Protein AF-A0A812LBX1-F1 (afdb_monomer)

InterPro domains:
  IPR001433 Oxidoreductase FAD/NAD(P)-binding [PF00175] (126-242)
  IPR001709 Flavoprotein pyridine nucleotide cytochrome reductase [PR00371] (9-19)
  IPR001709 Flavoprotein pyridine nucleotide cytochrome reductase [PR00371] (33-40)
  IPR001709 Flavoprotein pyridine nucleotide cytochrome reductase [PR00371] (125-144)
  IPR001709 Flavoprotein pyridine nucleotide cytochrome reductase [PR00371] (167-178)
  IPR001709 Flavoprotein pyridine nucleotide cytochrome reductase [PR00371] (230-238)
  IPR015701 Ferredoxin--NADP reductase [PTHR43314] (2-270)
  IPR017927 FAD-binding domain, ferredoxin reductase-type [PS51384] (1-116)
  IPR017938 Riboflavin synthase-like beta-barrel [SSF63380] (2-115)
  IPR024956 tRNAHis guanylyltransferase catalytic domain [PF04446] (453-588)
  IPR038469 tRNAHis guanylyltransferase Thg1 superfamily [G3DSA:3.30.70.3000] (454-697)
  IPR039261 Ferredoxin-NADP reductase (FNR), nucleotide-binding domain [G3DSA:3.40.50.80] (111-275)
  IPR039261 Ferredoxin-NADP reductase (FNR), nucleotide-binding domain [SSF52343] (114-271)

Structure (mmCIF, N/CA/C/O backbone):
data_AF-A0A812LBX1-F1
#
_entry.id   AF-A0A812LBX1-F1
#
loop_
_atom_site.group_PDB
_atom_site.id
_atom_site.type_symbol
_atom_site.label_atom_id
_atom_site.label_alt_id
_atom_site.label_comp_id
_atom_site.label_asym_id
_atom_site.label_entity_id
_atom_site.label_seq_id
_atom_site.pdbx_PDB_ins_code
_atom_site.Cartn_x
_atom_site.Cartn_y
_atom_site.Cartn_z
_atom_site.occupancy
_atom_site.B_iso_or_equiv
_atom_site.auth_seq_id
_atom_site.auth_comp_id
_atom_site.auth_asym_id
_atom_site.auth_atom_id
_atom_site.pdbx_PDB_model_num
ATOM 1 N N . MET A 1 1 ? 1.753 -10.437 -35.622 1.00 90.44 1 MET A N 1
ATOM 2 C CA . MET A 1 1 ? 2.094 -11.839 -35.286 1.00 90.44 1 MET A CA 1
ATOM 3 C C . MET A 1 1 ? 0.984 -12.732 -35.813 1.00 90.44 1 MET A C 1
ATOM 5 O O . MET A 1 1 ? -0.169 -12.379 -35.602 1.00 90.44 1 MET A O 1
ATOM 9 N N . ASP A 1 2 ? 1.304 -13.832 -36.496 1.00 92.44 2 ASP A N 1
ATOM 10 C CA . ASP A 1 2 ? 0.316 -14.835 -36.929 1.00 92.44 2 ASP A CA 1
ATOM 11 C C . ASP A 1 2 ? 0.073 -15.833 -35.784 1.00 92.44 2 ASP A C 1
ATOM 13 O O . ASP A 1 2 ? 1.003 -16.456 -35.277 1.00 92.44 2 ASP A O 1
ATOM 17 N N . HIS A 1 3 ? -1.174 -15.947 -35.342 1.00 92.81 3 HIS A N 1
ATOM 18 C CA . HIS A 1 3 ? -1.624 -16.877 -34.310 1.00 92.81 3 HIS A CA 1
ATOM 19 C C . HIS A 1 3 ? -2.491 -18.013 -34.880 1.00 92.81 3 HIS A C 1
ATOM 21 O O . HIS A 1 3 ? -3.096 -18.774 -34.118 1.00 92.81 3 HIS A O 1
ATOM 27 N N . GLY A 1 4 ? -2.612 -18.129 -36.205 1.00 91.31 4 GLY A N 1
ATOM 28 C CA . GLY A 1 4 ? -3.310 -19.210 -36.901 1.00 91.31 4 GLY A CA 1
ATOM 29 C C . GLY A 1 4 ? -4.785 -19.359 -36.520 1.00 91.31 4 GLY A C 1
ATOM 30 O O . GLY A 1 4 ? -5.313 -20.468 -36.564 1.00 91.31 4 GLY A O 1
ATOM 31 N N . GLY A 1 5 ? -5.433 -18.280 -36.067 1.00 91.88 5 GLY A N 1
ATOM 32 C CA . GLY A 1 5 ? -6.816 -18.295 -35.570 1.00 91.88 5 GLY A CA 1
ATOM 33 C C . GLY A 1 5 ? -7.000 -18.877 -34.160 1.00 91.88 5 GLY A C 1
ATOM 34 O O . GLY A 1 5 ? -8.126 -19.083 -33.725 1.00 91.88 5 GLY A O 1
ATOM 35 N N . LYS A 1 6 ? -5.913 -19.151 -33.422 1.00 93.06 6 LYS A N 1
ATOM 36 C CA . LYS A 1 6 ? -5.966 -19.784 -32.088 1.00 93.06 6 LYS A CA 1
ATOM 37 C C . LYS A 1 6 ? -6.197 -18.820 -30.921 1.00 93.06 6 LYS A C 1
ATOM 39 O O . LYS A 1 6 ? -6.431 -19.280 -29.808 1.00 93.06 6 LYS A O 1
ATOM 44 N N . VAL A 1 7 ? -6.100 -17.513 -31.151 1.00 93.19 7 VAL A N 1
ATOM 45 C CA . VAL A 1 7 ? -6.225 -16.477 -30.118 1.00 93.19 7 VAL A CA 1
ATOM 46 C C . VAL A 1 7 ? -7.418 -15.593 -30.480 1.00 93.19 7 VAL A C 1
ATOM 48 O O . VAL A 1 7 ? -7.248 -14.641 -31.234 1.00 93.19 7 VAL A O 1
ATOM 51 N N . PRO A 1 8 ? -8.634 -15.928 -30.016 1.00 93.50 8 PRO A N 1
ATOM 52 C CA . PRO A 1 8 ? -9.822 -15.131 -30.295 1.00 93.50 8 PRO A CA 1
ATOM 53 C C . PRO A 1 8 ? -9.867 -13.937 -29.340 1.00 93.50 8 PRO A C 1
ATOM 55 O O . PRO A 1 8 ? -10.274 -14.095 -28.191 1.00 93.50 8 PRO A O 1
ATOM 58 N N . TYR A 1 9 ? -9.420 -12.768 -29.793 1.00 95.31 9 TYR A N 1
ATOM 59 C CA . TYR A 1 9 ? -9.446 -11.527 -29.017 1.00 95.31 9 TYR A CA 1
ATOM 60 C C . TYR A 1 9 ? -10.449 -10.525 -29.591 1.00 95.31 9 TYR A C 1
ATOM 62 O O . TYR A 1 9 ? -10.838 -10.620 -30.752 1.00 95.31 9 TYR A O 1
ATOM 70 N N . ILE A 1 10 ? -10.838 -9.562 -28.761 1.00 95.44 10 ILE A N 1
ATOM 71 C CA . ILE A 1 10 ? -11.632 -8.392 -29.154 1.00 95.44 10 ILE A CA 1
ATOM 72 C C . ILE A 1 10 ? -10.915 -7.098 -28.760 1.00 95.44 10 ILE A C 1
ATOM 74 O O . ILE A 1 10 ? -9.908 -7.121 -28.040 1.00 95.44 10 ILE A O 1
ATOM 78 N N . GLU A 1 11 ? -11.422 -5.967 -29.244 1.00 95.94 11 GLU A N 1
ATOM 79 C CA . GLU A 1 11 ? -10.838 -4.649 -29.015 1.00 95.94 11 GLU A CA 1
ATOM 80 C C . GLU A 1 11 ? -10.720 -4.338 -27.518 1.00 95.94 11 GLU A C 1
ATOM 82 O O . GLU A 1 11 ? -11.622 -4.606 -26.726 1.00 95.94 11 GLU A O 1
ATOM 87 N N . GLY A 1 12 ? -9.580 -3.764 -27.119 1.00 90.75 12 GLY A N 1
ATOM 88 C CA . GLY A 1 12 ? -9.315 -3.392 -25.724 1.00 90.75 12 GLY A CA 1
ATOM 89 C C . GLY A 1 12 ? -8.742 -4.493 -24.837 1.00 90.75 12 GLY A C 1
ATOM 90 O O . GLY A 1 12 ? -8.420 -4.237 -23.675 1.00 90.75 12 GLY A O 1
ATOM 91 N N . GLN A 1 13 ? -8.560 -5.703 -25.363 1.00 95.25 13 GLN A N 1
ATOM 92 C CA . GLN A 1 13 ? -7.866 -6.771 -24.648 1.00 95.25 13 GLN A CA 1
ATOM 93 C C . GLN A 1 13 ? -6.340 -6.673 -24.778 1.00 95.25 13 GLN A C 1
ATOM 95 O O . GLN A 1 13 ? -5.782 -5.934 -25.592 1.00 95.25 13 GLN A O 1
ATOM 100 N N . SER A 1 14 ? -5.656 -7.462 -23.956 1.00 95.94 14 SER A N 1
ATOM 101 C CA . SER A 1 14 ? -4.205 -7.621 -23.951 1.00 95.94 14 SER A CA 1
ATOM 102 C C . SER A 1 14 ? -3.826 -9.078 -24.197 1.00 95.94 14 SER A C 1
ATOM 104 O O . SER A 1 14 ? -4.563 -9.997 -23.835 1.00 95.94 14 SER A O 1
ATOM 106 N N . ILE A 1 15 ? -2.628 -9.299 -24.732 1.00 96.25 15 ILE A N 1
ATOM 107 C CA . ILE A 1 15 ? -1.977 -10.614 -24.746 1.00 96.25 15 ILE A CA 1
ATOM 108 C C . ILE A 1 15 ? -0.716 -10.579 -23.891 1.00 96.25 15 ILE A C 1
ATOM 110 O O . ILE A 1 15 ? -0.061 -9.546 -23.742 1.00 96.25 15 ILE A O 1
ATOM 114 N N . GLY A 1 16 ? -0.369 -11.716 -23.305 1.00 95.44 16 GLY A N 1
ATOM 115 C CA . GLY A 1 16 ? 0.902 -11.881 -22.623 1.00 95.44 16 GLY A CA 1
ATOM 116 C C . GLY A 1 16 ? 1.951 -12.470 -23.547 1.00 95.44 16 GLY A C 1
ATOM 117 O O . GLY A 1 16 ? 1.683 -13.469 -24.203 1.00 95.44 16 GLY A O 1
ATOM 118 N N . VAL A 1 17 ? 3.151 -11.901 -23.547 1.00 94.56 17 VAL A N 1
ATOM 119 C CA . VAL A 1 17 ? 4.315 -12.424 -24.267 1.00 94.56 17 VAL A CA 1
ATOM 120 C C . VAL A 1 17 ? 5.322 -12.985 -23.266 1.00 94.56 17 VAL A C 1
ATOM 122 O O . VAL A 1 17 ? 5.563 -12.396 -22.206 1.00 94.56 17 VAL A O 1
ATOM 125 N N . ILE A 1 18 ? 5.894 -14.140 -23.596 1.00 92.12 18 ILE A N 1
ATOM 126 C CA . ILE A 1 18 ? 6.914 -14.837 -22.810 1.00 92.12 18 ILE A CA 1
ATOM 127 C C . ILE A 1 18 ? 8.213 -14.823 -23.618 1.00 92.12 18 ILE A C 1
ATOM 129 O O . ILE A 1 18 ? 8.299 -15.442 -24.675 1.00 92.12 18 ILE A O 1
ATOM 133 N N . ALA A 1 19 ? 9.229 -14.117 -23.120 1.00 91.00 19 ALA A N 1
ATOM 134 C CA . ALA A 1 19 ? 10.535 -14.083 -23.771 1.00 91.00 19 ALA A CA 1
ATOM 135 C C . ALA A 1 19 ? 11.350 -15.355 -23.448 1.00 91.00 19 ALA A C 1
ATOM 137 O O . ALA A 1 19 ? 11.313 -15.823 -22.307 1.00 91.00 19 ALA A O 1
ATOM 138 N N . PRO A 1 20 ? 12.119 -15.896 -24.411 1.00 83.06 20 PRO A N 1
ATOM 139 C CA . PRO A 1 20 ? 12.856 -17.149 -24.243 1.00 83.06 20 PRO A CA 1
ATOM 140 C C . PRO A 1 20 ? 14.079 -17.022 -23.327 1.00 83.06 20 PRO A C 1
ATOM 142 O O . PRO A 1 20 ? 14.542 -18.028 -22.807 1.00 83.06 20 PRO A O 1
ATOM 145 N N . GLY A 1 21 ? 14.617 -15.813 -23.135 1.00 73.69 21 GLY A N 1
ATOM 146 C CA . GLY A 1 21 ? 15.785 -15.575 -22.283 1.00 73.69 21 GLY A CA 1
ATOM 147 C C . GLY A 1 21 ? 15.466 -15.602 -20.783 1.00 73.69 21 GLY A C 1
ATOM 148 O O . GLY A 1 21 ? 14.297 -15.478 -20.404 1.00 73.69 21 GLY A O 1
ATOM 149 N N . PRO A 1 22 ? 16.492 -15.720 -19.920 1.00 74.69 22 PRO A N 1
ATOM 150 C CA . PRO A 1 22 ? 16.309 -15.632 -18.480 1.00 74.69 22 PRO A CA 1
ATOM 151 C C . PRO A 1 22 ? 15.780 -14.251 -18.077 1.00 74.69 22 PRO A C 1
ATOM 153 O O . PRO A 1 22 ? 16.166 -13.225 -18.644 1.00 74.69 22 PRO A O 1
ATOM 156 N N . ASP A 1 23 ? 14.903 -14.199 -17.075 1.00 71.00 23 ASP A N 1
ATOM 157 C CA . ASP A 1 23 ? 14.531 -12.925 -16.464 1.00 71.00 23 ASP A CA 1
ATOM 158 C C . ASP A 1 23 ? 15.653 -12.369 -15.559 1.00 71.00 23 ASP A C 1
ATOM 160 O O . ASP A 1 23 ? 16.732 -12.949 -15.431 1.00 71.00 23 ASP A O 1
ATOM 164 N N . LYS A 1 24 ? 15.407 -11.229 -14.894 1.00 62.62 24 LYS A N 1
ATOM 165 C CA . LYS A 1 24 ? 16.379 -10.606 -13.971 1.00 62.62 24 LYS A CA 1
ATOM 166 C C . LYS A 1 24 ? 16.821 -11.535 -12.814 1.00 62.62 24 LYS A C 1
ATOM 168 O O . LYS A 1 24 ? 17.767 -11.192 -12.117 1.00 62.62 24 LYS A O 1
ATOM 173 N N . LYS A 1 25 ? 16.146 -12.672 -12.587 1.00 65.62 25 LYS A N 1
ATOM 174 C CA . LYS A 1 25 ? 16.446 -13.683 -11.558 1.00 65.62 25 LYS A CA 1
ATOM 175 C C . LYS A 1 25 ? 17.091 -14.955 -12.127 1.00 65.62 25 LYS A C 1
ATOM 177 O O . LYS A 1 25 ? 17.314 -15.897 -11.373 1.00 65.62 25 LYS A O 1
ATOM 182 N N . GLY A 1 26 ? 17.380 -15.003 -13.429 1.00 73.94 26 GLY A N 1
ATOM 183 C CA . GLY A 1 26 ? 17.926 -16.191 -14.090 1.00 73.94 26 GLY A CA 1
ATOM 184 C C . GLY A 1 26 ? 16.878 -17.252 -14.456 1.00 73.94 26 GLY A C 1
ATOM 185 O O . GLY A 1 26 ? 17.240 -18.294 -14.997 1.00 73.94 26 GLY A O 1
ATOM 186 N N . GLU A 1 27 ? 15.586 -17.016 -14.184 1.00 75.00 27 GLU A N 1
ATOM 187 C CA . GLU A 1 27 ? 14.505 -17.970 -14.474 1.00 75.00 27 GLU A CA 1
ATOM 188 C C . GLU A 1 27 ? 14.199 -17.987 -15.981 1.00 75.00 27 GLU A C 1
ATOM 190 O O . GLU A 1 27 ? 13.989 -16.929 -16.575 1.00 75.00 27 GLU A O 1
ATOM 195 N N . THR A 1 28 ? 14.154 -19.179 -16.593 1.00 78.75 28 THR A N 1
ATOM 196 C CA . THR A 1 28 ? 13.900 -19.377 -18.033 1.00 78.75 28 THR A CA 1
ATOM 197 C C . THR A 1 28 ? 12.713 -20.333 -18.250 1.00 78.75 28 THR A C 1
ATOM 199 O O . THR A 1 28 ? 12.722 -21.420 -17.667 1.00 78.75 28 THR A O 1
ATOM 202 N N . PRO A 1 29 ? 11.714 -19.985 -19.086 1.00 80.69 29 PRO A N 1
ATOM 203 C CA . PRO A 1 29 ? 11.591 -18.725 -19.825 1.00 80.69 29 PRO A CA 1
ATOM 204 C C . PRO A 1 29 ? 11.220 -17.548 -18.907 1.00 80.69 29 PRO A C 1
ATOM 206 O O . PRO A 1 29 ? 10.725 -17.742 -17.794 1.00 80.69 29 PRO A O 1
ATOM 209 N N . ALA A 1 30 ? 11.449 -16.316 -19.365 1.00 86.75 30 ALA A N 1
ATOM 210 C CA . ALA A 1 30 ? 11.122 -15.126 -18.588 1.00 86.75 30 ALA A CA 1
ATOM 211 C C . ALA A 1 30 ? 9.620 -15.050 -18.270 1.00 86.75 30 ALA A C 1
ATOM 213 O O . ALA A 1 30 ? 8.771 -15.472 -19.050 1.00 86.75 30 ALA A O 1
ATOM 214 N N . LYS A 1 31 ? 9.261 -14.421 -17.144 1.00 86.75 31 LYS A N 1
ATOM 215 C CA . LYS A 1 31 ? 7.843 -14.220 -16.781 1.00 86.75 31 LYS A CA 1
ATOM 216 C C . LYS A 1 31 ? 7.057 -13.497 -17.879 1.00 86.75 31 LYS A C 1
ATOM 218 O O . LYS A 1 31 ? 7.579 -12.598 -18.539 1.00 86.75 31 LYS A O 1
ATOM 223 N N . ILE A 1 32 ? 5.780 -13.839 -17.989 1.00 90.50 32 ILE A N 1
ATOM 224 C CA . ILE A 1 32 ? 4.801 -13.184 -18.861 1.00 90.50 32 ILE A CA 1
ATOM 225 C C . ILE A 1 32 ? 4.786 -11.657 -18.672 1.00 90.50 32 ILE A C 1
ATOM 227 O O . ILE A 1 32 ? 4.751 -11.162 -17.541 1.00 90.50 32 ILE A O 1
ATOM 231 N N . ARG A 1 33 ? 4.810 -10.902 -19.776 1.00 92.25 33 ARG A N 1
ATOM 232 C CA . ARG A 1 33 ? 4.555 -9.450 -19.811 1.00 92.25 33 ARG A CA 1
ATOM 233 C C . ARG A 1 33 ? 3.334 -9.179 -20.678 1.00 92.25 33 ARG A C 1
ATOM 235 O O . ARG A 1 33 ? 3.248 -9.705 -21.780 1.00 92.25 33 ARG A O 1
ATOM 242 N N . LEU A 1 34 ? 2.403 -8.377 -20.170 1.00 93.75 34 LEU A N 1
ATOM 243 C CA . LEU A 1 34 ? 1.181 -8.021 -20.889 1.00 93.75 34 LEU A CA 1
ATOM 244 C C . LEU A 1 34 ? 1.428 -6.835 -21.821 1.00 93.75 34 LEU A C 1
ATOM 246 O O . LEU A 1 34 ? 2.060 -5.858 -21.422 1.00 93.75 34 LEU A O 1
ATOM 250 N N . TYR A 1 35 ? 0.876 -6.924 -23.025 1.00 94.69 35 TYR A N 1
ATOM 251 C CA . TYR A 1 35 ? 0.847 -5.862 -24.019 1.00 94.69 35 TYR A CA 1
ATOM 252 C C . TYR A 1 35 ? -0.583 -5.712 -24.529 1.00 94.69 35 TYR A C 1
ATOM 254 O O . TYR A 1 35 ? -1.214 -6.706 -24.901 1.00 94.69 35 TYR A O 1
ATOM 262 N N . SER A 1 36 ? -1.088 -4.480 -24.532 1.00 95.50 36 SER A N 1
ATOM 263 C CA . SER A 1 36 ? -2.386 -4.168 -25.123 1.00 95.50 36 SER A CA 1
ATOM 264 C C . SER A 1 36 ? -2.355 -4.455 -26.619 1.00 95.50 36 SER A C 1
ATOM 266 O O . SER A 1 36 ? -1.373 -4.142 -27.300 1.00 95.50 36 SER A O 1
ATOM 268 N N . ILE A 1 37 ? -3.428 -5.056 -27.120 1.00 97.06 37 ILE A N 1
ATOM 269 C CA . ILE A 1 37 ? -3.559 -5.387 -28.533 1.00 97.06 37 ILE A CA 1
ATOM 270 C C . ILE A 1 37 ? -3.830 -4.105 -29.326 1.00 97.06 37 ILE A C 1
ATOM 272 O O . ILE A 1 37 ? -4.624 -3.263 -28.912 1.00 97.06 37 ILE A O 1
ATOM 276 N N . ALA A 1 38 ? -3.129 -3.955 -30.450 1.00 97.38 38 ALA A N 1
ATOM 277 C CA . ALA A 1 38 ? -3.138 -2.764 -31.298 1.00 97.38 38 ALA A CA 1
ATOM 278 C C . ALA A 1 38 ? -3.934 -2.924 -32.600 1.00 97.38 38 ALA A C 1
ATOM 280 O O . ALA A 1 38 ? -4.105 -1.956 -33.338 1.00 97.38 38 ALA A O 1
ATOM 281 N N . SER A 1 39 ? -4.376 -4.140 -32.907 1.00 97.25 39 SER A N 1
ATOM 282 C CA . SER A 1 39 ? -5.243 -4.465 -34.041 1.00 97.25 39 SER A CA 1
ATOM 283 C C . SER A 1 39 ? -6.683 -4.667 -33.572 1.00 97.25 39 SER A C 1
ATOM 285 O O . SER A 1 39 ? -6.916 -5.030 -32.419 1.00 97.25 39 SER A O 1
ATOM 287 N N . SER A 1 40 ? -7.651 -4.438 -34.451 1.00 95.88 40 SER A N 1
ATOM 288 C CA . SER A 1 40 ? -9.029 -4.907 -34.266 1.00 95.88 40 SER A CA 1
ATOM 289 C C . SER A 1 40 ? -9.098 -6.439 -34.326 1.00 95.88 40 SER A C 1
ATOM 291 O O . SER A 1 40 ? -8.124 -7.083 -34.722 1.00 95.88 40 SER A O 1
ATOM 293 N N . ALA A 1 41 ? -10.218 -7.040 -33.920 1.00 94.88 41 ALA A N 1
ATOM 294 C CA . ALA A 1 41 ? -10.400 -8.492 -33.836 1.00 94.88 41 ALA A CA 1
ATOM 295 C C . ALA A 1 41 ? -10.045 -9.259 -35.133 1.00 94.88 41 ALA A C 1
ATOM 297 O O . ALA A 1 41 ? -9.433 -10.329 -35.040 1.00 94.88 41 ALA A O 1
ATOM 298 N N . PRO A 1 42 ? -10.328 -8.737 -36.347 1.00 94.38 42 PRO A N 1
ATOM 299 C CA . PRO A 1 42 ? -9.891 -9.368 -37.592 1.00 94.38 42 PRO A CA 1
ATOM 300 C C . PRO A 1 42 ? -8.373 -9.366 -37.824 1.00 94.38 42 PRO A C 1
ATOM 302 O O . PRO A 1 42 ? -7.896 -10.096 -38.694 1.00 94.38 42 PRO A O 1
ATOM 305 N N . GLY A 1 43 ? -7.604 -8.585 -37.067 1.00 94.31 43 GLY A N 1
ATOM 306 C CA . GLY A 1 43 ? -6.182 -8.359 -37.305 1.00 94.31 43 GLY A CA 1
ATOM 307 C C . GLY A 1 43 ? -5.925 -7.293 -38.372 1.00 94.31 43 GLY A C 1
ATOM 308 O O . GLY A 1 43 ? -6.822 -6.885 -39.107 1.00 94.31 43 GLY A O 1
ATOM 309 N N . ASP A 1 44 ? -4.674 -6.835 -38.482 1.00 93.94 44 ASP A N 1
ATOM 310 C CA . ASP A 1 44 ? -4.326 -5.767 -39.432 1.00 93.94 44 ASP A CA 1
ATOM 311 C C . ASP A 1 44 ? -4.536 -6.180 -40.902 1.00 93.94 44 ASP A C 1
ATOM 313 O O . ASP A 1 44 ? -4.756 -5.309 -41.745 1.00 93.94 44 ASP A O 1
ATOM 317 N N . ASP A 1 45 ? -4.489 -7.488 -41.182 1.00 91.88 45 ASP A N 1
ATOM 318 C CA . ASP A 1 45 ? -4.716 -8.113 -42.490 1.00 91.88 45 ASP A CA 1
ATOM 319 C C . ASP A 1 45 ? -6.154 -8.630 -42.697 1.00 91.88 45 ASP A C 1
ATOM 321 O O . ASP A 1 45 ? -6.458 -9.207 -43.742 1.00 91.88 45 ASP A O 1
ATOM 325 N N . GLU A 1 46 ? -7.032 -8.438 -41.707 1.00 90.56 46 GLU A N 1
ATOM 326 C CA . GLU A 1 46 ? -8.432 -8.877 -41.686 1.00 90.56 46 GLU A CA 1
ATOM 327 C C . GLU A 1 46 ? -8.659 -10.393 -41.874 1.00 90.56 46 GLU A C 1
ATOM 329 O O . GLU A 1 46 ? -9.744 -10.833 -42.268 1.00 90.56 46 GLU A O 1
ATOM 334 N N . THR A 1 47 ? -7.659 -11.233 -41.591 1.00 92.19 47 THR A N 1
ATOM 335 C CA . THR A 1 47 ? -7.777 -12.694 -41.759 1.00 92.19 47 THR A CA 1
ATOM 336 C C . THR A 1 47 ? -8.327 -13.424 -40.532 1.00 92.19 47 THR A C 1
ATOM 338 O O . THR A 1 47 ? -8.599 -14.625 -40.609 1.00 92.19 47 THR A O 1
ATOM 341 N N . ASN A 1 48 ? -8.495 -12.730 -39.402 1.00 92.69 48 ASN A N 1
ATOM 342 C CA . ASN A 1 48 ? -8.734 -13.278 -38.057 1.00 92.69 48 ASN A CA 1
ATOM 343 C C . ASN A 1 48 ? -7.612 -14.210 -37.567 1.00 92.69 48 ASN A C 1
ATOM 345 O O . ASN A 1 48 ? -7.816 -15.054 -36.688 1.00 92.69 48 ASN A O 1
ATOM 349 N N . LYS A 1 49 ? -6.426 -14.114 -38.173 1.00 96.00 49 LYS A N 1
ATOM 350 C CA . LYS A 1 49 ? -5.263 -14.931 -37.813 1.00 96.00 49 LYS A CA 1
ATOM 351 C C . LYS A 1 49 ? -4.110 -14.104 -37.284 1.00 96.00 49 LYS A C 1
ATOM 353 O O . LYS A 1 49 ? -3.130 -14.698 -36.850 1.00 96.00 49 LYS A O 1
ATOM 358 N N . THR A 1 50 ? -4.207 -12.777 -37.300 1.00 96.75 50 THR A N 1
ATOM 359 C CA . THR A 1 50 ? -3.114 -11.908 -36.879 1.00 96.75 50 THR A CA 1
ATOM 360 C C . THR A 1 50 ? -3.473 -11.042 -35.679 1.00 96.75 50 THR A C 1
ATOM 362 O O . THR A 1 50 ? -4.618 -10.653 -35.461 1.00 96.75 50 THR A O 1
ATOM 365 N N . VAL A 1 51 ? -2.449 -10.739 -34.883 1.00 96.62 51 VAL A N 1
ATOM 366 C CA . VAL A 1 51 ? -2.502 -9.794 -33.765 1.00 96.62 51 VAL A CA 1
ATOM 367 C C . VAL A 1 51 ? -1.317 -8.835 -33.838 1.00 96.62 51 VAL A C 1
ATOM 369 O O . VAL A 1 51 ? -0.182 -9.262 -34.086 1.00 96.62 51 VAL A O 1
ATOM 372 N N . SER A 1 52 ? -1.567 -7.550 -33.612 1.00 97.38 52 SER A N 1
ATOM 373 C CA . SER A 1 52 ? -0.552 -6.491 -33.630 1.00 97.38 52 SER A CA 1
ATOM 374 C C . SER A 1 52 ? -0.350 -5.890 -32.243 1.00 97.38 52 SER A C 1
ATOM 376 O O . SER A 1 52 ? -1.277 -5.834 -31.438 1.00 97.38 52 SER A O 1
ATOM 378 N N . LEU A 1 53 ? 0.872 -5.435 -31.957 1.00 96.62 53 LEU A N 1
ATOM 379 C CA . LEU A 1 53 ? 1.265 -4.822 -30.686 1.00 96.62 53 LEU A CA 1
ATOM 380 C C . LEU A 1 53 ? 1.999 -3.505 -30.944 1.00 96.62 53 LEU A C 1
ATOM 382 O O . LEU A 1 53 ? 2.756 -3.404 -31.908 1.00 96.62 53 LEU A O 1
ATOM 386 N N . VAL A 1 54 ? 1.862 -2.545 -30.027 1.00 95.19 54 VAL A N 1
ATOM 387 C CA . VAL A 1 54 ? 2.739 -1.365 -29.958 1.00 95.19 54 VAL A CA 1
ATOM 388 C C . VAL A 1 54 ? 3.731 -1.574 -28.822 1.00 95.19 54 VAL A C 1
ATOM 390 O O . VAL A 1 54 ? 3.349 -1.595 -27.651 1.00 95.19 54 VAL A O 1
ATOM 393 N N . VAL A 1 55 ? 5.013 -1.744 -29.146 1.00 93.00 55 VAL A N 1
ATOM 394 C CA . VAL A 1 55 ? 6.044 -2.051 -28.145 1.00 93.00 55 VAL A CA 1
ATOM 395 C C . VAL A 1 55 ? 7.132 -0.991 -28.151 1.00 93.00 55 VAL A C 1
ATOM 397 O O . VAL A 1 55 ? 7.850 -0.820 -29.130 1.00 93.00 55 VAL A O 1
ATOM 400 N N . LYS A 1 56 ? 7.292 -0.317 -27.009 1.00 89.38 56 LYS A N 1
ATOM 401 C CA . LYS A 1 56 ? 8.432 0.560 -26.743 1.00 89.38 56 LYS A CA 1
ATOM 402 C C . LYS A 1 56 ? 9.565 -0.250 -26.129 1.00 89.38 56 LYS A C 1
ATOM 404 O O . LYS A 1 56 ? 9.386 -0.916 -25.102 1.00 89.38 56 LYS A O 1
ATOM 409 N N . ARG A 1 57 ? 10.752 -0.159 -26.730 1.00 88.25 57 ARG A N 1
ATOM 410 C CA . ARG A 1 57 ? 11.964 -0.741 -26.154 1.00 88.25 57 ARG A CA 1
ATOM 411 C C . ARG A 1 57 ? 12.289 -0.040 -24.839 1.00 88.25 57 ARG A C 1
ATOM 413 O O . ARG A 1 57 ? 12.367 1.183 -24.768 1.00 88.25 57 ARG A O 1
ATOM 420 N N . VAL A 1 58 ? 12.489 -0.841 -23.801 1.00 84.19 58 VAL A N 1
ATOM 421 C CA . VAL A 1 58 ? 12.855 -0.354 -22.470 1.00 84.19 58 VAL A CA 1
ATOM 422 C C . VAL A 1 58 ? 14.369 -0.391 -22.328 1.00 84.19 58 VAL A C 1
ATOM 424 O O . VAL A 1 58 ? 14.964 -1.461 -22.478 1.00 84.19 58 VAL A O 1
ATOM 427 N N . VAL A 1 59 ? 14.965 0.758 -22.011 1.00 78.25 59 VAL A N 1
ATOM 428 C CA . VAL A 1 59 ? 16.394 0.911 -21.728 1.00 78.25 59 VAL A CA 1
ATOM 429 C C . VAL A 1 59 ? 16.559 1.754 -20.464 1.00 78.25 59 VAL A C 1
ATOM 431 O O . VAL A 1 59 ? 15.935 2.802 -20.324 1.00 78.25 59 VAL A O 1
ATOM 434 N N . GLU A 1 60 ? 17.388 1.279 -19.545 1.00 70.12 60 GLU A N 1
ATOM 435 C CA . GLU A 1 60 ? 17.72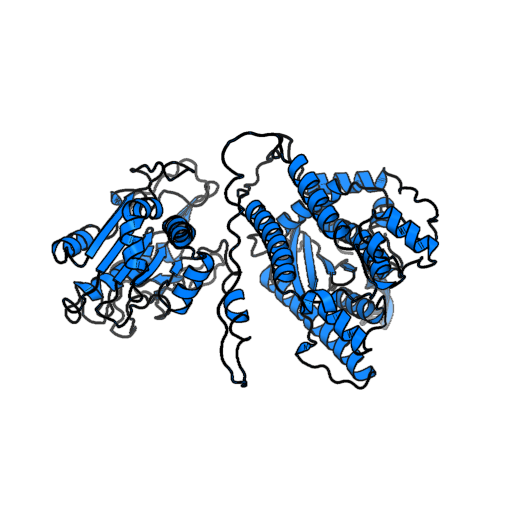8 1.930 -18.280 1.00 70.12 60 GLU A CA 1
ATOM 436 C C . GLU A 1 60 ? 19.253 2.030 -18.189 1.00 70.12 60 GLU A C 1
ATOM 438 O O . GLU A 1 60 ? 19.958 1.082 -18.534 1.00 70.12 60 GLU A O 1
ATOM 443 N N . VAL A 1 61 ? 19.774 3.171 -17.744 1.00 66.69 61 VAL A N 1
ATOM 444 C CA . VAL A 1 61 ? 21.218 3.402 -17.625 1.00 66.69 61 VAL A CA 1
ATOM 445 C C . VAL A 1 61 ? 21.568 3.564 -16.152 1.00 66.69 61 VAL A C 1
ATOM 447 O O . VAL A 1 61 ? 20.933 4.337 -15.434 1.00 66.69 61 VAL A O 1
ATOM 450 N N . ALA A 1 62 ? 22.571 2.817 -15.688 1.00 60.53 62 ALA A N 1
ATOM 451 C CA . ALA A 1 62 ? 23.005 2.855 -14.297 1.00 60.53 62 ALA A CA 1
ATOM 452 C C . ALA A 1 62 ? 23.372 4.289 -13.873 1.00 60.53 62 ALA A C 1
ATOM 454 O O . ALA A 1 62 ? 24.108 4.979 -14.574 1.00 60.53 62 ALA A O 1
ATOM 455 N N . GLY A 1 63 ? 22.836 4.738 -12.734 1.00 54.56 63 GLY A N 1
ATOM 456 C CA . GLY A 1 63 ? 23.120 6.060 -12.164 1.00 54.56 63 GLY A CA 1
ATOM 457 C C . GLY A 1 63 ? 22.360 7.244 -12.781 1.00 54.56 63 GLY A C 1
ATOM 458 O O . GLY A 1 63 ? 22.431 8.330 -12.223 1.00 54.56 63 GLY A O 1
ATOM 459 N N . ARG A 1 64 ? 21.610 7.069 -13.881 1.00 50.75 64 ARG A N 1
ATOM 460 C CA . ARG A 1 64 ? 20.800 8.146 -14.501 1.00 50.75 64 ARG A CA 1
ATOM 461 C C . ARG A 1 64 ? 19.292 7.877 -14.493 1.00 50.75 64 ARG A C 1
ATOM 463 O O . ARG A 1 64 ? 18.530 8.595 -15.132 1.00 50.75 64 ARG A O 1
ATOM 470 N N . GLY A 1 65 ? 18.860 6.842 -13.772 1.00 51.97 65 GLY A N 1
ATOM 471 C CA . GLY A 1 65 ? 17.465 6.412 -13.772 1.00 51.97 65 GLY A CA 1
ATOM 472 C C . GLY A 1 65 ? 16.985 5.991 -15.168 1.00 51.97 65 GLY A C 1
ATOM 473 O O . GLY A 1 65 ? 17.765 5.613 -16.045 1.00 51.97 65 GLY A O 1
ATOM 474 N N . TRP A 1 66 ? 15.668 6.008 -15.369 1.00 47.41 66 TRP A N 1
ATOM 475 C CA . TRP A 1 66 ? 15.052 5.616 -16.637 1.00 47.41 66 TRP A CA 1
ATOM 476 C C . TRP A 1 66 ? 15.346 6.649 -17.728 1.00 47.41 66 TRP A C 1
ATOM 478 O O . TRP A 1 66 ? 14.986 7.813 -17.601 1.00 47.41 66 TRP A O 1
ATOM 488 N N . CYS A 1 67 ? 15.996 6.218 -18.809 1.00 49.12 67 CYS A N 1
ATOM 489 C CA . CYS A 1 67 ? 16.511 7.125 -19.828 1.00 49.12 67 CYS A CA 1
ATOM 490 C C . CYS A 1 67 ? 15.455 7.623 -20.831 1.00 49.12 67 CYS A C 1
ATOM 492 O O . CYS A 1 67 ? 14.726 6.841 -21.443 1.00 49.12 67 CYS A O 1
ATOM 494 N N . GLU A 1 68 ? 15.527 8.928 -21.108 1.00 42.47 68 GLU A N 1
ATOM 495 C CA . GLU A 1 68 ? 14.909 9.699 -22.204 1.00 42.47 68 GLU A CA 1
ATOM 496 C C . GLU A 1 68 ? 15.278 9.244 -23.639 1.00 42.47 68 GLU A C 1
ATOM 498 O O . GLU A 1 68 ? 14.803 9.820 -24.611 1.00 42.47 68 GLU A O 1
ATOM 503 N N . TYR A 1 69 ? 16.075 8.190 -23.838 1.00 47.75 69 TYR A N 1
ATOM 504 C CA . TYR A 1 69 ? 16.738 7.901 -25.125 1.00 47.75 69 TYR A CA 1
ATOM 505 C C . TYR A 1 69 ? 16.158 6.685 -25.867 1.00 47.75 69 TYR A C 1
ATOM 507 O O . TYR A 1 69 ? 16.868 5.727 -26.168 1.00 47.75 69 TYR A O 1
ATOM 515 N N . SER A 1 70 ? 14.848 6.674 -26.138 1.00 39.59 70 SER A N 1
ATOM 516 C CA . SER A 1 70 ? 14.159 5.472 -26.664 1.00 39.59 70 SER A CA 1
ATOM 517 C C . SER A 1 70 ? 14.002 5.372 -28.189 1.00 39.59 70 SER A C 1
ATOM 519 O O . SER A 1 70 ? 13.491 4.354 -28.653 1.00 39.59 70 SER A O 1
ATOM 521 N N . ASN A 1 71 ? 14.494 6.333 -28.973 1.00 43.28 71 ASN A N 1
ATOM 522 C CA . ASN A 1 71 ? 14.364 6.316 -30.437 1.00 43.28 71 ASN A CA 1
ATOM 523 C C . ASN A 1 71 ? 15.732 6.198 -31.128 1.00 43.28 71 ASN A C 1
ATOM 525 O O . ASN A 1 71 ? 16.240 7.175 -31.670 1.00 43.28 71 ASN A O 1
ATOM 529 N N . VAL A 1 72 ? 16.343 5.006 -31.123 1.00 40.56 72 VAL A N 1
ATOM 530 C CA . VAL A 1 72 ? 17.580 4.759 -31.892 1.00 40.56 72 VAL A CA 1
ATOM 531 C C . VAL A 1 72 ? 17.385 3.609 -32.888 1.00 40.56 72 VAL A C 1
ATOM 533 O O . VAL A 1 72 ? 16.972 2.521 -32.474 1.00 40.56 72 VAL A O 1
ATOM 536 N N . PRO A 1 73 ? 17.681 3.813 -34.189 1.00 38.34 73 PRO A N 1
ATOM 537 C CA . PRO A 1 73 ? 17.621 2.768 -35.210 1.00 38.34 73 PRO A CA 1
ATOM 538 C C . PRO A 1 73 ? 18.579 1.594 -34.948 1.00 38.34 73 PRO A C 1
ATOM 540 O O . PRO A 1 73 ? 19.644 1.751 -34.347 1.00 38.34 73 PRO A O 1
ATOM 543 N N . LYS A 1 74 ? 18.225 0.410 -35.466 1.00 34.62 74 LYS A N 1
ATOM 544 C CA . LYS A 1 74 ? 19.030 -0.824 -35.385 1.00 34.62 74 LYS A CA 1
ATOM 545 C C . LYS A 1 74 ? 20.428 -0.584 -35.990 1.00 34.62 74 LYS A C 1
ATOM 547 O O . LYS A 1 74 ? 20.530 -0.148 -37.132 1.00 34.62 74 LYS A O 1
ATOM 552 N N . GLY A 1 75 ? 21.492 -0.876 -35.234 1.00 38.44 75 GLY A N 1
ATOM 553 C CA . GLY A 1 75 ? 22.885 -0.815 -35.711 1.00 38.44 75 GLY A CA 1
ATOM 554 C C . GLY A 1 75 ? 23.670 0.464 -35.394 1.00 38.44 75 GLY A C 1
ATOM 555 O O . GLY A 1 75 ? 24.831 0.555 -35.782 1.00 38.44 75 GLY A O 1
ATOM 556 N N . LYS A 1 76 ? 23.088 1.433 -34.677 1.00 41.03 76 LYS A N 1
ATOM 557 C CA . LYS A 1 76 ? 23.853 2.508 -34.029 1.00 41.03 76 LYS A CA 1
ATOM 558 C C . LYS A 1 76 ? 23.898 2.237 -32.531 1.00 41.03 76 LYS A C 1
ATOM 560 O O . LYS A 1 76 ? 22.940 2.535 -31.821 1.00 41.03 76 LYS A O 1
ATOM 565 N N . ASP A 1 77 ? 24.983 1.630 -32.063 1.00 41.12 77 ASP A N 1
ATOM 566 C CA . ASP A 1 77 ? 25.267 1.610 -30.633 1.00 41.12 77 ASP A CA 1
ATOM 567 C C . ASP A 1 77 ? 25.438 3.062 -30.184 1.00 41.12 77 ASP A C 1
ATOM 569 O O . ASP A 1 77 ? 26.302 3.784 -30.680 1.00 41.12 77 ASP A O 1
ATOM 573 N N . LEU A 1 78 ? 24.555 3.522 -29.295 1.00 47.25 78 LEU A N 1
ATOM 574 C CA . LEU A 1 78 ? 24.830 4.726 -28.531 1.00 47.25 78 LEU A CA 1
ATOM 575 C C . LEU A 1 78 ? 26.079 4.411 -27.711 1.00 47.25 78 LEU A C 1
ATOM 577 O O . LEU A 1 78 ? 26.016 3.638 -26.753 1.00 47.25 78 LEU A O 1
ATOM 581 N N . GLU A 1 79 ? 27.213 4.991 -28.087 1.00 45.56 79 GLU A N 1
ATOM 582 C CA . GLU A 1 79 ? 28.268 5.243 -27.119 1.00 45.56 79 GLU A CA 1
ATOM 583 C C . GLU A 1 79 ? 27.634 6.150 -26.062 1.00 45.56 79 GLU A C 1
ATOM 585 O O . GLU A 1 79 ? 27.444 7.340 -26.290 1.00 45.56 79 GLU A O 1
ATOM 590 N N . PHE A 1 80 ? 27.175 5.564 -24.954 1.00 55.03 80 PHE A N 1
ATOM 591 C CA . PHE A 1 80 ? 26.756 6.298 -23.766 1.00 55.03 80 PHE A CA 1
ATOM 592 C C . PHE A 1 80 ? 28.050 6.694 -23.051 1.00 55.03 80 PHE A C 1
ATOM 594 O O . PHE A 1 80 ? 28.587 5.862 -22.317 1.00 55.03 80 PHE A O 1
ATOM 601 N N . PRO A 1 81 ? 28.601 7.901 -23.274 1.00 47.72 81 PRO A N 1
ATOM 602 C CA . PRO A 1 81 ? 30.026 8.145 -23.040 1.00 47.72 81 PRO A CA 1
ATOM 603 C C . PRO A 1 81 ? 30.417 8.104 -21.553 1.00 47.72 81 PRO A C 1
ATOM 605 O O . PRO A 1 81 ? 31.595 7.979 -21.242 1.00 47.72 81 PRO A O 1
ATOM 608 N N . ASP A 1 82 ? 29.426 8.115 -20.649 1.00 50.09 82 ASP A N 1
ATOM 609 C CA . ASP A 1 82 ? 29.598 8.133 -19.190 1.00 50.09 82 ASP A CA 1
ATOM 610 C C . ASP A 1 82 ? 28.819 7.018 -18.448 1.00 50.09 82 ASP A C 1
ATOM 612 O O . ASP A 1 82 ? 28.593 7.121 -17.241 1.00 50.09 82 ASP A O 1
ATOM 616 N N . ALA A 1 83 ? 28.317 5.981 -19.133 1.00 53.16 83 ALA A N 1
ATOM 617 C CA . ALA A 1 83 ? 27.489 4.943 -18.503 1.00 53.16 83 ALA A CA 1
ATOM 618 C C . ALA A 1 83 ? 28.295 3.697 -18.104 1.00 53.16 83 ALA A C 1
ATOM 620 O O . ALA A 1 83 ? 28.812 2.990 -18.963 1.00 53.16 83 ALA A O 1
ATOM 621 N N . GLU A 1 84 ? 28.312 3.350 -16.812 1.00 57.69 84 GLU A N 1
ATOM 622 C CA . GLU A 1 84 ? 28.986 2.130 -16.336 1.00 57.69 84 GLU A CA 1
ATOM 623 C C . GLU A 1 84 ? 28.269 0.845 -16.809 1.00 57.69 84 GLU A C 1
ATOM 625 O O . GLU A 1 84 ? 28.918 -0.141 -17.162 1.00 57.69 84 GLU A O 1
ATOM 630 N N . LYS A 1 85 ? 26.922 0.843 -16.841 1.00 65.06 85 LYS A N 1
ATOM 631 C CA . LYS A 1 85 ? 26.082 -0.277 -17.320 1.00 65.06 85 LYS A CA 1
ATOM 632 C C . LYS A 1 85 ? 24.777 0.202 -17.967 1.00 65.06 85 LYS A C 1
ATOM 634 O O . LYS A 1 85 ? 24.133 1.124 -17.469 1.00 65.06 85 LYS A O 1
ATOM 639 N N . VAL A 1 86 ? 24.340 -0.500 -19.019 1.00 69.62 86 VAL A N 1
ATOM 640 C CA . VAL A 1 86 ? 23.051 -0.298 -19.708 1.00 69.62 86 VAL A CA 1
ATOM 641 C C . VAL A 1 86 ? 22.188 -1.553 -19.567 1.00 69.62 86 VAL A C 1
ATOM 643 O O . VAL A 1 86 ? 22.568 -2.637 -20.010 1.00 69.62 86 VAL A O 1
ATOM 646 N N . TYR A 1 87 ? 21.006 -1.413 -18.976 1.00 75.12 87 TYR A N 1
ATOM 647 C CA . TYR A 1 87 ? 20.021 -2.476 -18.813 1.00 75.12 87 TYR A CA 1
ATOM 648 C C . TYR A 1 87 ? 18.955 -2.385 -19.902 1.00 75.12 87 TYR A C 1
ATOM 650 O O . TYR A 1 87 ? 18.342 -1.342 -20.121 1.00 75.12 87 TYR A O 1
ATOM 658 N N . ARG A 1 88 ? 18.683 -3.507 -20.570 1.00 81.19 88 ARG A N 1
ATOM 659 C CA . ARG A 1 88 ? 17.627 -3.617 -21.582 1.00 81.19 88 ARG A CA 1
ATOM 660 C C . ARG A 1 88 ? 16.481 -4.459 -21.036 1.00 81.19 88 ARG A C 1
ATOM 662 O O . ARG A 1 88 ? 16.696 -5.518 -20.447 1.00 81.19 88 ARG A O 1
ATOM 669 N N . GLY A 1 89 ? 15.246 -3.998 -21.215 1.00 84.12 89 GLY A N 1
ATOM 670 C CA . GLY A 1 89 ? 14.065 -4.750 -20.801 1.00 84.12 89 GLY A CA 1
ATOM 671 C C . GLY A 1 89 ? 13.974 -6.064 -21.572 1.00 84.12 89 GLY A C 1
ATOM 672 O O . GLY A 1 89 ? 13.923 -6.038 -22.798 1.00 84.12 89 GLY A O 1
ATOM 673 N N . VAL A 1 90 ? 13.934 -7.198 -20.863 1.00 86.25 90 VAL A N 1
ATOM 674 C CA . VAL A 1 90 ? 14.017 -8.546 -21.462 1.00 86.25 90 VAL A CA 1
ATOM 675 C C . VAL A 1 90 ? 12.929 -8.770 -22.521 1.00 86.25 90 VAL A C 1
ATOM 677 O O . VAL A 1 90 ? 13.239 -9.076 -23.667 1.00 86.25 90 VAL A O 1
ATOM 680 N N . CYS A 1 91 ? 11.654 -8.565 -22.171 1.00 90.25 91 CYS A N 1
ATOM 681 C CA . CYS A 1 91 ? 10.541 -8.864 -23.080 1.00 90.25 91 CYS A CA 1
ATOM 682 C C . CYS A 1 91 ? 10.344 -7.808 -24.177 1.00 90.25 91 CYS A C 1
ATOM 684 O O . CYS A 1 91 ? 10.093 -8.166 -25.322 1.00 90.25 91 CYS A O 1
ATOM 686 N N . SER A 1 92 ? 10.485 -6.517 -23.858 1.00 90.00 92 SER A N 1
ATOM 687 C CA . SER A 1 92 ? 10.352 -5.461 -24.869 1.00 90.00 92 SER A CA 1
ATOM 688 C C . SER A 1 92 ? 11.504 -5.487 -25.866 1.00 90.00 92 SER A C 1
ATOM 690 O O . SER A 1 92 ? 11.267 -5.286 -27.048 1.00 90.00 92 SER A O 1
ATOM 692 N N . SER A 1 93 ? 12.726 -5.799 -25.422 1.00 90.00 93 SER A N 1
ATOM 693 C CA . SER A 1 93 ? 13.848 -5.988 -26.345 1.00 90.00 93 SER A CA 1
ATOM 694 C C . SER A 1 93 ? 13.646 -7.220 -27.207 1.00 90.00 93 SER A C 1
ATOM 696 O O . SER A 1 93 ? 13.755 -7.095 -28.416 1.00 90.00 93 SER A O 1
ATOM 698 N N . HIS A 1 94 ? 13.249 -8.354 -26.613 1.00 91.75 94 HIS A N 1
ATOM 699 C CA . HIS A 1 94 ? 12.925 -9.559 -27.374 1.00 91.75 94 HIS A CA 1
ATOM 700 C C . HIS A 1 94 ? 11.943 -9.260 -28.510 1.00 91.75 94 HIS A C 1
ATOM 702 O O . HIS A 1 94 ? 12.288 -9.521 -29.653 1.00 91.75 94 HIS A O 1
ATOM 708 N N . ILE A 1 95 ? 10.791 -8.636 -28.224 1.00 92.81 95 ILE A N 1
ATOM 709 C CA . ILE A 1 95 ? 9.789 -8.331 -29.259 1.00 92.81 95 ILE A CA 1
ATOM 710 C C . ILE A 1 95 ? 10.333 -7.354 -30.309 1.00 92.81 95 ILE A C 1
ATOM 712 O O . ILE A 1 95 ? 10.131 -7.569 -31.498 1.00 92.81 95 ILE A O 1
ATOM 716 N N . CYS A 1 96 ? 11.029 -6.291 -29.893 1.00 93.00 96 CYS A N 1
ATOM 717 C CA . CYS A 1 96 ? 11.596 -5.313 -30.825 1.00 93.00 96 CYS A CA 1
ATOM 718 C C . CYS A 1 96 ? 12.775 -5.861 -31.656 1.00 93.00 96 CYS A C 1
ATOM 720 O O . CYS A 1 96 ? 13.168 -5.216 -32.627 1.00 93.00 96 CYS A O 1
ATOM 722 N N . ASP A 1 97 ? 13.371 -6.990 -31.260 1.00 91.38 97 ASP A N 1
ATOM 723 C CA . ASP A 1 97 ? 14.484 -7.647 -31.958 1.00 91.38 97 ASP A CA 1
ATOM 724 C C . ASP A 1 97 ? 14.043 -8.821 -32.848 1.00 91.38 97 ASP A C 1
ATOM 726 O O . ASP A 1 97 ? 14.863 -9.304 -33.634 1.00 91.38 97 ASP A O 1
ATOM 730 N N . LEU A 1 98 ? 12.776 -9.249 -32.761 1.00 92.25 98 LEU A N 1
ATOM 731 C CA . LEU A 1 98 ? 12.204 -10.296 -33.611 1.00 92.25 98 LEU A CA 1
ATOM 732 C C . LEU A 1 98 ? 12.315 -9.939 -35.095 1.00 92.25 98 LEU A C 1
ATOM 734 O O . LEU A 1 98 ? 12.092 -8.797 -35.506 1.00 92.25 98 LEU A O 1
ATOM 738 N N . ASN A 1 99 ? 12.587 -10.951 -35.909 1.00 93.50 99 ASN A N 1
ATOM 739 C CA . ASN A 1 99 ? 12.501 -10.885 -37.358 1.00 93.50 99 ASN A CA 1
ATOM 740 C C . ASN A 1 99 ? 11.230 -11.596 -37.840 1.00 93.50 99 ASN A C 1
ATOM 742 O O . ASN A 1 99 ? 10.631 -12.415 -37.140 1.00 93.50 99 ASN A O 1
ATOM 746 N N . ALA A 1 100 ? 10.796 -11.276 -39.059 1.00 93.06 100 ALA A N 1
ATOM 747 C CA . ALA A 1 100 ? 9.666 -11.964 -39.671 1.00 93.06 100 ALA A CA 1
ATOM 748 C C . ALA A 1 100 ? 9.968 -13.468 -39.804 1.00 93.06 100 ALA A C 1
ATOM 750 O O . ALA A 1 100 ? 10.986 -13.845 -40.382 1.00 93.06 100 ALA A O 1
ATOM 751 N N . GLY A 1 101 ? 9.067 -14.303 -39.285 1.00 92.69 101 GLY A N 1
ATOM 752 C CA . GLY A 1 101 ? 9.218 -15.761 -39.251 1.00 92.69 101 GLY A CA 1
ATOM 753 C C . GLY A 1 101 ? 9.706 -16.325 -37.914 1.00 92.69 101 GLY A C 1
ATOM 754 O O . GLY A 1 101 ? 9.641 -17.538 -37.742 1.00 92.69 101 GLY A O 1
ATOM 755 N N . ASP A 1 102 ? 10.138 -15.484 -36.970 1.00 93.62 102 ASP A N 1
ATOM 756 C CA . ASP A 1 102 ? 10.537 -15.941 -35.636 1.00 93.62 102 ASP A CA 1
ATOM 757 C C . ASP A 1 102 ? 9.324 -16.400 -34.803 1.00 93.62 102 ASP A C 1
ATOM 759 O O . ASP A 1 102 ? 8.258 -15.773 -34.814 1.00 93.62 102 ASP A O 1
ATOM 763 N N . ASP A 1 103 ? 9.510 -17.473 -34.029 1.00 92.00 103 ASP A N 1
ATOM 764 C CA . ASP A 1 103 ? 8.502 -17.984 -33.099 1.00 92.00 103 ASP A CA 1
ATOM 765 C C . ASP A 1 103 ? 8.375 -17.093 -31.852 1.00 92.00 103 ASP A C 1
ATOM 767 O O . ASP A 1 103 ? 9.367 -16.680 -31.244 1.00 92.00 103 ASP A O 1
ATOM 771 N N . VAL A 1 104 ? 7.134 -16.852 -31.415 1.00 92.81 104 VAL A N 1
ATOM 772 C CA . VAL A 1 104 ? 6.822 -16.057 -30.216 1.00 92.81 104 VAL A CA 1
ATOM 773 C C . VAL A 1 104 ? 5.826 -16.798 -29.337 1.00 92.81 104 VAL A C 1
ATOM 775 O O . VAL A 1 104 ? 4.746 -17.189 -29.780 1.00 92.81 104 VAL A O 1
ATOM 778 N N . LEU A 1 105 ? 6.156 -16.942 -28.054 1.00 93.12 105 LEU A N 1
ATOM 779 C CA . LEU A 1 105 ? 5.240 -17.508 -27.070 1.00 93.12 105 LEU A CA 1
ATOM 780 C C . LEU A 1 105 ? 4.261 -16.438 -26.581 1.00 93.12 105 LEU A C 1
ATOM 782 O O . LEU A 1 105 ? 4.640 -15.506 -25.866 1.00 93.12 105 LEU A O 1
ATOM 786 N N . ILE A 1 106 ? 2.991 -16.610 -26.948 1.00 93.44 106 ILE A N 1
ATOM 787 C CA . ILE A 1 106 ? 1.885 -15.734 -26.557 1.00 93.44 106 ILE A CA 1
ATOM 788 C C . ILE A 1 106 ? 0.882 -16.459 -25.653 1.00 93.44 106 ILE A C 1
ATOM 790 O O . ILE A 1 106 ? 0.733 -17.678 -25.690 1.00 93.44 106 ILE A O 1
ATOM 794 N N . THR A 1 107 ? 0.183 -15.692 -24.827 1.00 93.44 107 THR A N 1
ATOM 795 C CA . THR A 1 107 ? -0.827 -16.144 -23.861 1.00 93.44 107 THR A CA 1
ATOM 796 C C . THR A 1 107 ? -1.994 -15.157 -23.844 1.00 93.44 107 THR A C 1
ATOM 798 O O . THR A 1 107 ? -1.821 -13.988 -24.190 1.00 93.44 107 THR A O 1
ATOM 801 N N . GLY A 1 108 ? -3.171 -15.601 -23.404 1.00 91.00 108 GLY A N 1
ATOM 802 C CA . GLY A 1 108 ? -4.385 -14.781 -23.373 1.00 91.00 108 GLY A CA 1
ATOM 803 C C . GLY A 1 108 ? -5.406 -15.185 -24.447 1.00 91.00 108 GLY A C 1
ATOM 804 O O . GLY A 1 108 ? -5.356 -16.326 -24.912 1.00 91.00 108 GLY A O 1
ATOM 805 N N . PRO A 1 109 ? -6.330 -14.279 -24.819 1.00 92.62 109 PRO A N 1
ATOM 806 C CA . PRO A 1 109 ? -6.390 -12.872 -24.398 1.00 92.62 109 PRO A CA 1
ATOM 807 C C . PRO A 1 109 ? -6.786 -12.687 -22.925 1.00 92.62 109 PRO A C 1
ATOM 809 O O . PRO A 1 109 ? -7.316 -13.592 -22.282 1.00 92.62 109 PRO A O 1
ATOM 812 N N . VAL A 1 110 ? -6.510 -11.502 -22.380 1.00 90.44 110 VAL A N 1
ATOM 813 C CA . VAL A 1 110 ? -6.901 -11.085 -21.026 1.00 90.44 110 VAL A CA 1
ATOM 814 C C . VAL A 1 110 ? -7.406 -9.643 -21.022 1.00 90.44 110 VAL A C 1
ATOM 816 O O . VAL A 1 110 ? -6.950 -8.817 -21.808 1.00 90.44 110 VAL A O 1
ATOM 819 N N . GLY A 1 111 ? -8.297 -9.323 -20.084 1.00 86.44 111 GLY A N 1
ATOM 820 C CA . GLY A 1 111 ? -8.839 -7.975 -19.896 1.00 86.44 111 GLY A CA 1
ATOM 821 C C . GLY A 1 111 ? -10.284 -7.840 -20.379 1.00 86.44 111 GLY A C 1
ATOM 822 O O . GLY A 1 111 ? -10.664 -8.397 -21.406 1.00 86.44 111 GLY A O 1
ATOM 823 N N . ALA A 1 112 ? -11.084 -7.120 -19.594 1.00 85.69 112 ALA A N 1
ATOM 824 C CA . ALA A 1 112 ? -12.474 -6.773 -19.905 1.00 85.69 112 ALA A CA 1
ATOM 825 C C . ALA A 1 112 ? -12.815 -5.317 -19.524 1.00 85.69 112 ALA A C 1
ATOM 827 O O . ALA A 1 112 ? -13.944 -4.880 -19.702 1.00 85.69 112 ALA A O 1
ATOM 828 N N . GLU A 1 113 ? -11.855 -4.567 -18.971 1.00 85.06 113 GLU A N 1
ATOM 829 C CA . GLU A 1 113 ? -12.088 -3.200 -18.488 1.00 85.06 113 GLU A CA 1
ATOM 830 C C . GLU A 1 113 ? -12.123 -2.178 -19.630 1.00 85.06 113 GLU A C 1
ATOM 832 O O . GLU A 1 113 ? -12.864 -1.212 -19.541 1.00 85.06 113 GLU A O 1
ATOM 837 N N . MET A 1 114 ? -11.362 -2.399 -20.706 1.00 90.00 114 MET A N 1
ATOM 838 C CA . MET A 1 114 ? -11.212 -1.465 -21.832 1.00 90.00 114 MET A CA 1
ATOM 839 C C . MET A 1 114 ? -12.044 -1.867 -23.056 1.00 90.00 114 MET A C 1
ATOM 841 O O . MET A 1 114 ? -11.654 -1.559 -24.173 1.00 90.00 114 MET A O 1
ATOM 845 N N . LEU A 1 115 ? -13.141 -2.604 -22.876 1.00 92.69 115 LEU A N 1
ATOM 846 C CA . LEU A 1 115 ? -13.998 -2.984 -24.000 1.00 92.69 115 LEU A CA 1
ATOM 847 C C . LEU A 1 115 ? -14.791 -1.773 -24.518 1.00 92.69 115 LEU A C 1
ATOM 849 O O . LEU A 1 115 ? -15.123 -0.856 -23.758 1.00 92.69 115 LEU A O 1
ATOM 853 N N . LEU A 1 116 ? -15.111 -1.792 -25.810 1.00 90.88 116 LEU A N 1
ATOM 854 C CA . LEU A 1 116 ? -16.019 -0.833 -26.440 1.00 90.88 116 LEU A CA 1
ATOM 855 C C . LEU A 1 116 ? -17.461 -1.015 -25.929 1.00 90.88 116 LEU A C 1
ATOM 857 O O . LEU A 1 116 ? -17.863 -2.152 -25.665 1.00 90.88 116 LEU A O 1
ATOM 861 N N . PRO A 1 117 ? -18.266 0.061 -25.813 1.00 91.62 117 PRO A N 1
ATOM 862 C CA . PRO A 1 117 ? -19.696 -0.076 -25.589 1.00 91.62 117 PRO A CA 1
ATOM 863 C C . PRO A 1 117 ? -20.371 -0.656 -26.836 1.00 91.62 117 PRO A C 1
ATOM 865 O O . PRO A 1 117 ? -19.923 -0.451 -27.963 1.00 91.62 117 PRO A O 1
ATOM 868 N N . GLU A 1 118 ? -21.494 -1.343 -26.637 1.00 88.19 118 GLU A N 1
ATOM 869 C CA . GLU A 1 118 ? -22.298 -1.874 -27.744 1.00 88.19 118 GLU A CA 1
ATOM 870 C C . GLU A 1 118 ? -23.136 -0.790 -28.449 1.00 88.19 118 GLU A C 1
ATOM 872 O O . GLU A 1 118 ? -23.578 -1.006 -29.577 1.00 88.19 118 GLU A O 1
ATOM 877 N N . ASP A 1 119 ? -23.370 0.366 -27.807 1.00 92.81 119 ASP A N 1
ATOM 878 C CA . ASP A 1 119 ? -24.171 1.456 -28.381 1.00 92.81 119 ASP A CA 1
ATOM 879 C C . ASP A 1 119 ? -23.401 2.157 -29.521 1.00 92.81 119 ASP A C 1
ATOM 881 O O . ASP A 1 119 ? -22.388 2.813 -29.262 1.00 92.81 119 ASP A O 1
ATOM 885 N N . PRO A 1 120 ? -23.877 2.088 -30.782 1.00 91.81 120 PRO A N 1
ATOM 886 C CA . PRO A 1 120 ? -23.224 2.744 -31.913 1.00 91.81 120 PRO A CA 1
ATOM 887 C C . PRO A 1 120 ? -23.273 4.279 -31.853 1.00 91.81 120 PRO A C 1
ATOM 889 O O . PRO A 1 120 ? -22.581 4.925 -32.634 1.00 91.81 120 PRO A O 1
ATOM 892 N N . GLU A 1 121 ? -24.100 4.870 -30.988 1.00 94.62 121 GLU A N 1
ATOM 893 C CA . GLU A 1 121 ? -24.190 6.322 -30.769 1.00 94.62 121 GLU A CA 1
ATOM 894 C C . GLU A 1 121 ? -23.359 6.796 -29.568 1.00 94.62 121 GLU A C 1
ATOM 896 O O . GLU A 1 121 ? -23.386 7.980 -29.241 1.00 94.62 121 GLU A O 1
ATOM 901 N N . ALA A 1 122 ? -22.634 5.894 -28.898 1.00 94.81 122 ALA A N 1
ATOM 902 C CA . ALA A 1 122 ? -21.791 6.258 -27.769 1.00 94.81 122 ALA A CA 1
ATOM 903 C C . ALA A 1 122 ? -20.662 7.204 -28.191 1.00 94.81 122 ALA A C 1
ATOM 905 O O . ALA A 1 122 ? -19.975 6.964 -29.184 1.00 94.81 122 ALA A O 1
ATOM 906 N N . ASN A 1 123 ? -20.422 8.251 -27.404 1.00 96.75 123 ASN A N 1
ATOM 907 C CA . ASN A 1 123 ? -19.252 9.101 -27.604 1.00 96.75 123 ASN A CA 1
ATOM 908 C C . ASN A 1 123 ? -18.057 8.507 -26.858 1.00 96.75 123 ASN A C 1
ATOM 910 O O . ASN A 1 123 ? -18.203 7.974 -25.758 1.00 96.75 123 ASN A O 1
ATOM 914 N N . MET A 1 124 ? -16.865 8.613 -27.430 1.00 95.88 124 MET A N 1
ATOM 915 C CA . MET A 1 124 ? -15.654 8.006 -26.896 1.00 95.88 124 MET A CA 1
ATOM 916 C C . MET A 1 124 ? -14.529 9.029 -26.854 1.00 95.88 124 MET A C 1
ATOM 918 O O . MET A 1 124 ? -14.081 9.519 -27.884 1.00 95.88 124 MET A O 1
ATOM 922 N N . ILE A 1 125 ? -14.052 9.341 -25.654 1.00 95.94 125 ILE A N 1
ATOM 923 C CA . ILE A 1 125 ? -12.896 10.211 -25.441 1.00 95.94 125 ILE A CA 1
ATOM 924 C C . ILE A 1 125 ? -11.709 9.317 -25.093 1.00 95.94 125 ILE A C 1
ATOM 926 O O . ILE A 1 125 ? -11.719 8.648 -24.063 1.00 95.94 125 ILE A O 1
ATOM 930 N N . PHE A 1 126 ? -10.688 9.304 -25.941 1.00 95.94 126 PHE A N 1
ATOM 931 C CA . PHE A 1 126 ? -9.480 8.503 -25.785 1.00 95.94 126 PHE A CA 1
ATOM 932 C C . PHE A 1 126 ? -8.317 9.392 -25.351 1.00 95.94 126 PHE A C 1
ATOM 934 O O . PHE A 1 126 ? -7.886 10.265 -26.094 1.00 95.94 126 PHE A O 1
ATOM 941 N N . MET A 1 127 ? -7.773 9.156 -24.162 1.00 94.38 127 MET A N 1
ATOM 942 C CA . MET A 1 127 ? -6.595 9.853 -23.647 1.00 94.38 127 MET A CA 1
ATOM 943 C C . MET A 1 127 ? -5.416 8.882 -23.608 1.00 94.38 127 MET A C 1
ATOM 945 O O . MET A 1 127 ? -5.427 7.912 -22.844 1.00 94.38 127 MET A O 1
ATOM 949 N N . ALA A 1 128 ? -4.399 9.144 -24.427 1.00 93.81 128 ALA A N 1
ATOM 950 C CA . ALA A 1 128 ? -3.267 8.258 -24.669 1.00 93.81 128 ALA A CA 1
ATOM 951 C C . ALA A 1 128 ? -1.926 8.929 -24.359 1.00 93.81 128 ALA A C 1
ATOM 953 O O . ALA A 1 128 ? -1.713 10.096 -24.684 1.00 93.81 128 ALA A O 1
ATOM 954 N N . THR A 1 129 ? -0.976 8.172 -23.804 1.00 91.44 129 THR A N 1
ATOM 955 C CA . THR A 1 129 ? 0.440 8.581 -23.762 1.00 91.44 129 THR A CA 1
ATOM 956 C C . THR A 1 129 ? 1.345 7.468 -24.285 1.00 91.44 129 THR A C 1
ATOM 958 O O . THR A 1 129 ? 1.266 6.321 -23.832 1.00 91.44 129 THR A O 1
ATOM 961 N N . GLY A 1 130 ? 2.211 7.790 -25.252 1.00 90.00 130 GLY A N 1
ATOM 962 C CA . GLY A 1 130 ? 3.134 6.829 -25.867 1.00 90.00 130 GLY A CA 1
ATOM 963 C C . GLY A 1 130 ? 2.447 5.534 -26.329 1.00 90.00 130 GLY A C 1
ATOM 964 O O . GLY A 1 130 ? 1.469 5.564 -27.070 1.00 90.00 130 GLY A O 1
ATOM 965 N N . THR A 1 131 ? 2.919 4.373 -25.855 1.00 91.69 131 THR A N 1
ATOM 966 C CA . THR A 1 131 ? 2.354 3.053 -26.216 1.00 91.69 131 THR A CA 1
ATOM 967 C C . THR A 1 131 ? 0.922 2.826 -25.729 1.00 91.69 131 THR A C 1
ATOM 969 O O . THR A 1 131 ? 0.295 1.855 -26.143 1.00 91.69 131 THR A O 1
ATOM 972 N N . GLY A 1 132 ? 0.387 3.709 -24.880 1.00 91.62 132 GLY A N 1
ATOM 973 C CA . GLY A 1 132 ? -1.023 3.710 -24.489 1.00 91.62 132 GLY A CA 1
ATOM 974 C C . GLY A 1 132 ? -1.995 3.926 -25.654 1.00 91.62 132 GLY A C 1
ATOM 975 O O . GLY A 1 132 ? -3.184 3.684 -25.497 1.00 91.62 132 GLY A O 1
ATOM 976 N N . ILE A 1 133 ? -1.502 4.309 -26.837 1.00 95.88 133 ILE A N 1
ATOM 977 C CA . ILE A 1 133 ? -2.295 4.374 -28.072 1.00 95.88 133 ILE A CA 1
ATOM 978 C C . ILE A 1 133 ? -2.791 2.998 -28.553 1.00 95.88 133 ILE A C 1
ATOM 980 O O . ILE A 1 133 ? -3.773 2.927 -29.283 1.00 95.88 133 ILE A O 1
ATOM 984 N N . ALA A 1 134 ? -2.142 1.899 -28.144 1.00 96.50 134 ALA A N 1
ATOM 985 C CA . ALA A 1 134 ? -2.425 0.547 -28.634 1.00 96.50 134 ALA A CA 1
ATOM 986 C C . ALA A 1 134 ? -3.914 0.144 -28.577 1.00 96.50 134 ALA A C 1
ATOM 988 O O . ALA A 1 134 ? -4.478 -0.128 -29.639 1.00 96.50 134 ALA A O 1
ATOM 989 N N . PRO A 1 135 ? -4.594 0.144 -27.410 1.00 95.88 135 PRO A N 1
ATOM 990 C CA . PRO A 1 135 ? -6.007 -0.216 -27.372 1.00 95.88 135 PRO A CA 1
ATOM 991 C C . PRO A 1 135 ? -6.853 0.730 -28.226 1.00 95.88 135 PRO A C 1
ATOM 993 O O . PRO A 1 135 ? -7.781 0.272 -28.878 1.00 95.88 135 PRO A O 1
ATOM 996 N N . PHE A 1 136 ? -6.524 2.020 -28.301 1.00 97.19 136 PHE A N 1
ATOM 997 C CA . PHE A 1 136 ? -7.318 2.979 -29.072 1.00 97.19 136 PHE A CA 1
ATOM 998 C C . PHE A 1 136 ? -7.150 2.803 -30.569 1.00 97.19 136 PHE A C 1
ATOM 1000 O O . PHE A 1 136 ? -8.124 2.950 -31.291 1.00 97.19 136 PHE A O 1
ATOM 1007 N N . ARG A 1 137 ? -5.974 2.376 -31.037 1.00 97.69 137 ARG A N 1
ATOM 1008 C CA . ARG A 1 137 ? -5.819 1.933 -32.423 1.00 97.69 137 ARG A CA 1
ATOM 1009 C C . ARG A 1 137 ? -6.738 0.765 -32.744 1.00 97.69 137 ARG A C 1
ATOM 1011 O O . ARG A 1 137 ? -7.420 0.794 -33.761 1.00 97.69 137 ARG A O 1
ATOM 1018 N N . SER A 1 138 ? -6.791 -0.228 -31.858 1.00 97.00 138 SER A N 1
ATOM 1019 C CA . SER A 1 138 ? -7.706 -1.366 -31.985 1.00 97.00 138 SER A CA 1
ATOM 1020 C C . SER A 1 138 ? -9.173 -0.902 -32.045 1.00 97.00 138 SER A C 1
ATOM 1022 O O . SER A 1 138 ? -9.906 -1.305 -32.945 1.00 97.00 138 SER A O 1
ATOM 1024 N N . HIS A 1 139 ? -9.569 0.032 -31.170 1.00 97.12 139 HIS A N 1
ATOM 1025 C CA . HIS A 1 139 ? -10.919 0.607 -31.157 1.00 97.12 139 HIS A CA 1
ATOM 1026 C C . HIS A 1 139 ? -11.232 1.372 -32.445 1.00 97.12 139 HIS A C 1
ATOM 1028 O O . HIS A 1 139 ? -12.226 1.087 -33.102 1.00 97.12 139 HIS A O 1
ATOM 1034 N N . LEU A 1 140 ? -10.386 2.332 -32.816 1.00 97.25 140 LEU A N 1
ATOM 1035 C CA . LEU A 1 140 ? -10.598 3.206 -33.967 1.00 97.25 140 LEU A CA 1
ATOM 1036 C C . LEU A 1 140 ? -10.612 2.416 -35.276 1.00 97.25 140 LEU A C 1
ATOM 1038 O O . LEU A 1 140 ? -11.477 2.663 -36.110 1.00 97.25 140 LEU A O 1
ATOM 1042 N N . ARG A 1 141 ? -9.758 1.393 -35.419 1.00 95.88 141 ARG A N 1
ATOM 1043 C CA . ARG A 1 141 ? -9.823 0.483 -36.570 1.00 95.88 141 ARG A CA 1
ATOM 1044 C C . ARG A 1 141 ? -11.154 -0.255 -36.648 1.00 95.88 141 ARG A C 1
ATOM 1046 O O . ARG A 1 141 ? -11.763 -0.268 -37.714 1.00 95.88 141 ARG A O 1
ATOM 1053 N N . ASN A 1 142 ? -11.641 -0.800 -35.533 1.00 95.44 142 ASN A N 1
ATOM 1054 C CA . ASN A 1 142 ? -12.963 -1.419 -35.504 1.00 95.44 142 ASN A CA 1
ATOM 1055 C C . ASN A 1 142 ? -14.069 -0.406 -35.850 1.00 95.44 142 ASN A C 1
ATOM 1057 O O . ASN A 1 142 ? -14.978 -0.733 -36.600 1.00 95.44 142 ASN A O 1
ATOM 1061 N N . LEU A 1 143 ? -14.003 0.833 -35.365 1.00 95.19 143 LEU A N 1
ATOM 1062 C CA . LEU A 1 143 ? -15.043 1.833 -35.635 1.00 95.19 143 LEU A CA 1
ATOM 1063 C C . LEU A 1 143 ? -15.036 2.341 -37.091 1.00 95.19 143 LEU A C 1
ATOM 1065 O O . LEU A 1 143 ? -16.108 2.528 -37.671 1.00 95.19 143 LEU A O 1
ATOM 1069 N N . PHE A 1 144 ? -13.857 2.545 -37.688 1.00 94.62 144 PHE A N 1
ATOM 1070 C CA . PHE A 1 144 ? -13.708 3.323 -38.926 1.00 94.62 144 PHE A CA 1
ATOM 1071 C C . PHE A 1 144 ? -13.078 2.575 -40.112 1.00 94.62 144 PHE A C 1
ATOM 1073 O O . PHE A 1 144 ? -13.280 2.989 -41.255 1.00 94.62 144 PHE A O 1
ATOM 1080 N N . ASN A 1 145 ? -12.350 1.475 -39.899 1.00 92.31 145 ASN A N 1
ATOM 1081 C CA . ASN A 1 145 ? -11.584 0.806 -40.962 1.00 92.31 145 ASN A CA 1
ATOM 1082 C C . ASN A 1 145 ? -12.106 -0.591 -41.297 1.00 92.31 145 ASN A C 1
ATOM 1084 O O . ASN A 1 145 ? -12.162 -0.947 -42.474 1.00 92.31 145 ASN A O 1
ATOM 1088 N N . ASP A 1 146 ? -12.492 -1.365 -40.288 1.00 89.88 146 ASP A N 1
ATOM 1089 C CA . ASP A 1 146 ? -12.878 -2.762 -40.447 1.00 89.88 146 ASP A CA 1
ATOM 1090 C C . ASP A 1 146 ? -14.111 -2.915 -41.347 1.00 89.88 146 ASP A C 1
ATOM 1092 O O . ASP A 1 146 ? -15.161 -2.308 -41.121 1.00 89.88 146 ASP A O 1
ATOM 1096 N N . LYS A 1 147 ? -14.025 -3.796 -42.352 1.00 87.75 147 LYS A N 1
ATOM 1097 C CA . LYS A 1 147 ? -15.082 -3.989 -43.370 1.00 87.75 147 LYS A CA 1
ATOM 1098 C C . LYS A 1 147 ? -16.488 -4.234 -42.817 1.00 87.75 147 LYS A C 1
ATOM 1100 O O . LYS A 1 147 ? -17.471 -3.903 -43.476 1.00 87.75 147 LYS A O 1
ATOM 1105 N N . VAL A 1 148 ? -16.600 -4.884 -41.658 1.00 85.44 148 VAL A N 1
ATOM 1106 C CA . VAL A 1 148 ? -17.893 -5.284 -41.077 1.00 85.44 148 VAL A CA 1
ATOM 1107 C C . VAL A 1 148 ? -18.553 -4.140 -40.311 1.00 85.44 148 VAL A C 1
ATOM 1109 O O . VAL A 1 148 ? -19.782 -4.103 -40.211 1.00 85.44 148 VAL A O 1
ATOM 1112 N N . SER A 1 149 ? -17.771 -3.232 -39.746 1.00 86.88 149 SER A N 1
ATOM 1113 C CA . SER A 1 149 ? -18.208 -2.221 -38.778 1.00 86.88 149 SER A CA 1
ATOM 1114 C C . SER A 1 149 ? -18.105 -0.794 -39.309 1.00 86.88 149 SER A C 1
ATOM 1116 O O . SER A 1 149 ? -18.876 0.059 -38.863 1.00 86.88 149 SER A O 1
ATOM 1118 N N . LYS A 1 150 ? -17.254 -0.547 -40.312 1.00 89.44 150 LYS A N 1
ATOM 1119 C CA . LYS A 1 150 ? -17.132 0.742 -40.996 1.00 89.44 150 LYS A CA 1
ATOM 1120 C C . LYS A 1 150 ? -18.505 1.279 -41.420 1.00 89.44 150 LYS A C 1
ATOM 1122 O O . LYS A 1 150 ? -19.296 0.587 -42.062 1.00 89.44 150 LYS A O 1
ATOM 1127 N N . GLY A 1 151 ? -18.791 2.522 -41.033 1.00 87.69 151 GLY A N 1
ATOM 1128 C CA . GLY A 1 151 ? -20.055 3.213 -41.314 1.00 87.69 151 GLY A CA 1
ATOM 1129 C C . GLY A 1 151 ? -21.219 2.881 -40.368 1.00 87.69 151 GLY A C 1
ATOM 1130 O O . GLY A 1 151 ? -22.306 3.428 -40.546 1.00 87.69 151 GLY A O 1
ATOM 1131 N N . LYS A 1 152 ? -21.032 2.009 -39.364 1.00 91.44 152 LYS A N 1
ATOM 1132 C CA . LYS A 1 152 ? -22.058 1.727 -38.338 1.00 91.44 152 LYS A CA 1
ATOM 1133 C C . LYS A 1 152 ? -21.974 2.647 -37.124 1.00 91.44 152 LYS A C 1
ATOM 1135 O O . LYS A 1 152 ? -22.988 2.857 -36.459 1.00 91.44 152 LYS A O 1
ATOM 1140 N N . PHE A 1 153 ? -20.784 3.161 -36.823 1.00 95.38 153 PHE A N 1
ATOM 1141 C CA . PHE A 1 153 ? -20.576 4.114 -35.741 1.00 95.38 153 PHE A CA 1
ATOM 1142 C C . PHE A 1 153 ? -21.231 5.461 -36.078 1.00 95.38 153 PHE A C 1
ATOM 1144 O O . PHE A 1 153 ? -21.143 5.945 -37.206 1.00 95.38 153 PHE A O 1
ATOM 1151 N N . ARG A 1 154 ? -21.948 6.032 -35.109 1.00 94.88 154 ARG A N 1
ATOM 1152 C CA . ARG A 1 154 ? -22.735 7.269 -35.241 1.00 94.88 154 ARG A CA 1
ATOM 1153 C C . ARG A 1 154 ? -22.446 8.288 -34.136 1.00 94.88 154 ARG A C 1
ATOM 1155 O O . ARG A 1 154 ? -22.974 9.392 -34.210 1.00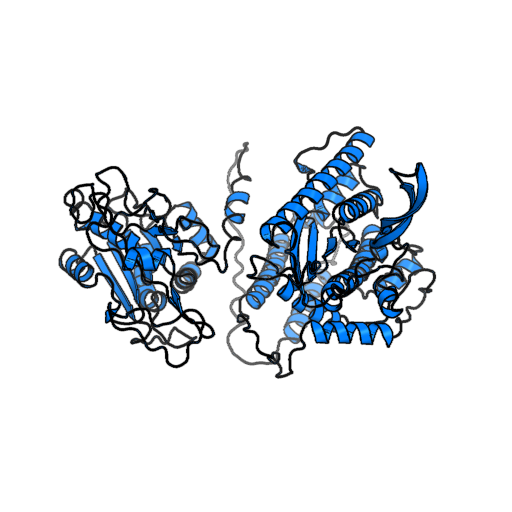 94.88 154 ARG A O 1
ATOM 1162 N N . GLY A 1 155 ? -21.651 7.918 -33.132 1.00 94.12 155 GLY A N 1
ATOM 1163 C CA . GLY A 1 155 ? -21.194 8.823 -32.081 1.00 94.12 155 GLY A CA 1
ATOM 1164 C C . GLY A 1 155 ? -19.979 9.656 -32.499 1.00 94.12 155 GLY A C 1
ATOM 1165 O O . GLY A 1 155 ? -19.576 9.674 -33.663 1.00 94.12 155 GLY A O 1
ATOM 1166 N N . CYS A 1 156 ? -19.381 10.326 -31.516 1.00 95.88 156 CYS A N 1
ATOM 1167 C CA . CYS A 1 156 ? -18.133 11.072 -31.665 1.00 95.88 156 CYS A CA 1
ATOM 1168 C C . CYS A 1 156 ? -16.976 10.341 -30.970 1.00 95.88 156 CYS A C 1
ATOM 1170 O O . CYS A 1 156 ? -17.062 10.033 -29.784 1.00 95.88 156 CYS A O 1
ATOM 1172 N N . ALA A 1 157 ? -15.886 10.089 -31.687 1.00 97.50 157 ALA A N 1
ATOM 1173 C CA . ALA A 1 157 ? -14.629 9.572 -31.167 1.00 97.50 157 ALA A CA 1
ATOM 1174 C C . ALA A 1 157 ? -13.576 10.691 -31.153 1.00 97.50 157 ALA A C 1
ATOM 1176 O O . ALA A 1 157 ? -13.285 11.293 -32.183 1.00 97.50 157 ALA A O 1
ATOM 1177 N N . TRP A 1 158 ? -12.972 10.964 -29.999 1.00 97.81 158 TRP A N 1
ATOM 1178 C CA . TRP A 1 158 ? -11.971 12.018 -29.848 1.00 97.81 158 TRP A CA 1
ATOM 1179 C C . TRP A 1 158 ? -10.696 11.478 -29.218 1.00 97.81 158 TRP A C 1
ATOM 1181 O O . TRP A 1 158 ? -10.682 11.103 -28.047 1.00 97.81 158 TRP A O 1
ATOM 1191 N N . LEU A 1 159 ? -9.619 11.441 -29.998 1.00 97.75 159 LEU A N 1
ATOM 1192 C CA . LEU A 1 159 ? -8.304 10.993 -29.567 1.00 97.75 159 LEU A CA 1
ATOM 1193 C C . LEU A 1 159 ? -7.415 12.164 -29.137 1.00 97.75 159 LEU A C 1
ATOM 1195 O O . LEU A 1 159 ? -7.169 13.077 -29.918 1.00 97.75 159 LEU A O 1
ATOM 1199 N N . PHE A 1 160 ? -6.870 12.067 -27.926 1.00 96.19 160 PHE A N 1
ATOM 1200 C CA . PHE A 1 160 ? -5.795 12.899 -27.396 1.00 96.19 160 PHE A CA 1
ATOM 1201 C C . PHE A 1 160 ? -4.523 12.068 -27.222 1.00 96.19 160 PHE A C 1
ATOM 1203 O O . PHE A 1 160 ? -4.502 11.137 -26.412 1.00 96.19 160 PHE A O 1
ATOM 1210 N N . LEU A 1 161 ? -3.448 12.413 -27.934 1.00 95.75 161 LEU A N 1
ATOM 1211 C CA . LEU A 1 161 ? -2.172 11.691 -27.888 1.00 95.75 161 LEU A CA 1
ATOM 1212 C C . LEU A 1 161 ? -1.027 12.563 -27.348 1.00 95.75 161 LEU A C 1
ATOM 1214 O O . LEU A 1 161 ? -0.627 13.541 -27.967 1.00 95.75 161 LEU A O 1
ATOM 1218 N N . GLY A 1 162 ? -0.461 12.180 -26.202 1.00 93.81 162 GLY A N 1
ATOM 1219 C CA . GLY A 1 162 ? 0.749 12.791 -25.643 1.00 93.81 162 GLY A CA 1
ATOM 1220 C C . GLY A 1 162 ? 2.028 12.050 -26.040 1.00 93.81 162 GLY A C 1
ATOM 1221 O O . GLY A 1 162 ? 2.163 10.852 -25.754 1.00 93.81 162 GLY A O 1
ATOM 1222 N N . VAL A 1 163 ? 2.983 12.764 -26.638 1.00 91.06 163 VAL A N 1
ATOM 1223 C CA . VAL A 1 163 ? 4.303 12.252 -27.049 1.00 91.06 163 VAL A CA 1
ATOM 1224 C C . VAL A 1 163 ? 5.410 13.274 -26.755 1.00 91.06 163 VAL A C 1
ATOM 1226 O O . VAL A 1 163 ? 5.119 14.457 -26.614 1.00 91.06 163 VAL A O 1
ATOM 1229 N N . PRO A 1 164 ? 6.683 12.854 -26.641 1.00 85.00 164 PRO A N 1
ATOM 1230 C CA . PRO A 1 164 ? 7.766 13.794 -26.362 1.00 85.00 164 PRO A CA 1
ATOM 1231 C C . PRO A 1 164 ? 8.153 14.669 -27.560 1.00 85.00 164 PRO A C 1
ATOM 1233 O O . PRO A 1 164 ? 8.392 15.857 -27.379 1.00 85.00 164 PRO A O 1
ATOM 1236 N N . PHE A 1 165 ? 8.177 14.104 -28.770 1.00 88.25 165 PHE A N 1
ATOM 1237 C CA . PHE A 1 165 ? 8.623 14.770 -30.001 1.00 88.25 165 PHE A CA 1
ATOM 1238 C C . PHE A 1 165 ? 7.638 14.518 -31.143 1.00 88.25 165 PHE A C 1
ATOM 1240 O O . PHE A 1 165 ? 6.969 13.480 -31.142 1.00 88.25 165 PHE A O 1
ATOM 1247 N N . SER A 1 166 ? 7.615 15.393 -32.150 1.00 89.69 166 SER A N 1
ATOM 1248 C CA . SER A 1 166 ? 6.791 15.237 -33.360 1.00 89.69 166 SER A CA 1
ATOM 1249 C C . SER A 1 166 ? 7.054 13.905 -34.074 1.00 89.69 166 SER A C 1
ATOM 1251 O O . SER A 1 166 ? 6.130 13.204 -34.473 1.00 89.69 166 SER A O 1
ATOM 1253 N N . GLU A 1 167 ? 8.317 13.478 -34.141 1.00 87.81 167 GLU A N 1
ATOM 1254 C CA . GLU A 1 167 ? 8.712 12.188 -34.734 1.00 87.81 167 GLU A CA 1
ATOM 1255 C C . GLU A 1 167 ? 8.198 10.969 -33.950 1.00 87.81 167 GLU A C 1
ATOM 1257 O O . GLU A 1 167 ? 8.237 9.840 -34.435 1.00 87.81 167 GLU A O 1
ATOM 1262 N N . SER A 1 168 ? 7.741 11.176 -32.713 1.00 88.62 168 SER A N 1
ATOM 1263 C CA . SER A 1 168 ? 7.197 10.121 -31.856 1.00 88.62 168 SER A CA 1
ATOM 1264 C C . SER A 1 168 ? 5.678 9.972 -31.977 1.00 88.62 168 SER A C 1
ATOM 1266 O O . SER A 1 168 ? 5.111 9.167 -31.235 1.00 88.62 168 SER A O 1
ATOM 1268 N N . LEU A 1 169 ? 5.012 10.715 -32.873 1.00 91.94 169 LEU A N 1
ATOM 1269 C CA . LEU A 1 169 ? 3.583 10.560 -33.155 1.00 91.94 169 LEU A CA 1
ATOM 1270 C C . LEU A 1 169 ? 3.316 9.197 -33.809 1.00 91.94 169 LEU A C 1
ATOM 1272 O O . LEU A 1 169 ? 3.576 8.959 -34.988 1.00 91.94 169 LEU A O 1
ATOM 1276 N N . LEU A 1 170 ? 2.814 8.264 -33.003 1.00 94.19 170 LEU A N 1
ATOM 1277 C CA . LEU A 1 170 ? 2.539 6.898 -33.431 1.00 94.19 170 LEU A CA 1
ATOM 1278 C C . LEU A 1 170 ? 1.266 6.860 -34.281 1.00 94.19 170 LEU A C 1
ATOM 1280 O O . LEU A 1 170 ? 0.206 7.251 -33.794 1.00 94.19 170 LEU A O 1
ATOM 1284 N N . TYR A 1 171 ? 1.373 6.312 -35.496 1.00 96.25 171 TYR A N 1
ATOM 1285 C CA . TYR A 1 171 ? 0.266 6.141 -36.454 1.00 96.25 171 TYR A CA 1
ATOM 1286 C C . TYR A 1 171 ? -0.390 7.453 -36.916 1.00 96.25 171 TYR A C 1
ATOM 1288 O O . TYR A 1 171 ? -1.555 7.459 -37.292 1.00 96.25 171 TYR A O 1
ATOM 1296 N N . ASP A 1 172 ? 0.361 8.557 -36.912 1.00 95.62 172 ASP A N 1
ATOM 1297 C CA . ASP A 1 172 ? -0.151 9.899 -37.223 1.00 95.62 172 ASP A CA 1
ATOM 1298 C C . ASP A 1 172 ? -0.915 9.984 -38.556 1.00 95.62 172 ASP A C 1
ATOM 1300 O O . ASP A 1 172 ? -1.986 10.583 -38.629 1.00 95.62 172 ASP A O 1
ATOM 1304 N N . GLU A 1 173 ? -0.401 9.318 -39.593 1.00 95.50 173 GLU A N 1
ATOM 1305 C CA . GLU A 1 173 ? -1.053 9.257 -40.905 1.00 95.50 173 GLU A CA 1
ATOM 1306 C C . GLU A 1 173 ? -2.388 8.497 -40.859 1.00 95.50 173 GLU A C 1
ATOM 1308 O O . GLU A 1 173 ? -3.363 8.968 -41.436 1.00 95.50 173 GLU A O 1
ATOM 1313 N N . GLU A 1 174 ? -2.486 7.391 -40.101 1.00 95.69 174 GLU A N 1
ATOM 1314 C CA . GLU A 1 174 ? -3.757 6.661 -39.941 1.00 95.69 174 GLU A CA 1
ATOM 1315 C C . GLU A 1 174 ? -4.824 7.568 -39.298 1.00 95.69 174 GLU A C 1
ATOM 1317 O O . GLU A 1 174 ? -5.982 7.560 -39.714 1.00 95.69 174 GLU A O 1
ATOM 1322 N N . TRP A 1 175 ? -4.446 8.394 -38.314 1.00 96.62 175 TRP A N 1
ATOM 1323 C CA . TRP A 1 175 ? -5.376 9.315 -37.646 1.00 96.62 175 TRP A CA 1
ATOM 1324 C C . TRP A 1 175 ? -5.825 10.449 -38.556 1.00 96.62 175 TRP A C 1
ATOM 1326 O O . TRP A 1 175 ? -7.012 10.768 -38.599 1.00 96.62 175 TRP A O 1
ATOM 1336 N N . LYS A 1 176 ? -4.895 11.047 -39.303 1.00 95.94 176 LYS A N 1
ATOM 1337 C CA . LYS A 1 176 ? -5.204 12.116 -40.258 1.00 95.94 176 LYS A CA 1
ATOM 1338 C C . LYS A 1 176 ? -6.112 11.624 -41.380 1.00 95.94 176 LYS A C 1
ATOM 1340 O O . LYS A 1 176 ? -7.052 12.326 -41.745 1.00 95.94 176 LYS A O 1
ATOM 1345 N N . GLU A 1 177 ? -5.873 10.417 -41.890 1.00 96.44 177 GLU A N 1
ATOM 1346 C CA . GLU A 1 177 ? -6.744 9.777 -42.878 1.00 96.44 177 GLU A CA 1
ATOM 1347 C C . GLU A 1 177 ? -8.150 9.540 -42.312 1.00 96.44 177 GLU A C 1
ATOM 1349 O O . GLU A 1 177 ? -9.133 9.929 -42.945 1.00 96.44 177 GLU A O 1
ATOM 1354 N N . MET A 1 178 ? -8.266 8.992 -41.094 1.00 95.56 178 MET A N 1
ATOM 1355 C CA . MET A 1 178 ? -9.566 8.811 -40.431 1.00 95.56 178 MET A CA 1
ATOM 1356 C C . MET A 1 178 ? -10.287 10.142 -40.199 1.00 95.56 178 MET A C 1
ATOM 1358 O O . MET A 1 178 ? -11.494 10.229 -40.403 1.00 95.56 178 MET A O 1
ATOM 1362 N N . GLN A 1 179 ? -9.562 11.190 -39.802 1.00 95.88 179 GLN A N 1
ATOM 1363 C CA . GLN A 1 179 ? -10.129 12.518 -39.558 1.00 95.88 179 GLN A CA 1
ATOM 1364 C C . GLN A 1 179 ? -10.600 13.180 -40.858 1.00 95.88 179 GLN A C 1
ATOM 1366 O O . GLN A 1 179 ? -11.609 13.880 -40.861 1.00 95.88 179 GLN A O 1
ATOM 1371 N N . ALA A 1 180 ? -9.896 12.947 -41.968 1.00 96.75 180 ALA A N 1
ATOM 1372 C CA . ALA A 1 180 ? -10.298 13.427 -43.285 1.00 96.75 180 ALA A CA 1
ATOM 1373 C C . ALA A 1 180 ? -11.513 12.666 -43.841 1.00 96.75 180 ALA A C 1
ATOM 1375 O O . ALA A 1 180 ? -12.362 13.275 -44.492 1.00 96.75 180 ALA A O 1
ATOM 1376 N N . GLU A 1 181 ? -11.607 11.355 -43.594 1.00 96.44 181 GLU A N 1
ATOM 1377 C CA . GLU A 1 181 ? -12.734 10.530 -44.044 1.00 96.44 181 GLU A CA 1
ATOM 1378 C C . GLU A 1 181 ? -13.996 10.745 -43.187 1.00 96.44 181 GLU A C 1
ATOM 1380 O O . GLU A 1 181 ? -15.104 10.783 -43.724 1.00 96.44 181 GLU A O 1
ATOM 1385 N N . PHE A 1 182 ? -13.837 10.939 -41.875 1.00 96.25 182 PHE A N 1
ATOM 1386 C CA . PHE A 1 182 ? -14.930 11.061 -40.904 1.00 96.25 182 PHE A CA 1
ATOM 1387 C C . PHE A 1 182 ? -14.845 12.352 -40.063 1.00 96.25 182 PHE A C 1
ATOM 1389 O O . PHE A 1 182 ? -14.826 12.278 -38.832 1.00 96.25 182 PHE A O 1
ATOM 1396 N N . PRO A 1 183 ? -14.838 13.551 -40.678 1.00 95.19 183 PRO A N 1
ATOM 1397 C CA . PRO A 1 183 ? -14.584 14.815 -39.975 1.00 95.19 183 PRO A CA 1
ATOM 1398 C C . PRO A 1 183 ? -15.635 15.169 -38.910 1.00 95.19 183 PRO A C 1
ATOM 1400 O O . PRO A 1 183 ? -15.321 15.865 -37.948 1.00 95.19 183 PRO A O 1
ATOM 1403 N N . ASP A 1 184 ? -16.866 14.670 -39.058 1.00 94.12 184 ASP A N 1
ATOM 1404 C CA . ASP A 1 184 ? -17.962 14.904 -38.107 1.00 94.12 184 ASP A CA 1
ATOM 1405 C C . ASP A 1 184 ? -17.979 13.896 -36.943 1.00 94.12 184 ASP A C 1
ATOM 1407 O O . ASP A 1 184 ? -18.670 14.111 -35.947 1.00 94.12 184 ASP A O 1
ATOM 1411 N N . GLN A 1 185 ? -17.245 12.783 -37.064 1.00 95.75 185 GLN A N 1
ATOM 1412 C CA . GLN A 1 185 ? -17.270 11.676 -36.100 1.00 95.75 185 GLN A CA 1
ATOM 1413 C C . GLN A 1 185 ? -15.924 11.430 -35.425 1.00 95.75 185 GLN A C 1
ATOM 1415 O O . GLN A 1 185 ? -15.911 10.849 -34.343 1.00 95.75 185 GLN A O 1
ATOM 1420 N N . PHE A 1 186 ? -14.804 11.837 -36.027 1.00 97.81 186 PHE A N 1
ATOM 1421 C CA . PHE A 1 186 ? -13.474 11.632 -35.469 1.00 97.81 186 PHE A CA 1
ATOM 1422 C C . PHE A 1 186 ? -12.710 12.946 -35.314 1.00 97.81 186 PHE A C 1
ATOM 1424 O O . PHE A 1 186 ? -12.523 13.710 -36.260 1.00 97.81 186 PHE A O 1
ATOM 1431 N N . ARG A 1 187 ? -12.226 13.185 -34.095 1.00 97.94 187 ARG A N 1
ATOM 1432 C CA . ARG A 1 187 ? -11.344 14.300 -33.748 1.00 97.94 187 ARG A CA 1
ATOM 1433 C C . ARG A 1 187 ? -10.016 13.755 -33.244 1.00 97.94 187 ARG A C 1
ATOM 1435 O O . ARG A 1 187 ? -9.988 12.828 -32.436 1.00 97.94 187 ARG A O 1
ATOM 1442 N N . TYR A 1 188 ? -8.926 14.369 -33.681 1.00 97.69 188 TYR A N 1
ATOM 1443 C CA . TYR A 1 188 ? -7.579 14.001 -33.272 1.00 97.69 188 TYR A CA 1
ATOM 1444 C C . TYR A 1 188 ? -6.800 15.244 -32.847 1.00 97.69 188 TYR A C 1
ATOM 1446 O O . TYR A 1 188 ? -6.641 16.193 -33.613 1.00 97.69 188 TYR A O 1
ATOM 1454 N N . ASP A 1 189 ? -6.325 15.212 -31.608 1.00 96.94 189 ASP A N 1
ATOM 1455 C CA . ASP A 1 189 ? -5.498 16.234 -30.991 1.00 96.94 189 ASP A CA 1
ATOM 1456 C C . ASP A 1 189 ? -4.268 15.580 -30.363 1.00 96.94 189 ASP A C 1
ATOM 1458 O O . ASP A 1 189 ? -4.331 14.502 -29.770 1.00 96.94 189 ASP A O 1
ATOM 1462 N N . TYR A 1 190 ? -3.126 16.250 -30.446 1.00 95.44 190 TYR A N 1
ATOM 1463 C CA . TYR A 1 190 ? -1.884 15.766 -29.857 1.00 95.44 190 TYR A CA 1
ATOM 1464 C C . TYR A 1 190 ? -1.200 16.846 -29.017 1.00 95.44 190 TYR A C 1
ATOM 1466 O O . TYR A 1 190 ? -1.502 18.036 -29.123 1.00 95.44 190 TYR A O 1
ATOM 1474 N N . ALA A 1 191 ? -0.322 16.394 -28.125 1.00 93.50 191 ALA A N 1
ATOM 1475 C CA . ALA A 1 191 ? 0.468 17.209 -27.212 1.00 93.50 191 ALA A CA 1
ATOM 1476 C C . ALA A 1 191 ? 1.931 16.771 -27.294 1.00 93.50 191 ALA A C 1
ATOM 1478 O O . ALA A 1 191 ? 2.227 15.598 -27.038 1.00 93.50 191 ALA A O 1
ATOM 1479 N N . ILE A 1 192 ? 2.827 17.703 -27.629 1.00 92.94 192 ILE A N 1
ATOM 1480 C CA . ILE A 1 192 ? 4.251 17.415 -27.837 1.00 92.94 192 ILE A CA 1
ATOM 1481 C C . ILE A 1 192 ? 5.078 18.058 -26.724 1.00 92.94 192 ILE A C 1
ATOM 1483 O O . ILE A 1 192 ? 5.381 19.249 -26.775 1.00 92.94 192 ILE A O 1
ATOM 1487 N N . SER A 1 193 ? 5.447 17.288 -25.697 1.00 86.81 193 SER A N 1
ATOM 1488 C CA . SER A 1 193 ? 5.978 17.863 -24.450 1.00 86.81 193 SER A CA 1
ATOM 1489 C C . SER A 1 193 ? 7.282 18.637 -24.617 1.00 86.81 193 SER A C 1
ATOM 1491 O O . SER A 1 193 ? 7.457 19.666 -23.965 1.00 86.81 193 SER A O 1
ATOM 1493 N N . ASN A 1 194 ? 8.184 18.186 -25.492 1.00 83.19 194 ASN A N 1
ATOM 1494 C CA . ASN A 1 194 ? 9.513 18.787 -25.623 1.00 83.19 194 ASN A CA 1
ATOM 1495 C C . ASN A 1 194 ? 9.560 19.918 -26.664 1.00 83.19 194 ASN A C 1
ATOM 1497 O O . ASN A 1 194 ? 10.558 20.634 -26.731 1.00 83.19 194 ASN A O 1
ATOM 1501 N N . GLU A 1 195 ? 8.499 20.098 -27.453 1.00 88.50 195 GLU A N 1
ATOM 1502 C CA . GLU A 1 195 ? 8.438 21.085 -28.543 1.00 88.50 195 GLU A CA 1
ATOM 1503 C C . GLU A 1 195 ? 7.390 22.176 -28.280 1.00 88.50 195 GLU A C 1
ATOM 1505 O O . GLU A 1 195 ? 7.556 23.315 -28.715 1.00 88.50 195 GLU A O 1
ATOM 1510 N N . GLU A 1 196 ? 6.344 21.869 -27.512 1.00 90.25 196 GLU A N 1
ATOM 1511 C CA . GLU A 1 196 ? 5.252 22.786 -27.203 1.00 90.25 196 GLU A CA 1
ATOM 1512 C C . GLU A 1 196 ? 5.233 23.170 -25.718 1.00 90.25 196 GLU A C 1
ATOM 1514 O O . GLU A 1 196 ? 5.591 22.396 -24.823 1.00 90.25 196 GLU A O 1
ATOM 1519 N N . LYS A 1 197 ? 4.769 24.393 -25.439 1.00 89.00 197 LYS A N 1
ATOM 1520 C CA . LYS A 1 197 ? 4.679 24.939 -24.082 1.00 89.00 197 LYS A CA 1
ATOM 1521 C C . LYS A 1 197 ? 3.241 25.254 -23.683 1.00 89.00 197 LYS A C 1
ATOM 1523 O O . LYS A 1 197 ? 2.421 25.645 -24.508 1.00 89.00 197 LYS A O 1
ATOM 1528 N N . SER A 1 198 ? 2.951 25.097 -22.395 1.00 84.25 198 SER A N 1
ATOM 1529 C CA . SER A 1 198 ? 1.668 25.396 -21.768 1.00 84.25 198 SER A CA 1
ATOM 1530 C C . SER A 1 198 ? 1.871 26.227 -20.507 1.00 84.25 198 SER A C 1
ATOM 1532 O O . SER A 1 198 ? 2.539 25.797 -19.568 1.00 84.25 198 SER A O 1
ATOM 1534 N N . GLU A 1 199 ? 1.212 27.383 -20.444 1.00 83.12 199 GLU A N 1
ATOM 1535 C CA . GLU A 1 199 ? 1.170 28.236 -19.248 1.00 83.12 199 GLU A CA 1
ATOM 1536 C C . GLU A 1 199 ? 0.457 27.560 -18.064 1.00 83.12 199 GLU A C 1
ATOM 1538 O O . GLU A 1 199 ? 0.652 27.941 -16.910 1.00 83.12 199 GLU A O 1
ATOM 1543 N N . LYS A 1 200 ? -0.360 26.530 -18.332 1.00 78.81 200 LYS A N 1
ATOM 1544 C CA . LYS A 1 200 ? -1.047 25.751 -17.294 1.00 78.81 200 LYS A CA 1
ATOM 1545 C C . LYS A 1 200 ? -0.123 24.738 -16.609 1.00 78.81 200 LYS A C 1
ATOM 1547 O O . LYS A 1 200 ? -0.419 24.327 -15.488 1.00 78.81 200 LYS A O 1
ATOM 1552 N N . ASN A 1 201 ? 1.009 24.385 -17.226 1.00 78.69 201 ASN A N 1
ATOM 1553 C CA . ASN A 1 201 ? 2.003 23.510 -16.614 1.00 78.69 201 ASN A CA 1
ATOM 1554 C C . ASN A 1 201 ? 2.934 24.307 -15.687 1.00 78.69 201 ASN A C 1
ATOM 1556 O O . ASN A 1 201 ? 3.938 24.871 -16.120 1.00 78.69 201 ASN A O 1
ATOM 1560 N N . LYS A 1 202 ? 2.629 24.309 -14.388 1.00 74.31 202 LYS A N 1
ATOM 1561 C CA . LYS A 1 202 ? 3.416 25.029 -13.371 1.00 74.31 202 LYS A CA 1
ATOM 1562 C C . LYS A 1 202 ? 4.721 24.330 -12.965 1.00 74.31 202 LYS A C 1
ATOM 1564 O O . LYS A 1 202 ? 5.453 24.881 -12.151 1.00 74.31 202 LYS A O 1
ATOM 1569 N N . ILE A 1 203 ? 4.995 23.131 -13.486 1.00 73.38 203 ILE A N 1
ATOM 1570 C CA . ILE A 1 203 ? 6.183 22.340 -13.137 1.00 73.38 203 ILE A CA 1
ATOM 1571 C C . ILE A 1 203 ? 7.354 22.737 -14.038 1.00 73.38 203 ILE A C 1
ATOM 1573 O O . ILE A 1 203 ? 8.388 23.180 -13.550 1.00 73.38 203 ILE A O 1
ATOM 1577 N N . ASN A 1 204 ? 7.190 22.592 -15.354 1.00 77.06 204 ASN A N 1
ATOM 1578 C CA . ASN A 1 204 ? 8.257 22.827 -16.337 1.00 77.06 204 ASN A CA 1
ATOM 1579 C C . ASN A 1 204 ? 7.767 23.516 -17.630 1.00 77.06 204 ASN A C 1
ATOM 1581 O O . ASN A 1 204 ? 8.534 23.697 -18.582 1.00 77.06 204 ASN A O 1
ATOM 1585 N N . GLY A 1 205 ? 6.489 23.902 -17.679 1.00 83.19 205 GLY A N 1
ATOM 1586 C CA . GLY A 1 205 ? 5.890 24.573 -18.829 1.00 83.19 205 GLY A CA 1
ATOM 1587 C C . GLY A 1 205 ? 5.625 23.673 -20.039 1.00 83.19 205 GLY A C 1
ATOM 1588 O O . GLY A 1 205 ? 5.229 24.196 -21.069 1.00 83.19 205 GLY A O 1
ATOM 1589 N N . GLU A 1 206 ? 5.847 22.360 -19.983 1.00 87.19 206 GLU A N 1
ATOM 1590 C CA . GLU A 1 206 ? 5.673 21.462 -21.137 1.00 87.19 206 GLU A CA 1
ATOM 1591 C C . GLU A 1 206 ? 4.201 21.185 -21.485 1.00 87.19 206 GLU A C 1
ATOM 1593 O O . GLU A 1 206 ? 3.333 21.089 -20.606 1.00 87.19 206 GLU A O 1
ATOM 1598 N N . MET A 1 207 ? 3.911 21.003 -22.777 1.00 88.25 207 MET A N 1
ATOM 1599 C CA . MET A 1 207 ? 2.590 20.574 -23.237 1.00 88.25 207 MET A CA 1
ATOM 1600 C C . MET A 1 207 ? 2.393 19.071 -23.002 1.00 88.25 207 MET A C 1
ATOM 1602 O O . MET A 1 207 ? 2.870 18.226 -23.753 1.00 88.25 207 MET A O 1
ATOM 1606 N N . TRP A 1 208 ? 1.643 18.727 -21.959 1.00 89.56 208 TRP A N 1
ATOM 1607 C CA . TRP A 1 208 ? 1.216 17.353 -21.695 1.00 89.56 208 TRP A CA 1
ATOM 1608 C C . TRP A 1 208 ? -0.214 17.148 -22.190 1.00 89.56 208 TRP A C 1
ATOM 1610 O O . TRP A 1 208 ? -0.956 18.109 -22.402 1.00 89.56 208 TRP A O 1
ATOM 1620 N N . VAL A 1 209 ? -0.620 15.890 -22.354 1.00 89.94 209 VAL A N 1
ATOM 1621 C CA . VAL A 1 209 ? -1.925 15.534 -22.931 1.00 89.94 209 VAL A CA 1
ATOM 1622 C C . VAL A 1 209 ? -3.103 16.185 -22.188 1.00 89.94 209 VAL A C 1
ATOM 1624 O O . VAL A 1 209 ? -4.027 16.681 -22.826 1.00 89.94 209 VAL A O 1
ATOM 1627 N N . GLN A 1 210 ? -3.041 16.308 -20.858 1.00 88.50 210 GLN A N 1
ATOM 1628 C CA . GLN A 1 210 ? -4.067 17.004 -20.078 1.00 88.50 210 GLN A CA 1
ATOM 1629 C C . GLN A 1 210 ? -4.102 18.511 -20.350 1.00 88.50 210 GLN A C 1
ATOM 1631 O O . GLN A 1 210 ? -5.175 19.098 -20.403 1.00 88.50 210 GLN A O 1
ATOM 1636 N N . HIS A 1 211 ? -2.954 19.147 -20.600 1.00 90.12 211 HIS A N 1
ATOM 1637 C CA . HIS A 1 211 ? -2.907 20.569 -20.939 1.00 90.12 211 HIS A CA 1
ATOM 1638 C C . HIS A 1 211 ? -3.562 20.837 -22.296 1.00 90.12 211 HIS A C 1
ATOM 1640 O O . HIS A 1 211 ? -4.252 21.845 -22.449 1.00 90.12 211 HIS A O 1
ATOM 1646 N N . LYS A 1 212 ? -3.405 19.911 -23.249 1.00 92.56 212 LYS A N 1
ATOM 1647 C CA . LYS A 1 212 ? -4.110 19.955 -24.532 1.00 92.56 212 LYS A CA 1
ATOM 1648 C C . LYS A 1 212 ? -5.615 19.766 -24.344 1.00 92.56 212 LYS A C 1
ATOM 1650 O O . LYS A 1 212 ? -6.382 20.585 -24.834 1.00 92.56 212 LYS A O 1
ATOM 1655 N N . MET A 1 213 ? -6.044 18.778 -23.557 1.00 91.81 213 MET A N 1
ATOM 1656 C CA . MET A 1 213 ? -7.464 18.579 -23.223 1.00 91.81 213 MET A CA 1
ATOM 1657 C C . MET A 1 213 ? -8.090 19.809 -22.548 1.00 91.81 213 MET A C 1
ATOM 1659 O O . MET A 1 213 ? -9.209 20.188 -22.878 1.00 91.81 213 MET A O 1
ATOM 1663 N N . MET A 1 214 ? -7.365 20.499 -21.663 1.00 89.44 214 MET A N 1
ATOM 1664 C CA . MET A 1 214 ? -7.851 21.722 -21.011 1.00 89.44 214 MET A CA 1
ATOM 1665 C C . MET A 1 214 ? -8.170 22.865 -21.984 1.00 89.44 214 MET A C 1
ATOM 1667 O O . MET A 1 214 ? -8.952 23.747 -21.620 1.00 89.44 214 MET A O 1
ATOM 1671 N N . GLN A 1 215 ? -7.573 22.890 -23.182 1.00 91.31 215 GLN A N 1
ATOM 1672 C CA . GLN A 1 215 ? -7.923 23.869 -24.224 1.00 91.31 215 GLN A CA 1
ATOM 1673 C C . GLN A 1 215 ? -9.345 23.642 -24.749 1.00 91.31 215 GLN A C 1
ATOM 1675 O O . GLN A 1 215 ? -10.002 24.590 -25.164 1.00 91.31 215 GLN A O 1
ATOM 1680 N N . TYR A 1 216 ? -9.833 22.407 -24.647 1.00 92.62 216 TYR A N 1
ATOM 1681 C CA . TYR A 1 216 ? -11.153 21.969 -25.084 1.00 92.62 216 TYR A CA 1
ATOM 1682 C C . TYR A 1 216 ? -12.070 21.608 -23.909 1.00 92.62 216 TYR A C 1
ATOM 1684 O O . TYR A 1 216 ? -13.030 20.862 -24.075 1.00 92.62 216 TYR A O 1
ATOM 1692 N N . SER A 1 217 ? -11.773 22.102 -22.702 1.00 90.06 217 SER A N 1
ATOM 1693 C CA . SER A 1 217 ? -12.488 21.693 -21.483 1.00 90.06 217 SER A CA 1
ATOM 1694 C C . SER A 1 217 ? -14.002 21.927 -21.543 1.00 90.06 217 SER A C 1
ATOM 1696 O O . SER A 1 217 ? -14.741 21.131 -20.977 1.00 90.06 217 SER A O 1
ATOM 1698 N N . ASP A 1 218 ? -14.466 22.971 -22.237 1.00 90.62 218 ASP A N 1
ATOM 1699 C CA . ASP A 1 218 ? -15.895 23.236 -22.441 1.00 90.62 218 ASP A CA 1
ATOM 1700 C C . ASP A 1 218 ? -16.545 22.194 -23.365 1.00 90.62 218 ASP A C 1
ATOM 1702 O O . ASP A 1 218 ? -17.502 21.538 -22.959 1.00 90.62 218 ASP A O 1
ATOM 1706 N N . ASP A 1 219 ? -15.979 21.962 -24.555 1.00 92.44 219 ASP A N 1
ATOM 1707 C CA . ASP A 1 219 ? -16.459 20.939 -25.499 1.00 92.44 219 ASP A CA 1
ATOM 1708 C C . ASP A 1 219 ? -16.474 19.542 -24.860 1.00 92.44 219 ASP A C 1
ATOM 1710 O O . ASP A 1 219 ? -17.430 18.775 -24.997 1.00 92.44 219 ASP A O 1
ATOM 1714 N N . LEU A 1 220 ? -15.398 19.203 -24.145 1.00 92.56 220 LEU A N 1
ATOM 1715 C CA . LEU A 1 220 ? -15.267 17.923 -23.463 1.00 92.56 220 LEU A CA 1
ATOM 1716 C C . LEU A 1 220 ? -16.263 17.792 -22.313 1.00 92.56 220 LEU A C 1
ATOM 1718 O O . LEU A 1 220 ? -16.767 16.697 -22.077 1.00 92.56 220 LEU A O 1
ATOM 1722 N N . TRP A 1 221 ? -16.548 18.878 -21.594 1.00 91.50 221 TRP A N 1
ATOM 1723 C CA . TRP A 1 221 ? -17.535 18.866 -20.520 1.00 91.50 221 TRP A CA 1
ATOM 1724 C C . TRP A 1 221 ? -18.945 18.619 -21.056 1.00 91.50 221 TRP A C 1
ATOM 1726 O O . TRP A 1 221 ? -19.666 17.788 -20.504 1.00 91.50 221 TRP A O 1
ATOM 1736 N N . GLU A 1 222 ? -19.316 19.260 -22.167 1.00 91.69 222 GLU A N 1
ATOM 1737 C CA . GLU A 1 222 ? -20.595 18.997 -22.835 1.00 91.69 222 GLU A CA 1
ATOM 1738 C C . GLU A 1 222 ? -20.725 17.533 -23.269 1.00 91.69 222 GLU A C 1
ATOM 1740 O O . GLU A 1 222 ? -21.759 16.913 -23.018 1.00 91.69 222 GLU A O 1
ATOM 1745 N N . LEU A 1 223 ? -19.660 16.940 -23.821 1.00 91.38 223 LEU A N 1
ATOM 1746 C CA . LEU A 1 223 ? -19.647 15.512 -24.145 1.00 91.38 223 LEU A CA 1
ATOM 1747 C C . LEU A 1 223 ? -19.787 14.644 -22.891 1.00 91.38 223 LEU A C 1
ATOM 1749 O O . LEU A 1 223 ? -20.621 13.747 -22.853 1.00 91.38 223 LEU A O 1
ATOM 1753 N N . VAL A 1 224 ? -18.998 14.892 -21.847 1.00 91.00 224 VAL A N 1
ATOM 1754 C CA . VAL A 1 224 ? -18.964 14.062 -20.629 1.00 91.00 224 VAL A CA 1
ATOM 1755 C C . VAL A 1 224 ? -20.296 14.075 -19.862 1.00 91.00 224 VAL A C 1
ATOM 1757 O O . VAL A 1 224 ? -20.626 13.091 -19.191 1.00 91.00 224 VAL A O 1
ATOM 1760 N N . LYS A 1 225 ? -21.098 15.138 -19.991 1.00 89.19 225 LYS A N 1
ATOM 1761 C CA . LYS A 1 225 ? -22.458 15.189 -19.434 1.00 89.19 225 LYS A CA 1
ATOM 1762 C C . LYS A 1 225 ? -23.420 14.198 -20.084 1.00 89.19 225 LYS A C 1
ATOM 1764 O O . LYS A 1 225 ? -24.339 13.733 -19.409 1.00 89.19 225 LYS A O 1
ATOM 1769 N N . ASP A 1 226 ? -23.219 13.853 -21.354 1.00 91.56 226 ASP A N 1
ATOM 1770 C CA . ASP A 1 226 ? -24.055 12.866 -22.034 1.00 91.56 226 ASP A CA 1
ATOM 1771 C C . ASP A 1 226 ? -23.832 11.470 -21.414 1.00 91.56 226 ASP A C 1
ATOM 1773 O O . ASP A 1 226 ? -22.695 10.981 -21.406 1.00 91.56 226 ASP A O 1
ATOM 1777 N N . PRO A 1 227 ? -24.885 10.795 -20.903 1.00 89.81 227 PRO A N 1
ATOM 1778 C CA . PRO A 1 227 ? -24.787 9.455 -20.323 1.00 89.81 227 PRO A CA 1
ATOM 1779 C C . PRO A 1 227 ? -24.222 8.391 -21.276 1.00 89.81 227 PRO A C 1
ATOM 1781 O O . PRO A 1 227 ? -23.764 7.353 -20.805 1.00 89.81 227 PRO A O 1
ATOM 1784 N N . LYS A 1 228 ? -24.226 8.635 -22.590 1.00 92.62 228 LYS A N 1
ATOM 1785 C CA . LYS A 1 228 ? -23.631 7.757 -23.607 1.00 92.62 228 LYS A CA 1
ATOM 1786 C C . LYS A 1 228 ? -22.133 7.987 -23.823 1.00 92.62 228 LYS A C 1
ATOM 1788 O O . LYS A 1 228 ? -21.525 7.314 -24.650 1.00 92.62 228 LYS A O 1
ATOM 1793 N N . THR A 1 229 ? -21.526 8.943 -23.124 1.00 94.69 229 THR A N 1
ATOM 1794 C CA . THR A 1 229 ? -20.101 9.247 -23.273 1.00 94.69 229 THR A CA 1
ATOM 1795 C C . THR A 1 229 ? -19.246 8.376 -22.365 1.00 94.69 229 THR A C 1
ATOM 1797 O O . THR A 1 229 ? -19.455 8.328 -21.148 1.00 94.69 229 THR A O 1
ATOM 1800 N N . HIS A 1 230 ? -18.243 7.742 -22.968 1.00 94.00 230 HIS A N 1
ATOM 1801 C CA . HIS A 1 230 ? -17.220 6.934 -22.324 1.00 94.00 230 HIS A CA 1
ATOM 1802 C C . HIS A 1 230 ? -15.849 7.609 -22.451 1.00 94.00 230 HIS A C 1
ATOM 1804 O O . HIS A 1 230 ? -15.459 8.066 -23.524 1.00 94.00 230 HIS A O 1
ATOM 1810 N N . VAL A 1 231 ? -15.094 7.649 -21.355 1.00 92.62 231 VAL A N 1
ATOM 1811 C CA . VAL A 1 231 ? -13.726 8.173 -21.306 1.00 92.62 231 VAL A CA 1
ATOM 1812 C C . VAL A 1 231 ? -12.752 7.036 -21.052 1.00 92.62 231 VAL A C 1
ATOM 1814 O O . VAL A 1 231 ? -12.760 6.428 -19.984 1.00 92.62 231 VAL A O 1
ATOM 1817 N N . TYR A 1 232 ? -11.868 6.801 -22.006 1.00 92.31 232 TYR A N 1
ATOM 1818 C CA . TYR A 1 232 ? -10.842 5.781 -21.948 1.00 92.31 232 TYR A CA 1
ATOM 1819 C C . TYR A 1 232 ? -9.470 6.410 -21.716 1.00 92.31 232 TYR A C 1
ATOM 1821 O O . TYR A 1 232 ? -9.033 7.273 -22.474 1.00 92.31 232 TYR A O 1
ATOM 1829 N N . MET A 1 233 ? -8.752 5.937 -20.700 1.00 91.75 233 MET A N 1
ATOM 1830 C CA . MET A 1 233 ? -7.387 6.388 -20.403 1.00 91.75 233 MET A CA 1
ATOM 1831 C C . MET A 1 233 ? -6.403 5.226 -20.508 1.00 91.75 233 MET A C 1
ATOM 1833 O O . MET A 1 233 ? -6.603 4.190 -19.874 1.00 91.75 233 MET A O 1
ATOM 1837 N N . CYS A 1 234 ? -5.325 5.381 -21.280 1.00 88.69 234 CYS A N 1
ATOM 1838 C CA . CYS A 1 234 ? -4.281 4.362 -21.370 1.00 88.69 234 CYS A CA 1
ATOM 1839 C C . CYS A 1 234 ? -2.885 4.965 -21.558 1.00 88.69 234 CYS A C 1
ATOM 1841 O O . CYS A 1 234 ? -2.675 5.855 -22.383 1.00 88.69 234 CYS A O 1
ATOM 1843 N N . GLY A 1 235 ? -1.907 4.456 -20.805 1.00 81.62 235 GLY A N 1
ATOM 1844 C CA . GLY A 1 235 ? -0.518 4.901 -20.901 1.00 81.62 235 GLY A CA 1
ATOM 1845 C C . GLY A 1 235 ? 0.227 4.914 -19.570 1.00 81.62 235 GLY A C 1
ATOM 1846 O O . GLY A 1 235 ? -0.003 4.064 -18.702 1.00 81.62 235 GLY A O 1
ATOM 1847 N N . LEU A 1 236 ? 1.169 5.852 -19.439 1.00 71.50 236 LEU A N 1
ATOM 1848 C CA . LEU A 1 236 ? 2.061 5.954 -18.287 1.00 71.50 236 LEU A CA 1
ATOM 1849 C C . LEU A 1 236 ? 1.333 6.415 -17.019 1.00 71.50 236 LEU A C 1
ATOM 1851 O O . LEU A 1 236 ? 0.353 7.162 -17.044 1.00 71.50 236 LEU A O 1
ATOM 1855 N N . LYS A 1 237 ? 1.856 5.967 -15.876 1.00 65.62 237 LYS A N 1
ATOM 1856 C CA . LYS A 1 237 ? 1.328 6.328 -14.564 1.00 65.62 237 LYS A CA 1
ATOM 1857 C C . LYS A 1 237 ? 1.470 7.830 -14.312 1.00 65.62 237 LYS A C 1
ATOM 1859 O O . LYS A 1 237 ? 2.535 8.391 -14.527 1.00 65.62 237 LYS A O 1
ATOM 1864 N N . GLY A 1 238 ? 0.398 8.446 -13.815 1.00 66.06 238 GLY A N 1
ATOM 1865 C CA . GLY A 1 238 ? 0.318 9.888 -13.558 1.00 66.06 238 GLY A CA 1
ATOM 1866 C C . GLY A 1 238 ? -0.706 10.603 -14.439 1.00 66.06 238 GLY A C 1
ATOM 1867 O O . GLY A 1 238 ? -1.202 11.645 -14.046 1.00 66.06 238 GLY A O 1
ATOM 1868 N N . MET A 1 239 ? -1.125 10.016 -15.566 1.00 71.25 239 MET A N 1
ATOM 1869 C CA . MET A 1 239 ? -2.111 10.659 -16.449 1.00 71.25 239 MET A CA 1
ATOM 1870 C C . MET A 1 239 ? -3.525 10.779 -15.850 1.00 71.25 239 MET A C 1
ATOM 1872 O O . MET A 1 239 ? -4.286 11.653 -16.255 1.00 71.25 239 MET A O 1
ATOM 1876 N N . GLU A 1 240 ? -3.873 9.949 -14.858 1.00 70.88 240 GLU A N 1
ATOM 1877 C CA . GLU A 1 240 ? -5.183 9.996 -14.187 1.00 70.88 240 GLU A CA 1
ATOM 1878 C C . GLU A 1 240 ? -5.415 11.307 -13.417 1.00 70.88 240 GLU A C 1
ATOM 1880 O O . GLU A 1 240 ? -6.559 11.746 -13.299 1.00 70.88 240 GLU A O 1
ATOM 1885 N N . SER A 1 241 ? -4.356 11.957 -12.908 1.00 72.94 241 SER A N 1
ATOM 1886 C CA . SER A 1 241 ? -4.498 13.272 -12.264 1.00 72.94 241 SER A CA 1
ATOM 1887 C C . SER A 1 241 ? -4.868 14.351 -13.280 1.00 72.94 241 SER A C 1
ATOM 1889 O O . SER A 1 241 ? -5.647 15.244 -12.963 1.00 72.94 241 SER A O 1
ATOM 1891 N N . GLY A 1 242 ? -4.413 14.206 -14.527 1.00 70.06 242 GLY A N 1
ATOM 1892 C CA . GLY A 1 242 ? -4.739 15.118 -15.618 1.00 70.06 242 GLY A CA 1
ATOM 1893 C C . GLY A 1 242 ? -6.232 15.171 -15.957 1.00 70.06 242 GLY A C 1
ATOM 1894 O O . GLY A 1 242 ? -6.740 16.236 -16.298 1.00 70.06 242 GLY A O 1
ATOM 1895 N N . PHE A 1 243 ? -6.964 14.061 -15.796 1.00 75.62 243 PHE A N 1
ATOM 1896 C CA . PHE A 1 243 ? -8.425 14.058 -15.945 1.00 75.62 243 PHE A CA 1
ATOM 1897 C C . PHE A 1 243 ? -9.100 14.904 -14.853 1.00 75.62 243 PHE A C 1
ATOM 1899 O O . PHE A 1 243 ? -10.007 15.683 -15.142 1.00 75.62 243 PHE A O 1
ATOM 1906 N N . ALA A 1 244 ? -8.613 14.822 -13.609 1.00 80.56 244 ALA A N 1
ATOM 1907 C CA . ALA A 1 244 ? -9.116 15.660 -12.522 1.00 80.56 244 ALA A CA 1
ATOM 1908 C C . ALA A 1 244 ? -8.868 17.143 -12.789 1.00 80.56 244 ALA A C 1
ATOM 1910 O O . ALA A 1 244 ? -9.790 17.943 -12.677 1.00 80.56 244 ALA A O 1
ATOM 1911 N N . GLU A 1 245 ? -7.667 17.499 -13.233 1.00 80.69 245 GLU A N 1
ATOM 1912 C CA . GLU A 1 245 ? -7.331 18.887 -13.548 1.00 80.69 245 GLU A CA 1
ATOM 1913 C C . GLU A 1 245 ? -8.184 19.463 -14.697 1.00 80.69 245 GLU A C 1
ATOM 1915 O O . GLU A 1 245 ? -8.455 20.660 -14.710 1.00 80.69 245 GLU A O 1
ATOM 1920 N N . CYS A 1 246 ? -8.642 18.635 -15.647 1.00 82.69 246 CYS A N 1
ATOM 1921 C CA . CYS A 1 246 ? -9.501 19.090 -16.747 1.00 82.69 246 CYS A CA 1
ATOM 1922 C C . CYS A 1 246 ? -10.952 19.355 -16.321 1.00 82.69 246 CYS A C 1
ATOM 1924 O O . CYS A 1 246 ? -11.564 20.304 -16.810 1.00 82.69 246 CYS A O 1
ATOM 1926 N N . PHE A 1 247 ? -11.517 18.506 -15.455 1.00 84.94 247 PHE A N 1
ATOM 1927 C CA . PHE A 1 247 ? -12.963 18.489 -15.201 1.00 84.94 247 PHE A CA 1
ATOM 1928 C C . PHE A 1 247 ? -13.366 18.934 -13.798 1.00 84.94 247 PHE A C 1
ATOM 1930 O O . PHE A 1 247 ? -14.533 19.257 -13.598 1.00 84.94 247 PHE A O 1
ATOM 1937 N N . GLN A 1 248 ? -12.451 18.982 -12.826 1.00 86.31 248 GLN A N 1
ATOM 1938 C CA . GLN A 1 248 ? -12.801 19.304 -11.441 1.00 86.31 248 GLN A CA 1
ATOM 1939 C C . GLN A 1 248 ? -13.489 20.670 -11.324 1.00 86.31 248 GLN A C 1
ATOM 1941 O O . GLN A 1 248 ? -14.577 20.743 -10.760 1.00 86.31 248 GLN A O 1
ATOM 1946 N N . GLU A 1 249 ? -12.924 21.720 -11.925 1.00 85.75 249 GLU A N 1
ATOM 1947 C CA . GLU A 1 249 ? -13.525 23.061 -11.897 1.00 85.75 249 GLU A CA 1
ATOM 1948 C C . GLU A 1 249 ? -14.912 23.093 -12.563 1.00 85.75 249 GLU A C 1
ATOM 1950 O O . GLU A 1 249 ? -15.807 23.791 -12.091 1.00 85.75 249 GLU A O 1
ATOM 1955 N N . LYS A 1 250 ? -15.120 22.312 -13.634 1.00 87.19 250 LYS A N 1
ATOM 1956 C CA . LYS A 1 250 ? -16.403 22.236 -14.354 1.00 87.19 250 LYS A CA 1
ATOM 1957 C C . LYS A 1 250 ? -17.471 21.512 -13.533 1.00 87.19 250 LYS A C 1
ATOM 1959 O O . LYS A 1 250 ? -18.586 22.009 -13.404 1.00 87.19 250 LYS A O 1
ATOM 1964 N N . VAL A 1 251 ? -17.109 20.387 -12.916 1.00 87.31 251 VAL A N 1
ATOM 1965 C CA . VAL A 1 251 ? -18.000 19.616 -12.037 1.00 87.31 251 VAL A CA 1
ATOM 1966 C C . VAL A 1 251 ? -18.390 20.446 -10.809 1.00 87.31 251 VAL A C 1
ATOM 1968 O O . VAL A 1 251 ? -19.563 20.503 -10.441 1.00 87.31 251 VAL A O 1
ATOM 1971 N N . GLU A 1 252 ? -17.421 21.130 -10.198 1.00 87.81 252 GLU A N 1
ATOM 1972 C CA . GLU A 1 252 ? -17.657 21.990 -9.035 1.00 87.81 252 GLU A CA 1
ATOM 1973 C C . GLU A 1 252 ? -18.505 23.224 -9.389 1.00 87.81 252 GLU A C 1
ATOM 1975 O O . GLU A 1 252 ? -19.347 23.633 -8.586 1.00 87.81 252 GLU A O 1
ATOM 1980 N N . ALA A 1 253 ? -18.357 23.781 -10.597 1.00 87.50 253 ALA A N 1
ATOM 1981 C CA . ALA A 1 253 ? -19.188 24.884 -11.084 1.00 87.50 253 ALA A CA 1
ATOM 1982 C C . ALA A 1 253 ? -20.673 24.502 -11.240 1.00 87.50 253 ALA A C 1
ATOM 1984 O O . ALA A 1 253 ? -21.543 25.350 -11.039 1.00 87.50 253 ALA A O 1
ATOM 1985 N N . GLU A 1 254 ? -20.978 23.233 -11.527 1.00 86.50 254 GLU A N 1
ATOM 1986 C CA . GLU A 1 254 ? -22.352 22.704 -11.542 1.00 86.50 254 GLU A CA 1
ATOM 1987 C C . GLU A 1 254 ? -22.858 22.280 -10.148 1.00 86.50 254 GLU A C 1
ATOM 1989 O O . GLU A 1 254 ? -23.963 21.756 -10.004 1.00 86.50 254 GLU A O 1
ATOM 1994 N N . GLY A 1 255 ? -22.075 22.530 -9.092 1.00 86.06 255 GLY A N 1
ATOM 1995 C CA . GLY A 1 255 ? -22.436 22.199 -7.712 1.00 86.06 255 GLY A CA 1
ATOM 1996 C C . GLY A 1 255 ? -22.324 20.709 -7.380 1.00 86.06 255 GLY A C 1
ATOM 1997 O O . GLY A 1 255 ? -22.856 20.267 -6.359 1.00 86.06 255 GLY A O 1
ATOM 1998 N N . LEU A 1 256 ? -21.642 19.929 -8.221 1.00 86.44 256 LEU A N 1
ATOM 1999 C CA . LEU A 1 256 ? -21.367 18.514 -7.998 1.00 86.44 256 LEU A CA 1
ATOM 2000 C C . LEU A 1 256 ? -20.000 18.327 -7.323 1.00 86.44 256 LEU A C 1
ATOM 2002 O O . LEU A 1 256 ? -19.094 19.148 -7.437 1.00 86.44 256 LEU A O 1
ATOM 2006 N N . VAL A 1 257 ? -19.831 17.205 -6.622 1.00 86.88 257 VAL A N 1
ATOM 2007 C CA . VAL A 1 257 ? -18.542 16.825 -6.028 1.00 86.88 257 VAL A CA 1
ATOM 2008 C C . VAL A 1 257 ? -17.787 15.930 -7.011 1.00 86.88 257 VAL A C 1
ATOM 2010 O O . VAL A 1 257 ? -18.236 14.819 -7.297 1.00 86.88 257 VAL A O 1
ATOM 2013 N N . TYR A 1 258 ? -16.617 16.376 -7.482 1.00 84.38 258 TYR A N 1
ATOM 2014 C CA . TYR A 1 258 ? -15.800 15.664 -8.479 1.00 84.38 258 TYR A CA 1
ATOM 2015 C C . TYR A 1 258 ? -15.546 14.186 -8.141 1.00 84.38 258 TYR A C 1
ATOM 2017 O O . TYR A 1 258 ? -15.677 13.307 -8.993 1.00 84.38 258 TYR A O 1
ATOM 2025 N N . THR A 1 259 ? -15.233 13.881 -6.881 1.00 84.94 259 THR A N 1
ATOM 2026 C CA . THR A 1 259 ? -14.953 12.502 -6.453 1.00 84.94 259 THR A CA 1
ATOM 2027 C C . THR A 1 259 ? -16.178 11.592 -6.531 1.00 84.94 259 THR A C 1
ATOM 2029 O O . THR A 1 259 ? -16.026 10.409 -6.835 1.00 84.94 259 THR A O 1
ATOM 2032 N N . GLU A 1 260 ? -17.383 12.116 -6.301 1.00 87.38 260 GLU A N 1
ATOM 2033 C CA . GLU A 1 260 ? -18.633 11.363 -6.447 1.00 87.38 260 GLU A CA 1
ATOM 2034 C C . GLU A 1 260 ? -19.032 11.228 -7.917 1.00 87.38 260 GLU A C 1
ATOM 2036 O O . GLU A 1 260 ? -19.411 10.139 -8.344 1.00 87.38 260 GLU A O 1
ATOM 2041 N N . PHE A 1 261 ? -18.838 12.280 -8.717 1.00 86.44 261 PHE A N 1
ATOM 2042 C CA . PHE A 1 261 ? -19.023 12.232 -10.167 1.00 86.44 261 PHE A CA 1
ATOM 2043 C C . PHE A 1 261 ? -18.150 11.145 -10.816 1.00 86.44 261 PHE A C 1
ATOM 2045 O O . PHE A 1 261 ? -18.650 10.280 -11.536 1.00 86.44 261 PHE A O 1
ATOM 2052 N N . LEU A 1 262 ? -16.855 11.105 -10.485 1.00 85.00 262 LEU A N 1
ATOM 2053 C CA . LEU A 1 262 ? -15.935 10.089 -11.001 1.00 85.00 262 LEU A CA 1
ATOM 2054 C C . LEU A 1 262 ? -16.303 8.674 -10.528 1.00 85.00 262 LEU A C 1
ATOM 2056 O O . LEU A 1 262 ? -16.203 7.717 -11.298 1.00 85.00 262 LEU A O 1
ATOM 2060 N N . LYS A 1 263 ? -16.730 8.509 -9.267 1.00 85.88 263 LYS A N 1
ATOM 2061 C CA . LYS A 1 263 ? -17.221 7.213 -8.764 1.00 85.88 263 LYS A CA 1
ATOM 2062 C C . LYS A 1 263 ? -18.457 6.753 -9.528 1.00 85.88 263 LYS A C 1
ATOM 2064 O O . LYS A 1 263 ? -18.540 5.570 -9.854 1.00 85.88 263 LYS A O 1
ATOM 2069 N N . GLN A 1 264 ? -19.383 7.664 -9.817 1.00 86.88 264 GLN A N 1
ATOM 2070 C CA . GLN A 1 264 ? -20.589 7.366 -10.579 1.00 86.88 264 GLN A CA 1
ATOM 2071 C C . GLN A 1 264 ? -20.240 6.947 -12.011 1.00 86.88 264 GLN A C 1
ATOM 2073 O O . GLN A 1 264 ? -20.637 5.864 -12.428 1.00 86.88 264 GLN A O 1
ATOM 2078 N N . MET A 1 265 ? -19.387 7.706 -12.706 1.00 86.75 265 MET A N 1
ATOM 2079 C CA . MET A 1 265 ? -18.876 7.354 -14.039 1.00 86.75 265 MET A CA 1
ATOM 2080 C C . MET A 1 265 ? -18.211 5.969 -14.066 1.00 86.75 265 MET A C 1
ATOM 2082 O O . MET A 1 265 ? -18.444 5.173 -14.974 1.00 86.75 265 MET A O 1
ATOM 2086 N N . LYS A 1 266 ? -17.403 5.636 -13.050 1.00 84.75 266 LYS A N 1
ATOM 2087 C CA . LYS A 1 266 ? -16.775 4.308 -12.930 1.00 84.75 266 LYS A CA 1
ATOM 2088 C C . LYS A 1 266 ? -17.797 3.200 -12.673 1.00 84.75 266 LYS A C 1
ATOM 2090 O O . LYS A 1 266 ? -17.658 2.114 -13.227 1.00 84.75 266 LYS A O 1
ATOM 2095 N N . LYS A 1 267 ? -18.821 3.464 -11.855 1.00 86.38 267 LYS A N 1
ATOM 2096 C CA . LYS A 1 267 ? -19.918 2.522 -11.578 1.00 86.38 267 LYS A CA 1
ATOM 2097 C C . LYS A 1 267 ? -20.787 2.271 -12.813 1.00 86.38 267 LYS A C 1
ATOM 2099 O O . LYS A 1 267 ? -21.273 1.162 -12.988 1.00 86.38 267 LYS A O 1
ATOM 2104 N N . GLU A 1 268 ? -20.953 3.280 -13.658 1.00 85.25 268 GLU A N 1
ATOM 2105 C CA . GLU A 1 268 ? -21.663 3.202 -14.938 1.00 85.25 268 GLU A CA 1
ATOM 2106 C C . GLU A 1 268 ? -20.800 2.622 -16.072 1.00 85.25 268 GLU A C 1
ATOM 2108 O O . GLU A 1 268 ? -21.258 2.553 -17.205 1.00 85.25 268 GLU A O 1
ATOM 2113 N N . HIS A 1 269 ? -19.558 2.200 -15.794 1.00 84.19 269 HIS A N 1
ATOM 2114 C CA . HIS A 1 269 ? -18.604 1.708 -16.799 1.00 84.19 269 HIS A CA 1
ATOM 2115 C C . HIS A 1 269 ? -18.277 2.731 -17.912 1.00 84.19 269 HIS A C 1
ATOM 2117 O O . HIS A 1 269 ? -17.885 2.373 -19.021 1.00 84.19 269 HIS A O 1
ATOM 2123 N N . ARG A 1 270 ? -18.376 4.027 -17.592 1.00 85.94 270 ARG A N 1
ATOM 2124 C CA . ARG A 1 270 ? -18.129 5.165 -18.495 1.00 85.94 270 ARG A CA 1
ATOM 2125 C C . ARG A 1 270 ? -16.741 5.787 -18.362 1.00 85.94 270 ARG A C 1
ATOM 2127 O O . ARG A 1 270 ? -16.419 6.715 -19.090 1.00 85.94 270 ARG A O 1
ATOM 2134 N N . CYS A 1 271 ? -15.908 5.314 -17.437 1.00 79.31 271 CYS A N 1
ATOM 2135 C CA . CYS A 1 271 ? -14.538 5.813 -17.266 1.00 79.31 271 CYS A CA 1
ATOM 2136 C C . CYS A 1 271 ? -13.518 4.679 -17.028 1.00 79.31 271 CYS A C 1
ATOM 2138 O O . CYS A 1 271 ? -12.960 4.573 -15.926 1.00 79.31 271 CYS A O 1
ATOM 2140 N N . PRO A 1 272 ? -13.324 3.767 -17.999 1.00 72.25 272 PRO A N 1
ATOM 2141 C CA . PRO A 1 272 ? -12.293 2.737 -17.912 1.00 72.25 272 PRO A CA 1
ATOM 2142 C C . PRO A 1 272 ? -10.871 3.311 -18.052 1.00 72.25 272 PRO A C 1
ATOM 2144 O O . PRO A 1 272 ? -10.599 4.195 -18.865 1.00 72.25 272 PRO A O 1
ATOM 2147 N N . ALA A 1 273 ? -9.938 2.790 -17.250 1.00 66.19 273 ALA A N 1
ATOM 2148 C CA . ALA A 1 273 ? -8.539 3.215 -17.255 1.00 66.19 273 ALA A CA 1
ATOM 2149 C C . ALA A 1 273 ? -7.596 2.004 -17.227 1.00 66.19 273 ALA A C 1
ATOM 2151 O O . ALA A 1 273 ? -7.654 1.192 -16.306 1.00 66.19 273 ALA A O 1
ATOM 2152 N N . ALA A 1 274 ? -6.693 1.913 -18.204 1.00 57.66 274 ALA A N 1
ATOM 2153 C CA . ALA A 1 274 ? -5.644 0.901 -18.287 1.00 57.66 274 ALA A CA 1
ATOM 2154 C C . ALA A 1 274 ? -4.260 1.557 -18.241 1.00 57.66 274 ALA A C 1
ATOM 2156 O O . ALA A 1 274 ? -3.660 1.891 -19.262 1.00 57.66 274 ALA A O 1
ATOM 2157 N N . VAL A 1 275 ? -3.731 1.733 -17.034 1.00 53.97 275 VAL A N 1
ATOM 2158 C CA . VAL A 1 275 ? -2.415 2.345 -16.810 1.00 53.97 275 VAL A CA 1
ATOM 2159 C C . VAL A 1 275 ? -1.346 1.261 -16.691 1.00 53.97 275 VAL A C 1
ATOM 2161 O O . VAL A 1 275 ? -1.450 0.346 -15.863 1.00 53.97 275 VAL A O 1
ATOM 2164 N N . SER A 1 276 ? -0.285 1.358 -17.498 1.00 38.62 276 SER A N 1
ATOM 2165 C CA . SER A 1 276 ? 0.841 0.425 -17.421 1.00 38.62 276 SER A CA 1
ATOM 2166 C C . SER A 1 276 ? 1.568 0.600 -16.085 1.00 38.62 276 SER A C 1
ATOM 2168 O O . SER A 1 276 ? 2.187 1.634 -15.832 1.00 38.62 276 SER A O 1
ATOM 2170 N N . HIS A 1 277 ? 1.495 -0.417 -15.224 1.00 33.03 277 HIS A N 1
ATOM 2171 C CA . HIS A 1 277 ? 2.248 -0.474 -13.975 1.00 33.03 277 HIS A CA 1
ATOM 2172 C C . HIS A 1 277 ? 3.645 -1.035 -14.263 1.00 33.03 277 HIS A C 1
ATOM 2174 O O . HIS A 1 277 ? 3.821 -2.249 -14.379 1.00 33.03 277 HIS A O 1
ATOM 2180 N N . PHE A 1 278 ? 4.659 -0.173 -14.339 1.00 32.47 278 PHE A N 1
ATOM 2181 C CA . PHE A 1 278 ? 6.007 -0.620 -13.985 1.00 32.47 278 PHE A CA 1
ATOM 2182 C C . PHE A 1 278 ? 6.058 -0.776 -12.457 1.00 32.47 278 PHE A C 1
ATOM 2184 O O . PHE A 1 278 ? 5.387 -0.014 -11.758 1.00 32.47 278 PHE A O 1
ATOM 2191 N N . PRO A 1 279 ? 6.739 -1.804 -11.913 1.00 24.19 279 PRO A N 1
ATOM 2192 C CA . PRO A 1 279 ? 6.688 -2.109 -10.490 1.00 24.19 279 PRO A CA 1
ATOM 2193 C C . PRO A 1 279 ? 7.382 -0.987 -9.720 1.00 24.19 279 PRO A C 1
ATOM 2195 O O . PRO A 1 279 ? 8.597 -0.952 -9.590 1.00 24.19 279 PRO A O 1
ATOM 2198 N N . GLY A 1 280 ? 6.563 -0.055 -9.267 1.00 26.17 280 GLY A N 1
ATOM 2199 C CA . GLY A 1 280 ? 6.925 1.123 -8.511 1.00 26.17 280 GLY A CA 1
ATOM 2200 C C . GLY A 1 280 ? 5.623 1.860 -8.277 1.00 26.17 280 GLY A C 1
ATOM 2201 O O . GLY A 1 280 ? 5.143 2.575 -9.150 1.00 26.17 280 GLY A O 1
ATOM 2202 N N . SER A 1 281 ? 5.026 1.630 -7.108 1.00 28.38 281 SER A N 1
ATOM 2203 C CA . SER A 1 281 ? 3.798 2.238 -6.580 1.00 28.38 281 SER A CA 1
ATOM 2204 C C . SER A 1 281 ? 2.435 1.799 -7.184 1.00 28.38 281 SER A C 1
ATOM 2206 O O . SER A 1 281 ? 2.192 1.869 -8.384 1.00 28.38 281 SER A O 1
ATOM 2208 N N . SER A 1 282 ? 1.484 1.471 -6.291 1.00 23.98 282 SER A N 1
ATOM 2209 C CA . SER A 1 282 ? 0.047 1.136 -6.483 1.00 23.98 282 SER A CA 1
ATOM 2210 C C . SER A 1 282 ? -0.334 -0.350 -6.362 1.00 23.98 282 SER A C 1
ATOM 2212 O O . SER A 1 282 ? -0.525 -1.067 -7.338 1.00 23.98 282 SER A O 1
ATOM 2214 N N . ARG A 1 283 ? -0.534 -0.806 -5.118 1.00 25.66 283 ARG A N 1
ATOM 2215 C CA . ARG A 1 283 ? -1.423 -1.943 -4.789 1.00 25.66 283 ARG A CA 1
ATOM 2216 C C . ARG A 1 283 ? -2.403 -1.634 -3.648 1.00 25.66 283 ARG A C 1
ATOM 2218 O O . ARG A 1 283 ? -2.968 -2.548 -3.059 1.00 25.66 283 ARG A O 1
ATOM 2225 N N . LEU A 1 284 ? -2.637 -0.352 -3.348 1.00 26.20 284 LEU A N 1
ATOM 2226 C CA . LEU A 1 284 ? -3.546 0.051 -2.268 1.00 26.20 284 LEU A CA 1
ATOM 2227 C C . LEU A 1 284 ? -4.987 0.323 -2.735 1.00 26.20 284 LEU A C 1
ATOM 2229 O O . LEU A 1 284 ? -5.906 0.229 -1.929 1.00 26.20 284 LEU A O 1
ATOM 2233 N N . LEU A 1 285 ? -5.219 0.630 -4.018 1.00 24.77 285 LEU A N 1
ATOM 2234 C CA . LEU A 1 285 ? -6.529 1.132 -4.456 1.00 24.77 285 LEU A CA 1
ATOM 2235 C C . LEU A 1 285 ? -7.529 0.022 -4.826 1.00 24.77 285 LEU A C 1
ATOM 2237 O O . LEU A 1 285 ? -8.718 0.156 -4.559 1.00 24.77 285 LEU A O 1
ATOM 2241 N N . THR A 1 286 ? -7.062 -1.119 -5.339 1.00 24.59 286 THR A N 1
ATOM 2242 C CA . THR A 1 286 ? -7.937 -2.216 -5.803 1.00 24.59 286 THR A CA 1
ATOM 2243 C C . THR A 1 286 ? -8.526 -3.057 -4.659 1.00 24.59 286 THR A C 1
ATOM 2245 O O . THR A 1 286 ? -9.555 -3.708 -4.830 1.00 24.59 286 THR A O 1
ATOM 2248 N N . VAL A 1 287 ? -7.923 -3.026 -3.464 1.00 26.61 287 VAL A N 1
ATOM 2249 C CA . VAL A 1 287 ? -8.445 -3.746 -2.284 1.00 26.61 287 VAL A CA 1
ATOM 2250 C C . VAL A 1 287 ? -9.548 -2.945 -1.576 1.00 26.61 287 VAL A C 1
ATOM 2252 O O . VAL A 1 287 ? -10.469 -3.532 -1.011 1.00 26.61 287 VAL A O 1
ATOM 2255 N N . LEU A 1 288 ? -9.538 -1.612 -1.688 1.00 26.58 288 LEU A N 1
ATOM 2256 C CA . LEU A 1 288 ? -10.561 -0.748 -1.087 1.00 26.58 288 LEU A CA 1
ATOM 2257 C C . LEU A 1 288 ? -11.899 -0.789 -1.843 1.00 26.58 288 LEU A C 1
ATOM 2259 O O . LEU A 1 288 ? -12.951 -0.745 -1.210 1.00 26.58 288 LEU A O 1
ATOM 2263 N N . THR A 1 289 ? -11.896 -0.963 -3.167 1.00 25.34 289 THR A N 1
ATOM 2264 C CA . THR A 1 289 ? -13.140 -0.997 -3.960 1.00 25.34 289 THR A CA 1
ATOM 2265 C C . THR A 1 289 ? -13.943 -2.285 -3.750 1.00 25.34 289 THR A C 1
ATOM 2267 O O . THR A 1 289 ? -15.171 -2.260 -3.796 1.00 25.34 289 THR A O 1
ATOM 2270 N N . ARG A 1 290 ? -13.278 -3.410 -3.440 1.00 24.36 290 ARG A N 1
ATOM 2271 C CA . ARG A 1 290 ? -13.954 -4.688 -3.144 1.00 24.36 290 ARG A CA 1
ATOM 2272 C C . ARG A 1 290 ? -14.452 -4.815 -1.701 1.00 24.36 290 ARG A C 1
ATOM 2274 O O . ARG A 1 290 ? -15.336 -5.630 -1.463 1.00 24.36 290 ARG A O 1
ATOM 2281 N N . LEU A 1 291 ? -13.973 -3.990 -0.764 1.00 25.36 291 LEU A N 1
ATOM 2282 C CA . LEU A 1 291 ? -14.493 -3.980 0.612 1.00 25.36 291 LEU A CA 1
ATOM 2283 C C . LEU A 1 291 ? -15.788 -3.164 0.770 1.00 25.36 291 LEU A C 1
ATOM 2285 O O . LEU A 1 291 ? -16.551 -3.410 1.699 1.00 25.36 291 LEU A O 1
ATOM 2289 N N . VAL A 1 292 ? -16.066 -2.219 -0.136 1.00 26.80 292 VAL A N 1
ATOM 2290 C CA . VAL A 1 292 ? -17.277 -1.375 -0.069 1.00 26.80 292 VAL A CA 1
ATOM 2291 C C . VAL A 1 292 ? -18.506 -2.075 -0.665 1.00 26.80 292 VAL A C 1
ATOM 2293 O O . VAL A 1 292 ? -19.627 -1.818 -0.235 1.00 26.80 292 VAL A O 1
ATOM 2296 N N . MET A 1 293 ? -18.322 -3.017 -1.595 1.00 23.25 293 MET A N 1
ATOM 2297 C CA . MET A 1 293 ? -19.434 -3.660 -2.311 1.00 23.25 293 MET A CA 1
ATOM 2298 C C . MET A 1 293 ? -20.065 -4.859 -1.569 1.00 23.25 293 MET A C 1
ATOM 2300 O O . MET A 1 293 ? -21.088 -5.375 -2.003 1.00 23.25 293 MET A O 1
ATOM 2304 N N . VAL A 1 294 ? -19.503 -5.283 -0.429 1.00 25.08 294 VAL A N 1
ATOM 2305 C CA . VAL A 1 294 ? -20.037 -6.394 0.393 1.00 25.08 294 VAL A CA 1
ATOM 2306 C C . VAL A 1 294 ? -20.989 -5.899 1.501 1.00 25.08 294 VAL A C 1
ATOM 2308 O O . VAL A 1 294 ? -21.656 -6.696 2.151 1.00 25.08 294 VAL A O 1
ATOM 2311 N N . CYS A 1 295 ? -21.144 -4.582 1.683 1.00 25.86 295 CYS A N 1
ATOM 2312 C CA . CYS A 1 295 ? -21.980 -4.012 2.749 1.00 25.86 295 CYS A CA 1
ATOM 2313 C C . CYS A 1 295 ? -23.439 -3.692 2.353 1.00 25.86 295 CYS A C 1
ATOM 2315 O O . CYS A 1 295 ? -24.159 -3.133 3.177 1.00 25.86 295 CYS A O 1
ATOM 2317 N N . THR A 1 296 ? -23.909 -4.016 1.140 1.00 27.17 296 THR A N 1
ATOM 2318 C CA . THR A 1 296 ? -25.250 -3.598 0.654 1.00 27.17 296 THR A CA 1
ATOM 2319 C C . THR A 1 296 ? -26.167 -4.731 0.173 1.00 27.17 296 THR A C 1
ATOM 2321 O O . THR A 1 296 ? -27.009 -4.536 -0.699 1.00 27.17 296 THR A O 1
ATOM 2324 N N . SER A 1 297 ? -26.078 -5.914 0.775 1.00 22.94 297 SER A N 1
ATOM 2325 C CA . SER A 1 297 ? -27.087 -6.977 0.622 1.00 22.94 297 SER A CA 1
ATOM 2326 C C . SER A 1 297 ? -27.277 -7.596 2.014 1.00 22.94 297 SER A C 1
ATOM 2328 O O . SER A 1 297 ? -26.286 -7.993 2.611 1.00 22.94 297 SER A O 1
ATOM 2330 N N . VAL A 1 298 ? -28.433 -7.622 2.694 1.00 25.28 298 VAL A N 1
ATOM 2331 C CA . VAL A 1 298 ? -29.849 -7.967 2.390 1.00 25.28 298 VAL A CA 1
ATOM 2332 C C . VAL A 1 298 ? -30.697 -7.486 3.632 1.00 25.28 298 VAL A C 1
ATOM 2334 O O . VAL A 1 298 ? -30.079 -7.221 4.662 1.00 25.28 298 VAL A O 1
ATOM 2337 N N . PRO A 1 299 ? -32.054 -7.513 3.700 1.00 42.56 299 PRO A N 1
ATOM 2338 C CA . PRO A 1 299 ? -33.120 -6.705 3.074 1.00 42.56 299 PRO A CA 1
ATOM 2339 C C . PRO A 1 299 ? -34.052 -5.973 4.107 1.00 42.56 299 PRO A C 1
ATOM 2341 O O . PRO A 1 299 ? -33.831 -6.044 5.308 1.00 42.56 299 PRO A O 1
ATOM 2344 N N . GLN A 1 300 ? -35.159 -5.392 3.602 1.00 23.95 300 GLN A N 1
ATOM 2345 C CA . GLN A 1 300 ? -36.477 -5.090 4.227 1.00 23.95 300 GLN A CA 1
ATOM 2346 C C . GLN A 1 300 ? -36.901 -3.617 4.420 1.00 23.95 300 GLN A C 1
ATOM 2348 O O . GLN A 1 300 ? -36.394 -2.892 5.264 1.00 23.95 300 GLN A O 1
ATOM 2353 N N . ALA A 1 301 ? -37.913 -3.254 3.615 1.00 26.47 301 ALA A N 1
ATOM 2354 C CA . ALA A 1 301 ? -39.218 -2.694 3.990 1.00 26.47 301 ALA A CA 1
ATOM 2355 C C . ALA A 1 301 ? -39.293 -1.697 5.160 1.00 26.47 301 ALA A C 1
ATOM 2357 O O . ALA A 1 301 ? -39.099 -2.102 6.294 1.00 26.47 301 ALA A O 1
ATOM 2358 N N . VAL A 1 302 ? -39.734 -0.461 4.878 1.00 25.17 302 VAL A N 1
ATOM 2359 C CA . VAL A 1 302 ? -40.979 0.160 5.390 1.00 25.17 302 VAL A CA 1
ATOM 2360 C C . VAL A 1 302 ? -41.350 1.330 4.456 1.00 25.17 302 VAL A C 1
ATOM 2362 O O . VAL A 1 302 ? -40.489 2.048 3.952 1.00 25.17 302 VAL A O 1
ATOM 2365 N N . GLU A 1 303 ? -42.648 1.442 4.190 1.00 24.91 303 GLU A N 1
ATOM 2366 C CA . GLU A 1 303 ? -43.367 2.435 3.389 1.00 24.91 303 GLU A CA 1
ATOM 2367 C C . GLU A 1 303 ? -43.238 3.887 3.900 1.00 24.91 303 GLU A C 1
ATOM 2369 O O . GLU A 1 303 ? -43.029 4.123 5.086 1.00 24.91 303 GLU A O 1
ATOM 2374 N N . GLY A 1 304 ? -43.523 4.860 3.021 1.00 23.70 304 GLY A N 1
ATOM 2375 C CA . GLY A 1 304 ? -44.191 6.103 3.439 1.00 23.70 304 GLY A CA 1
ATOM 2376 C C . GLY A 1 304 ? -43.449 7.424 3.206 1.00 23.70 304 GLY A C 1
ATOM 2377 O O . GLY A 1 304 ? -42.729 7.902 4.068 1.00 23.70 304 GLY A O 1
ATOM 2378 N N . GLY A 1 305 ? -43.715 8.033 2.046 1.00 23.95 305 GLY A N 1
ATOM 2379 C CA . GLY A 1 305 ? -44.073 9.449 1.849 1.00 23.95 305 GLY A CA 1
ATOM 2380 C C . GLY A 1 305 ? -43.359 10.585 2.603 1.00 23.95 305 GLY A C 1
ATOM 2381 O O . GLY A 1 305 ? -43.609 10.805 3.777 1.00 23.95 305 GLY A O 1
ATOM 2382 N N . GLY A 1 306 ? -42.676 11.432 1.819 1.00 24.91 306 GLY A N 1
ATOM 2383 C CA . GLY A 1 306 ? -42.780 12.901 1.859 1.00 24.91 306 GLY A CA 1
ATOM 2384 C C . GLY A 1 306 ? -42.173 13.652 3.050 1.00 24.91 306 GLY A C 1
ATOM 2385 O O . GLY A 1 306 ? -42.660 13.554 4.163 1.00 24.91 306 GLY A O 1
ATOM 2386 N N . PHE A 1 307 ? -41.201 14.527 2.783 1.00 22.98 307 PHE A N 1
ATOM 2387 C CA . PHE A 1 307 ? -41.355 15.978 2.971 1.00 22.98 307 PHE A CA 1
ATOM 2388 C C . PHE A 1 307 ? -40.113 16.709 2.440 1.00 22.98 307 PHE A C 1
ATOM 2390 O O . PHE A 1 307 ? -38.985 16.468 2.861 1.00 22.98 307 PHE A O 1
ATOM 2397 N N . ALA A 1 308 ? -40.358 17.607 1.490 1.00 25.91 308 ALA A N 1
ATOM 2398 C CA . ALA A 1 308 ? -39.450 18.664 1.084 1.00 25.91 308 ALA A CA 1
ATOM 2399 C C . ALA A 1 308 ? -39.514 19.839 2.081 1.00 25.91 308 ALA A C 1
ATOM 2401 O O . ALA A 1 308 ? -40.520 20.006 2.765 1.00 25.91 308 ALA A O 1
ATOM 2402 N N . HIS A 1 309 ? -38.486 20.693 2.019 1.00 25.03 309 HIS A N 1
ATOM 2403 C CA . HIS A 1 309 ? -38.330 22.046 2.582 1.00 25.03 309 HIS A CA 1
ATOM 2404 C C . HIS A 1 309 ? -37.520 22.243 3.874 1.00 25.03 309 HIS A C 1
ATOM 2406 O O . HIS A 1 309 ? -37.741 21.590 4.884 1.00 25.03 309 HIS A O 1
ATOM 2412 N N . LEU A 1 310 ? -36.704 23.315 3.792 1.00 22.89 310 LEU A N 1
ATOM 2413 C CA . LEU A 1 310 ? -35.942 24.049 4.820 1.00 22.89 310 LEU A CA 1
ATOM 2414 C C . LEU A 1 310 ? -34.582 23.398 5.141 1.00 22.89 310 LEU A C 1
ATOM 2416 O O . LEU A 1 310 ? -34.524 22.298 5.656 1.00 22.89 310 LEU A O 1
ATOM 2420 N N . LEU A 1 311 ? -33.431 23.995 4.812 1.00 23.97 311 LEU A N 1
ATOM 2421 C CA . LEU A 1 311 ? -33.003 25.351 5.165 1.00 23.97 311 LEU A CA 1
ATOM 2422 C C . LEU A 1 311 ? -31.992 25.930 4.154 1.00 23.97 311 LEU A C 1
ATOM 2424 O O . LEU A 1 311 ? -31.004 25.298 3.792 1.00 23.97 311 LEU A O 1
ATOM 2428 N N . ARG A 1 312 ? -32.232 27.186 3.757 1.00 28.05 312 ARG A N 1
ATOM 2429 C CA . ARG A 1 312 ? -31.243 28.096 3.162 1.00 28.05 312 ARG A CA 1
ATOM 2430 C C . ARG A 1 312 ? -30.264 28.535 4.257 1.00 28.05 312 ARG A C 1
ATOM 2432 O O . ARG A 1 312 ? -30.720 29.053 5.270 1.00 28.05 312 ARG A O 1
ATOM 2439 N N . PHE A 1 313 ? -28.959 28.446 4.014 1.00 23.73 313 PHE A N 1
ATOM 2440 C CA . PHE A 1 313 ? -27.960 29.266 4.714 1.00 23.73 313 PHE A CA 1
ATOM 2441 C C . PHE A 1 313 ? -26.991 29.883 3.702 1.00 23.73 313 PHE A C 1
ATOM 2443 O O . PHE A 1 313 ? -25.886 29.417 3.445 1.00 23.73 313 PHE A O 1
ATOM 2450 N N . SER A 1 314 ? -27.475 30.962 3.097 1.00 25.31 314 SER A N 1
ATOM 2451 C CA . SER A 1 314 ? -26.711 31.955 2.356 1.00 25.31 314 SER A CA 1
ATOM 2452 C C . SER A 1 314 ? -26.057 32.924 3.344 1.00 25.31 314 SER A C 1
ATOM 2454 O O . SER A 1 314 ? -26.635 33.965 3.648 1.00 25.31 314 SER A O 1
ATOM 2456 N N . SER A 1 315 ? -24.887 32.581 3.882 1.00 25.64 315 SER A N 1
ATOM 2457 C CA . SER A 1 315 ? -24.047 33.533 4.633 1.00 25.64 315 SER A CA 1
ATOM 2458 C C . SER A 1 315 ? -22.689 32.933 5.001 1.00 25.64 315 SER A C 1
ATOM 2460 O O . SER A 1 315 ? -22.320 32.855 6.166 1.00 25.64 315 SER A O 1
ATOM 2462 N N . PHE A 1 316 ? -21.911 32.514 4.001 1.00 24.09 316 PHE A N 1
ATOM 2463 C CA . PHE A 1 316 ? -20.478 32.242 4.203 1.00 24.09 316 PHE A CA 1
ATOM 2464 C C . PHE A 1 316 ? -19.613 32.624 2.991 1.00 24.09 316 PHE A C 1
ATOM 2466 O O . PHE A 1 316 ? -18.512 32.116 2.815 1.00 24.09 316 PHE A O 1
ATOM 2473 N N . GLN A 1 317 ? -20.109 33.538 2.146 1.00 23.88 317 GLN A N 1
ATOM 2474 C CA . GLN A 1 317 ? -19.473 33.915 0.876 1.00 23.88 317 GLN A CA 1
ATOM 2475 C C . GLN A 1 317 ? -18.903 35.343 0.848 1.00 23.88 317 GLN A C 1
ATOM 2477 O O . GLN A 1 317 ? -18.598 35.869 -0.216 1.00 23.88 317 GLN A O 1
ATOM 2482 N N . SER A 1 318 ? -18.715 35.979 2.007 1.00 24.78 318 SER A N 1
ATOM 2483 C CA . SER A 1 318 ? -18.239 37.372 2.070 1.00 24.78 318 SER A CA 1
ATOM 2484 C C . SER A 1 318 ? -16.897 37.565 2.777 1.00 24.78 318 SER A C 1
ATOM 2486 O O . SER A 1 318 ? -16.537 38.707 3.027 1.00 24.78 318 SER A O 1
ATOM 2488 N N . TYR A 1 319 ? -16.144 36.504 3.102 1.00 23.38 319 TYR A N 1
ATOM 2489 C CA . TYR A 1 319 ? -14.939 36.659 3.938 1.00 23.38 319 TYR A CA 1
ATOM 2490 C C . TYR A 1 319 ? -13.594 36.262 3.314 1.00 23.38 319 TYR A C 1
ATOM 2492 O O . TYR A 1 319 ? -12.580 36.372 3.989 1.00 23.38 319 TYR A O 1
ATOM 2500 N N . LEU A 1 320 ? -13.513 35.849 2.046 1.00 24.34 320 LEU A N 1
ATOM 2501 C CA . LEU A 1 320 ? 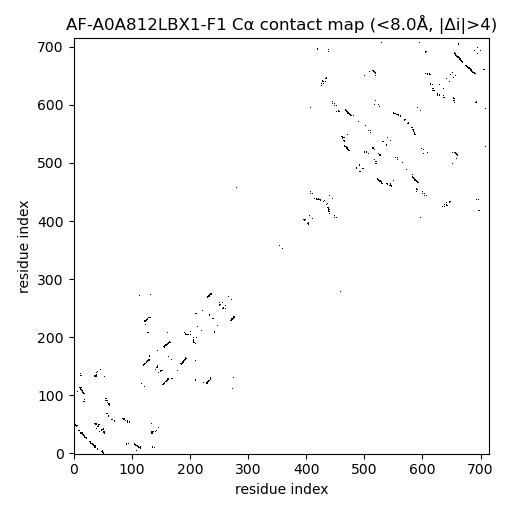-12.213 35.504 1.447 1.00 24.34 320 LEU A CA 1
ATOM 2502 C C . LEU A 1 320 ? -12.056 36.063 0.028 1.00 24.34 320 LEU A C 1
ATOM 2504 O O . LEU A 1 320 ? -12.092 35.346 -0.967 1.00 24.34 320 LEU A O 1
ATOM 2508 N N . ARG A 1 321 ? -11.837 37.379 -0.047 1.00 25.58 321 ARG A N 1
ATOM 2509 C CA . ARG A 1 321 ? -10.949 37.995 -1.041 1.00 25.58 321 ARG A CA 1
ATOM 2510 C C . ARG A 1 321 ? -9.975 38.913 -0.300 1.00 25.58 321 ARG A C 1
ATOM 2512 O O . ARG A 1 321 ? -10.399 39.648 0.583 1.00 25.58 321 ARG A O 1
ATOM 2519 N N . VAL A 1 322 ? -8.727 38.899 -0.775 1.00 25.02 322 VAL A N 1
ATOM 2520 C CA . VAL A 1 322 ? -7.571 39.757 -0.435 1.00 25.02 322 VAL A CA 1
ATOM 2521 C C . VAL A 1 322 ? -6.596 39.193 0.620 1.00 25.02 322 VAL A C 1
ATOM 2523 O O . VAL A 1 322 ? -6.824 39.260 1.819 1.00 25.02 322 VAL A O 1
ATOM 2526 N N . GLN A 1 323 ? -5.534 38.598 0.061 1.00 27.61 323 GLN A N 1
ATOM 2527 C CA . GLN A 1 323 ? -4.089 38.665 0.350 1.00 27.61 323 GLN A CA 1
ATOM 2528 C C . GLN A 1 323 ? -3.509 38.919 1.762 1.00 27.61 323 GLN A C 1
ATOM 2530 O O . GLN A 1 323 ? -3.956 39.763 2.525 1.00 27.61 323 GLN A O 1
ATOM 2535 N N . GLU A 1 324 ? -2.356 38.251 1.933 1.00 26.41 324 GLU A N 1
ATOM 2536 C CA . GLU A 1 324 ? -1.186 38.531 2.784 1.00 26.41 324 GLU A CA 1
ATOM 2537 C C . GLU A 1 324 ? -1.062 37.880 4.180 1.00 26.41 324 GLU A C 1
ATOM 2539 O O . GLU A 1 324 ? -1.741 38.184 5.157 1.00 26.41 324 GLU A O 1
ATOM 2544 N N . VAL A 1 325 ? -0.103 36.944 4.210 1.00 34.94 325 VAL A N 1
ATOM 2545 C CA . VAL A 1 325 ? 0.850 36.563 5.265 1.00 34.94 325 VAL A CA 1
ATOM 2546 C C . VAL A 1 325 ? 0.772 37.420 6.539 1.00 34.94 325 VAL A C 1
ATOM 2548 O O . VAL A 1 325 ? 1.376 38.482 6.586 1.00 34.94 325 VAL A O 1
ATOM 2551 N N . GLN A 1 326 ? 0.070 36.924 7.574 1.00 27.30 326 GLN A N 1
ATOM 2552 C CA . GLN A 1 326 ? 0.377 37.088 9.022 1.00 27.30 326 GLN A CA 1
ATOM 2553 C C . GLN A 1 326 ? -0.750 36.655 9.998 1.00 27.30 326 GLN A C 1
ATOM 2555 O O . GLN A 1 326 ? -0.621 36.857 11.205 1.00 27.30 326 GLN A O 1
ATOM 2560 N N . CYS A 1 327 ? -1.850 36.024 9.564 1.00 27.84 327 CYS A N 1
ATOM 2561 C CA . CYS A 1 327 ? -3.038 35.838 10.427 1.00 27.84 327 CYS A CA 1
ATOM 2562 C C . CYS A 1 327 ? -3.387 34.399 10.881 1.00 27.84 327 CYS A C 1
ATOM 2564 O O . CYS A 1 327 ? -4.539 34.126 11.220 1.00 27.84 327 CYS A O 1
ATOM 2566 N N . GLU A 1 328 ? -2.433 33.468 10.968 1.00 36.09 328 GLU A N 1
ATOM 2567 C CA . GLU A 1 328 ? -2.750 32.061 11.298 1.00 36.09 328 GLU A CA 1
ATOM 2568 C C . GLU A 1 328 ? -3.009 31.785 12.795 1.00 36.09 328 GLU A C 1
ATOM 2570 O O . GLU A 1 328 ? -3.778 30.885 13.135 1.00 36.09 328 GLU A O 1
ATOM 2575 N N . GLN A 1 329 ? -2.491 32.601 13.725 1.00 30.73 329 GLN A N 1
ATOM 2576 C CA . GLN A 1 329 ? -2.760 32.411 15.165 1.00 30.73 329 GLN A CA 1
ATOM 2577 C C . GLN A 1 329 ? -4.045 33.096 15.674 1.00 30.73 329 GLN A C 1
ATOM 2579 O O . GLN A 1 329 ? -4.567 32.722 16.730 1.00 30.73 329 GLN A O 1
ATOM 2584 N N . LEU A 1 330 ? -4.604 34.064 14.935 1.00 29.53 330 LEU A N 1
ATOM 2585 C CA . LEU A 1 330 ? -5.839 34.762 15.326 1.00 29.53 330 LEU A CA 1
ATOM 2586 C C . LEU A 1 330 ? -7.116 34.012 14.904 1.00 29.53 330 LEU A C 1
ATOM 2588 O O . LEU A 1 330 ? -8.118 34.082 15.620 1.00 29.53 330 LEU A O 1
ATOM 2592 N N . ALA A 1 331 ? -7.084 33.266 13.794 1.00 33.62 331 ALA A N 1
ATOM 2593 C CA . ALA A 1 331 ? -8.236 32.511 13.289 1.00 33.62 331 ALA A CA 1
ATOM 2594 C C . ALA A 1 331 ? -8.612 31.331 14.208 1.00 33.62 331 ALA A C 1
ATOM 2596 O O . ALA A 1 331 ? -9.785 31.151 14.536 1.00 33.62 331 ALA A O 1
ATOM 2597 N N . LEU A 1 332 ? -7.617 30.600 14.726 1.00 33.00 332 LEU A N 1
ATOM 2598 C CA . LEU A 1 332 ? -7.825 29.510 15.689 1.00 33.00 332 LEU A CA 1
ATOM 2599 C C . LEU A 1 332 ? -8.315 30.014 17.059 1.00 33.00 332 LEU A C 1
ATOM 2601 O O . LEU A 1 332 ? -9.174 29.380 17.672 1.00 33.00 332 LEU A O 1
ATOM 2605 N N . ARG A 1 333 ? -7.853 31.189 17.522 1.00 31.56 333 ARG A N 1
ATOM 2606 C CA . ARG A 1 333 ? -8.350 31.813 18.766 1.00 31.56 333 ARG A CA 1
ATOM 2607 C C . ARG A 1 333 ? -9.784 32.345 18.633 1.00 31.56 333 ARG A C 1
ATOM 2609 O O . ARG A 1 333 ? -10.547 32.242 19.590 1.00 31.56 333 ARG A O 1
ATOM 2616 N N . ARG A 1 334 ? -10.179 32.857 17.459 1.00 31.28 334 ARG A N 1
ATOM 2617 C CA . ARG A 1 334 ? -11.558 33.309 17.188 1.00 31.28 334 ARG A CA 1
ATOM 2618 C C . ARG A 1 334 ? -12.537 32.149 16.977 1.00 31.28 334 ARG A C 1
ATOM 2620 O O . ARG A 1 334 ? -13.646 32.220 17.494 1.00 31.28 334 ARG A O 1
ATOM 2627 N N . ALA A 1 335 ? -12.125 31.066 16.314 1.00 34.84 335 ALA A N 1
ATOM 2628 C CA . ALA A 1 335 ? -12.946 29.859 16.165 1.00 34.84 335 ALA A CA 1
ATOM 2629 C C . ALA A 1 335 ? -13.214 29.165 17.515 1.00 34.84 335 ALA A C 1
ATOM 2631 O O . ALA A 1 335 ? -14.320 28.683 17.759 1.00 34.84 335 ALA A O 1
ATOM 2632 N N . TRP A 1 336 ? -12.234 29.182 18.429 1.00 33.09 336 TRP A N 1
ATOM 2633 C CA . TRP A 1 336 ? -12.418 28.653 19.781 1.00 33.09 336 TRP A CA 1
ATOM 2634 C C . TRP A 1 336 ? -13.343 29.543 20.632 1.00 33.09 336 TRP A C 1
ATOM 2636 O O . TRP A 1 336 ? -14.257 29.014 21.261 1.00 33.09 336 TRP A O 1
ATOM 2646 N N . ALA A 1 337 ? -13.206 30.876 20.557 1.00 31.81 337 ALA A N 1
ATOM 2647 C CA . ALA A 1 337 ? -14.081 31.830 21.255 1.00 31.81 337 ALA A CA 1
ATOM 2648 C C . ALA A 1 337 ? -15.558 31.761 20.796 1.00 31.81 337 ALA A C 1
ATOM 2650 O O . ALA A 1 337 ? -16.465 31.776 21.629 1.00 31.81 337 ALA A O 1
ATOM 2651 N N . LEU A 1 338 ? -15.808 31.584 19.491 1.00 33.50 338 LEU A N 1
ATOM 2652 C CA . LEU A 1 338 ? -17.157 31.400 18.929 1.00 33.50 338 LEU A CA 1
ATOM 2653 C C . LEU A 1 338 ? -17.803 30.070 19.352 1.00 33.50 338 LEU A C 1
ATOM 2655 O O . LEU A 1 338 ? -19.012 30.014 19.566 1.00 33.50 338 LEU A O 1
ATOM 2659 N N . SER A 1 339 ? -17.010 29.007 19.532 1.00 34.66 339 SER A N 1
ATOM 2660 C CA . SER A 1 339 ? -17.517 27.719 20.031 1.00 34.66 339 SER A CA 1
ATOM 2661 C C . SER A 1 339 ? -17.900 27.757 21.518 1.00 34.66 339 SER A C 1
ATOM 2663 O O . SER A 1 339 ? -18.800 27.030 21.941 1.00 34.66 339 SER A O 1
ATOM 2665 N N . THR A 1 340 ? -17.268 28.636 22.305 1.00 33.25 340 THR A N 1
ATOM 2666 C CA . THR A 1 340 ? -17.589 28.841 23.724 1.00 33.25 340 THR A CA 1
ATOM 2667 C C . THR A 1 340 ? -18.772 29.786 23.949 1.00 33.25 340 THR A C 1
ATOM 2669 O O . THR A 1 340 ? -19.556 29.526 24.857 1.00 33.25 340 THR A O 1
ATOM 2672 N N . ASP A 1 341 ? -18.980 30.801 23.101 1.00 30.02 341 ASP A N 1
ATOM 2673 C CA . ASP A 1 341 ? -20.132 31.718 23.217 1.00 30.02 341 ASP A CA 1
ATOM 2674 C C . ASP A 1 341 ? -21.468 31.056 22.836 1.00 30.02 341 ASP A C 1
ATOM 2676 O O . ASP A 1 341 ? -22.490 31.296 23.483 1.00 30.02 341 ASP A O 1
ATOM 2680 N N . VAL A 1 342 ? -21.468 30.144 21.854 1.00 35.75 342 VAL A N 1
ATOM 2681 C CA . VAL A 1 342 ? -22.668 29.366 21.480 1.00 35.75 342 VAL A CA 1
ATOM 2682 C C . VAL A 1 342 ? -23.060 28.368 22.578 1.00 35.75 342 VAL A C 1
ATOM 2684 O O . VAL A 1 342 ? -24.243 28.092 22.762 1.00 35.75 342 VAL A O 1
ATOM 2687 N N . ALA A 1 343 ? -22.092 27.872 23.356 1.00 33.00 343 ALA A N 1
ATOM 2688 C CA . ALA A 1 343 ? -22.360 27.022 24.516 1.00 33.00 343 ALA A CA 1
ATOM 2689 C C . ALA A 1 343 ? -22.861 27.819 25.739 1.00 33.00 343 ALA A C 1
ATOM 2691 O O . ALA A 1 343 ? -23.604 27.274 26.556 1.00 33.00 343 ALA A O 1
ATOM 2692 N N . TRP A 1 344 ? -22.491 29.101 25.860 1.00 29.05 344 TRP A N 1
ATOM 2693 C CA . TRP A 1 344 ? -22.856 29.950 27.001 1.00 29.05 344 TRP A CA 1
ATOM 2694 C C . TRP A 1 344 ? -24.234 30.618 26.847 1.00 29.05 344 TRP A C 1
ATOM 2696 O O . TRP A 1 344 ? -24.940 30.798 27.837 1.00 29.05 344 TRP A O 1
ATOM 2706 N N . GLN A 1 345 ? -24.688 30.911 25.621 1.00 30.89 345 GLN A N 1
ATOM 2707 C CA . GLN A 1 345 ? -26.016 31.508 25.386 1.00 30.89 345 GLN A CA 1
ATOM 2708 C C . GLN A 1 345 ? -27.200 30.528 25.510 1.00 30.89 345 GLN A C 1
ATOM 2710 O O . GLN A 1 345 ? -28.352 30.959 25.519 1.00 30.89 345 GLN A O 1
ATOM 2715 N N . THR A 1 346 ? -26.951 29.222 25.655 1.00 37.00 346 THR A N 1
ATOM 2716 C CA . THR A 1 346 ? -28.007 28.205 25.830 1.00 37.00 346 THR A CA 1
ATOM 2717 C C . THR A 1 346 ? -28.353 27.867 27.285 1.00 37.00 346 THR A C 1
ATOM 2719 O O . THR A 1 346 ? -29.344 27.178 27.519 1.00 37.00 346 THR A O 1
ATOM 2722 N N . GLU A 1 347 ? -27.623 28.381 28.282 1.00 34.72 347 GLU A N 1
ATOM 2723 C CA . GLU A 1 347 ? -28.006 28.278 29.703 1.00 34.72 347 GLU A CA 1
ATOM 2724 C C . GLU A 1 347 ? -28.790 29.522 30.149 1.00 34.72 347 GLU A C 1
ATOM 2726 O O . GLU A 1 347 ? -28.378 30.306 30.998 1.00 34.72 347 GLU A O 1
ATOM 2731 N N . GLY A 1 348 ? -29.966 29.705 29.552 1.00 32.91 348 GLY A N 1
ATOM 2732 C CA . GLY A 1 348 ? -30.875 30.800 29.866 1.00 32.91 348 GLY A CA 1
ATOM 2733 C C . GLY A 1 348 ? -32.322 30.330 29.930 1.00 32.91 348 GLY A C 1
ATOM 2734 O O . GLY A 1 348 ? -33.059 30.490 28.967 1.00 32.91 348 GLY A O 1
ATOM 2735 N N . ARG A 1 349 ? -32.723 29.855 31.118 1.00 31.98 349 ARG A N 1
ATOM 2736 C CA . ARG A 1 349 ? -34.094 29.566 31.602 1.00 31.98 349 ARG A CA 1
ATOM 2737 C C . ARG A 1 349 ? -34.647 28.140 31.412 1.00 31.98 349 ARG A C 1
ATOM 2739 O O . ARG A 1 349 ? -34.895 27.651 30.319 1.00 31.98 349 ARG A O 1
ATOM 2746 N N . SER A 1 350 ? -35.024 27.603 32.577 1.00 30.83 350 SER A N 1
ATOM 2747 C CA . SER A 1 350 ? -35.847 26.424 32.890 1.00 30.83 350 SER A CA 1
ATOM 2748 C C . SER A 1 350 ? -35.160 25.054 32.804 1.00 30.83 350 SER A C 1
ATOM 2750 O O . SER A 1 350 ? -34.622 24.637 31.785 1.00 30.83 350 SER A O 1
ATOM 2752 N N . GLY A 1 351 ? -35.126 24.381 33.957 1.00 37.56 351 GLY A N 1
ATOM 2753 C CA . GLY A 1 351 ? -34.334 23.187 34.208 1.00 37.56 351 GLY A CA 1
ATOM 2754 C C . GLY A 1 351 ? -34.984 21.892 33.731 1.00 37.56 351 GLY A C 1
ATOM 2755 O O . GLY A 1 351 ? -36.095 21.560 34.123 1.00 37.56 351 GLY A O 1
ATOM 2756 N N . SER A 1 352 ? -34.228 21.123 32.951 1.00 30.77 352 SER A N 1
ATOM 2757 C CA . SER A 1 352 ? -34.132 19.658 33.019 1.00 30.77 352 SER A CA 1
ATOM 2758 C C . SER A 1 352 ? -32.931 19.212 32.166 1.00 30.77 352 SER A C 1
ATOM 2760 O O . SER A 1 352 ? -32.758 19.657 31.035 1.00 30.77 352 SER A O 1
ATOM 2762 N N . ARG A 1 353 ? -32.023 18.398 32.726 1.00 31.23 353 ARG A N 1
ATOM 2763 C CA . ARG A 1 353 ? -30.786 17.961 32.045 1.00 31.23 353 ARG A CA 1
ATOM 2764 C C . ARG A 1 353 ? -31.072 16.764 31.131 1.00 31.23 353 ARG A C 1
ATOM 2766 O O . ARG A 1 353 ? -31.196 15.646 31.621 1.00 31.23 353 ARG A O 1
ATOM 2773 N N . LEU A 1 354 ? -31.105 16.980 29.817 1.00 30.89 354 LEU A N 1
ATOM 2774 C CA . LEU A 1 354 ? -31.025 15.913 28.809 1.00 30.89 354 LEU A CA 1
ATOM 2775 C C . LEU A 1 354 ? -29.556 15.598 28.474 1.00 30.89 354 LEU A C 1
ATOM 2777 O O . LEU A 1 354 ? -28.714 16.489 28.385 1.00 30.89 354 LEU A O 1
ATOM 2781 N N . SER A 1 355 ? -29.232 14.311 28.319 1.00 35.91 355 SER A N 1
ATOM 2782 C CA . SER A 1 355 ? -27.881 13.827 28.002 1.00 35.91 355 SER A CA 1
ATOM 2783 C C . SER A 1 355 ? -27.492 14.130 26.543 1.00 35.91 355 SER A C 1
ATOM 2785 O O . SER A 1 355 ? -28.354 14.295 25.684 1.00 35.91 355 SER A O 1
ATOM 2787 N N . ALA A 1 356 ? -26.190 14.159 26.228 1.00 34.28 356 ALA A N 1
ATOM 2788 C CA . ALA A 1 356 ? -25.670 14.455 24.882 1.00 34.28 356 ALA A CA 1
ATOM 2789 C C . ALA A 1 356 ? -26.190 13.513 23.769 1.00 34.28 356 ALA A C 1
ATOM 2791 O O . ALA A 1 356 ? -26.213 13.898 22.604 1.00 34.28 356 ALA A O 1
ATOM 2792 N N . HIS A 1 357 ? -26.652 12.305 24.121 1.00 35.06 357 HIS A N 1
ATOM 2793 C CA . HIS A 1 357 ? -27.367 11.418 23.192 1.00 35.06 357 HIS A CA 1
ATOM 2794 C C . HIS A 1 357 ? -28.775 11.936 22.848 1.00 35.06 357 HIS A C 1
ATOM 2796 O O . HIS A 1 357 ? -29.210 11.799 21.710 1.00 35.06 357 HIS A O 1
ATOM 2802 N N . GLY A 1 358 ? -29.463 12.589 23.791 1.00 33.38 358 GLY A N 1
ATOM 2803 C CA . GLY A 1 358 ? -30.760 13.228 23.555 1.00 33.38 358 GLY A CA 1
ATOM 2804 C C . GLY A 1 358 ? -30.664 14.476 22.672 1.00 33.38 358 GLY A C 1
ATOM 2805 O O . GLY A 1 358 ? -31.541 14.703 21.845 1.00 33.38 358 GLY A O 1
ATOM 2806 N N . LEU A 1 359 ? -29.569 15.243 22.767 1.00 36.50 359 LEU A N 1
ATOM 2807 C CA . LEU A 1 359 ? -29.355 16.404 21.892 1.00 36.50 359 LEU A CA 1
ATOM 2808 C C . LEU A 1 359 ? -29.096 15.995 20.431 1.00 36.50 359 LEU A C 1
ATOM 2810 O O . LEU A 1 359 ? -29.691 16.583 19.529 1.00 36.50 359 LEU A O 1
ATOM 2814 N N . MET A 1 360 ? -28.275 14.961 20.198 1.00 35.25 360 MET A N 1
ATOM 2815 C CA . MET A 1 360 ? -27.973 14.451 18.849 1.00 35.25 360 MET A CA 1
ATOM 2816 C C . MET A 1 360 ? -29.176 13.790 18.161 1.00 35.25 360 MET A C 1
ATOM 2818 O O . MET A 1 360 ? -29.279 13.862 16.941 1.00 35.25 360 MET A O 1
ATOM 2822 N N . ALA A 1 361 ? -30.107 13.210 18.924 1.00 38.56 361 ALA A N 1
ATOM 2823 C CA . ALA A 1 361 ? -31.357 12.672 18.384 1.00 38.56 361 ALA A CA 1
ATOM 2824 C C . ALA A 1 361 ? -32.368 13.771 18.000 1.00 38.56 361 ALA A C 1
ATOM 2826 O O . ALA A 1 361 ? -33.221 13.551 17.148 1.00 38.56 361 ALA A O 1
ATOM 2827 N N . SER A 1 362 ? -32.276 14.956 18.618 1.00 35.38 362 SER A N 1
ATOM 2828 C CA . SER A 1 362 ? -33.255 16.039 18.433 1.00 35.38 362 SER A CA 1
ATOM 2829 C C . SER A 1 362 ? -32.908 17.046 17.328 1.00 35.38 362 SER A C 1
ATOM 2831 O O . SER A 1 362 ? -33.801 17.768 16.887 1.00 35.38 362 SER A O 1
ATOM 2833 N N . ARG A 1 363 ? -31.638 17.134 16.885 1.00 38.31 363 ARG A N 1
ATOM 2834 C CA . ARG A 1 363 ? -31.178 18.130 15.892 1.00 38.31 363 ARG A CA 1
ATOM 2835 C C . ARG A 1 363 ? -30.048 17.603 14.978 1.00 38.31 363 ARG A C 1
ATOM 2837 O O . ARG A 1 363 ? -28.875 17.717 15.342 1.00 38.31 363 ARG A O 1
ATOM 2844 N N . PRO A 1 364 ? -30.365 17.075 13.779 1.00 43.16 364 PRO A N 1
ATOM 2845 C CA . PRO A 1 364 ? -29.386 16.470 12.857 1.00 43.16 364 PRO A CA 1
ATOM 2846 C C . PRO A 1 364 ? -28.351 17.455 12.273 1.00 43.16 364 PRO A C 1
ATOM 2848 O O . PRO A 1 364 ? -27.263 17.057 11.852 1.00 43.16 364 PRO A O 1
ATOM 2851 N N . GLU A 1 365 ? -28.625 18.758 12.315 1.00 38.19 365 GLU A N 1
ATOM 2852 C CA . GLU A 1 365 ? -27.734 19.812 11.806 1.00 38.19 365 GLU A CA 1
ATOM 2853 C C . GLU A 1 365 ? -26.420 19.923 12.609 1.00 38.19 365 GLU A C 1
ATOM 2855 O O . GLU A 1 365 ? -25.350 20.157 12.047 1.00 38.19 365 GLU A O 1
ATOM 2860 N N . ILE A 1 366 ? -26.464 19.654 13.920 1.00 39.38 366 ILE A N 1
ATOM 2861 C CA . ILE A 1 366 ? -25.295 19.738 14.815 1.00 39.38 366 ILE A CA 1
ATOM 2862 C C . ILE A 1 366 ? -24.344 18.549 14.598 1.00 39.38 366 ILE A C 1
ATOM 2864 O O . ILE A 1 366 ? -23.124 18.706 14.646 1.00 39.38 366 ILE A O 1
ATOM 2868 N N . ALA A 1 367 ? -24.883 17.362 14.300 1.00 39.09 367 ALA A N 1
ATOM 2869 C CA . ALA A 1 367 ? -24.082 16.185 13.961 1.00 39.09 367 ALA A CA 1
ATOM 2870 C C . ALA A 1 367 ? -23.328 16.377 12.633 1.00 39.09 367 ALA A C 1
ATOM 2872 O O . ALA A 1 367 ? -22.174 15.965 12.501 1.00 39.09 367 ALA A O 1
ATOM 2873 N N . THR A 1 368 ? -23.956 17.076 11.686 1.00 35.66 368 THR A N 1
ATOM 2874 C CA . THR A 1 368 ? -23.396 17.362 10.361 1.00 35.66 368 THR A CA 1
ATOM 2875 C C . THR A 1 368 ? -22.247 18.373 10.441 1.00 35.66 368 THR A C 1
ATOM 2877 O O . THR A 1 368 ? -21.204 18.164 9.827 1.00 35.66 368 THR A O 1
ATOM 2880 N N . ALA A 1 369 ? -22.367 19.413 11.273 1.00 34.19 369 ALA A N 1
ATOM 2881 C CA . ALA A 1 369 ? -21.302 20.401 11.476 1.00 34.19 369 ALA A CA 1
ATOM 2882 C C . ALA A 1 369 ? -20.057 19.813 12.173 1.00 34.19 369 ALA A C 1
ATOM 2884 O O . ALA A 1 369 ? -18.921 20.096 11.783 1.00 34.19 369 ALA A O 1
ATOM 2885 N N . VAL A 1 370 ? -20.248 18.937 13.167 1.00 35.66 370 VAL A N 1
ATOM 2886 C CA . VAL A 1 370 ? -19.136 18.250 13.852 1.00 35.66 370 VAL A CA 1
ATOM 2887 C C . VAL A 1 370 ? -18.444 17.252 12.914 1.00 35.66 370 VAL A C 1
ATOM 2889 O O . VAL A 1 370 ? -17.215 17.171 12.907 1.00 35.66 370 VAL A O 1
ATOM 2892 N N . ALA A 1 371 ? -19.207 16.551 12.068 1.00 36.59 371 ALA A N 1
ATOM 2893 C CA . ALA A 1 371 ? -18.659 15.657 11.050 1.00 36.59 371 ALA A CA 1
ATOM 2894 C C . ALA A 1 371 ? -17.884 16.420 9.961 1.00 36.59 371 ALA A C 1
ATOM 2896 O O . ALA A 1 371 ? -16.766 16.032 9.629 1.00 36.59 371 ALA A O 1
ATOM 2897 N N . ALA A 1 372 ? -18.413 17.541 9.463 1.00 34.56 372 ALA A N 1
ATOM 2898 C CA . ALA A 1 372 ? -17.756 18.365 8.446 1.00 34.56 372 ALA A CA 1
ATOM 2899 C C . ALA A 1 372 ? -16.426 18.961 8.940 1.00 34.56 372 ALA A C 1
ATOM 2901 O O . ALA A 1 372 ? -15.440 18.979 8.206 1.00 34.56 372 ALA A O 1
ATOM 2902 N N . THR A 1 373 ? -16.360 19.366 10.212 1.00 35.62 373 THR A N 1
ATOM 2903 C CA . THR A 1 373 ? -15.131 19.910 10.813 1.00 35.62 373 THR A CA 1
ATOM 2904 C C . THR A 1 373 ? -14.056 18.827 10.991 1.00 35.62 373 THR A C 1
ATOM 2906 O O . THR A 1 373 ? -12.873 19.075 10.752 1.00 35.62 373 THR A O 1
ATOM 2909 N N . ALA A 1 374 ? -14.453 17.598 11.340 1.00 34.97 374 ALA A N 1
ATOM 2910 C CA . ALA A 1 374 ? -13.540 16.457 11.422 1.00 34.97 374 ALA A CA 1
ATOM 2911 C C . ALA A 1 374 ? -13.037 16.009 10.036 1.00 34.97 374 ALA A C 1
ATOM 2913 O O . ALA A 1 374 ? -11.864 15.675 9.886 1.00 34.97 374 ALA A O 1
ATOM 2914 N N . VAL A 1 375 ? -13.896 16.055 9.012 1.00 34.88 375 VAL A N 1
ATOM 2915 C CA . VAL A 1 375 ? -13.535 15.729 7.622 1.00 34.88 375 VAL A CA 1
ATOM 2916 C C . VAL A 1 375 ? -12.605 16.788 7.023 1.00 34.88 375 VAL A C 1
ATOM 2918 O O . VAL A 1 375 ? -11.630 16.427 6.369 1.00 34.88 375 VAL A O 1
ATOM 2921 N N . GLY A 1 376 ? -12.823 18.075 7.310 1.00 32.19 376 GLY A N 1
ATOM 2922 C CA . GLY A 1 376 ? -11.931 19.159 6.881 1.00 32.19 376 GLY A CA 1
ATOM 2923 C C . GLY A 1 376 ? -10.523 19.054 7.480 1.00 32.19 376 GLY A C 1
ATOM 2924 O O . GLY A 1 376 ? -9.535 19.195 6.763 1.00 32.19 376 GLY A O 1
ATOM 2925 N N . ALA A 1 377 ? -10.411 18.710 8.769 1.00 35.81 377 ALA A N 1
ATOM 2926 C CA . ALA A 1 377 ? -9.115 18.502 9.423 1.00 35.81 377 ALA A CA 1
ATOM 2927 C C . ALA A 1 377 ? -8.346 17.296 8.847 1.00 35.81 377 ALA A C 1
ATOM 2929 O O . ALA A 1 377 ? -7.126 17.349 8.692 1.00 35.81 377 ALA A O 1
ATOM 2930 N N . VAL A 1 378 ? -9.057 16.224 8.479 1.00 35.88 378 VAL A N 1
ATOM 2931 C CA . VAL A 1 378 ? -8.476 15.043 7.815 1.00 35.88 378 VAL A CA 1
ATOM 2932 C C . VAL A 1 378 ? -8.095 15.346 6.361 1.00 35.88 378 VAL A C 1
ATOM 2934 O O . VAL A 1 378 ? -7.058 14.873 5.899 1.00 35.88 378 VAL A O 1
ATOM 2937 N N . GLY A 1 379 ? -8.880 16.167 5.659 1.00 32.66 379 GLY A N 1
ATOM 2938 C CA . GLY A 1 379 ? -8.603 16.613 4.291 1.00 32.66 379 GLY A CA 1
ATOM 2939 C C . GLY A 1 379 ? -7.338 17.466 4.191 1.00 32.66 379 GLY A C 1
ATOM 2940 O O . GLY A 1 379 ? -6.486 17.191 3.351 1.00 32.66 379 GLY A O 1
ATOM 2941 N N . ILE A 1 380 ? -7.154 18.423 5.106 1.00 38.06 380 ILE A N 1
ATOM 2942 C CA . ILE A 1 380 ? -5.944 19.262 5.175 1.00 38.06 380 ILE A CA 1
ATOM 2943 C C . ILE A 1 380 ? -4.714 18.416 5.547 1.00 38.06 380 ILE A C 1
ATOM 2945 O O . ILE A 1 380 ? -3.657 18.558 4.933 1.00 38.06 380 ILE A O 1
ATOM 2949 N N . ALA A 1 381 ? -4.856 17.470 6.484 1.00 33.34 381 ALA A N 1
ATOM 2950 C CA . ALA A 1 381 ? -3.784 16.541 6.846 1.00 33.34 381 ALA A CA 1
ATOM 2951 C C . ALA A 1 381 ? -3.408 15.574 5.705 1.00 33.34 381 ALA A C 1
ATOM 2953 O O . ALA A 1 381 ? -2.250 15.176 5.598 1.00 33.34 381 ALA A O 1
ATOM 2954 N N . CYS A 1 382 ? -4.360 15.197 4.843 1.00 33.03 382 CYS A N 1
ATOM 2955 C CA . CYS A 1 382 ? -4.089 14.396 3.647 1.00 33.03 382 CYS A CA 1
ATOM 2956 C C . CYS A 1 382 ? -3.447 15.229 2.532 1.00 33.03 382 CYS A C 1
ATOM 2958 O O . CYS A 1 382 ? -2.518 14.750 1.891 1.00 33.03 382 CYS A O 1
ATOM 2960 N N . TRP A 1 383 ? -3.884 16.473 2.334 1.00 33.72 383 TRP A N 1
ATOM 2961 C CA . TRP A 1 383 ? -3.329 17.378 1.325 1.00 33.72 383 TRP A CA 1
ATOM 2962 C C . TRP A 1 383 ? -1.853 17.717 1.599 1.00 33.72 383 TRP A C 1
ATOM 2964 O O . TRP A 1 383 ? -1.017 17.540 0.713 1.00 33.72 383 TRP A O 1
ATOM 2974 N N . LEU A 1 384 ? -1.504 18.042 2.852 1.00 32.09 384 LEU A N 1
ATOM 2975 C CA . LEU A 1 384 ? -0.113 18.265 3.288 1.00 32.09 384 LEU A CA 1
ATOM 2976 C C . LEU A 1 384 ? 0.783 17.024 3.110 1.00 32.09 384 LEU A C 1
ATOM 2978 O O . LEU A 1 384 ? 1.986 17.145 2.909 1.00 32.09 384 LEU A O 1
ATOM 2982 N N . LYS A 1 385 ? 0.198 15.822 3.150 1.00 31.55 385 LYS A N 1
ATOM 2983 C CA . LYS A 1 385 ? 0.912 14.545 2.996 1.00 31.55 385 LYS A CA 1
ATOM 2984 C C . LYS A 1 385 ? 1.134 14.144 1.532 1.00 31.55 385 LYS A C 1
ATOM 2986 O O . LYS A 1 385 ? 1.985 13.302 1.266 1.00 31.55 385 LYS A O 1
ATOM 2991 N N . PHE A 1 386 ? 0.365 14.711 0.600 1.00 30.03 386 PHE A N 1
ATOM 2992 C CA . PHE A 1 386 ? 0.419 14.394 -0.832 1.00 30.03 386 PHE A CA 1
ATOM 2993 C C . PHE A 1 386 ? 1.317 15.338 -1.646 1.00 30.03 386 PHE A C 1
ATOM 2995 O O . PHE A 1 386 ? 1.650 15.001 -2.775 1.00 30.03 386 PHE A O 1
ATOM 3002 N N . HIS A 1 387 ? 1.710 16.493 -1.097 1.00 29.12 387 HIS A N 1
ATOM 3003 C CA . HIS A 1 387 ? 2.496 17.515 -1.807 1.00 29.12 387 HIS A CA 1
ATOM 3004 C C . HIS A 1 387 ? 3.979 17.595 -1.387 1.00 29.12 387 HIS A C 1
ATOM 3006 O O . HIS A 1 387 ? 4.642 18.578 -1.704 1.00 29.12 387 HIS A O 1
ATOM 3012 N N . GLN A 1 388 ? 4.537 16.576 -0.721 1.00 26.52 388 GLN A N 1
ATOM 3013 C CA . GLN A 1 388 ? 5.989 16.511 -0.493 1.00 26.52 388 GLN A CA 1
ATOM 3014 C C . GLN A 1 388 ? 6.699 15.708 -1.604 1.00 26.52 388 GLN A C 1
ATOM 3016 O O . GLN A 1 388 ? 6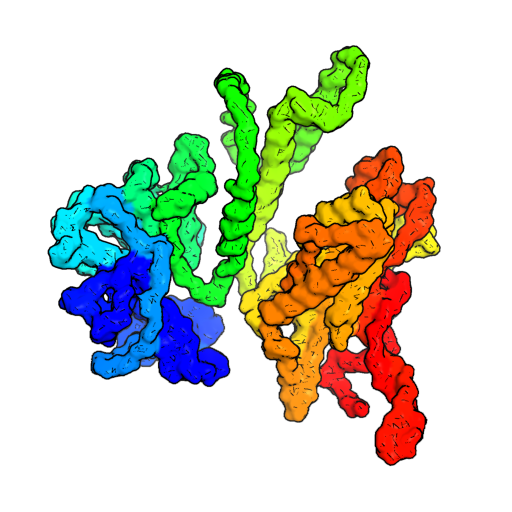.287 14.576 -1.873 1.00 26.52 388 GLN A O 1
ATOM 3021 N N . PRO A 1 389 ? 7.762 16.247 -2.240 1.00 26.06 389 PRO A N 1
ATOM 3022 C CA . PRO A 1 389 ? 8.504 15.550 -3.289 1.00 26.06 389 PRO A CA 1
ATOM 3023 C C . PRO A 1 389 ? 9.272 14.323 -2.774 1.00 26.06 389 PRO A C 1
ATOM 3025 O O . PRO A 1 389 ? 9.734 14.267 -1.632 1.00 26.06 389 PRO A O 1
ATOM 3028 N N . SER A 1 390 ? 9.437 13.340 -3.658 1.00 25.56 390 SER A N 1
ATOM 3029 C CA . SER A 1 390 ? 10.219 12.116 -3.471 1.00 25.56 390 SER A CA 1
ATOM 3030 C C . SER A 1 390 ? 11.706 12.436 -3.266 1.00 25.56 390 SER A C 1
ATOM 3032 O O . SER A 1 390 ? 12.353 12.943 -4.175 1.00 25.56 390 SER A O 1
ATOM 3034 N N . ALA A 1 391 ? 12.254 12.136 -2.086 1.00 28.45 391 ALA A N 1
ATOM 3035 C CA . ALA A 1 391 ? 13.674 12.341 -1.807 1.00 28.45 391 ALA A CA 1
ATOM 3036 C C . ALA A 1 391 ? 14.534 11.217 -2.407 1.00 28.45 391 ALA A C 1
ATOM 3038 O O . ALA A 1 391 ? 14.432 10.059 -1.988 1.00 28.45 391 ALA A O 1
ATOM 3039 N N . GLU A 1 392 ? 15.390 11.597 -3.354 1.00 25.67 392 GLU A N 1
ATOM 3040 C CA . GLU A 1 392 ? 16.661 10.935 -3.640 1.00 25.67 392 GLU A CA 1
ATOM 3041 C C . GLU A 1 392 ? 17.556 10.963 -2.392 1.00 25.67 392 GLU A C 1
ATOM 3043 O O . GLU A 1 392 ? 17.424 11.827 -1.522 1.00 25.67 392 GLU A O 1
ATOM 3048 N N . GLN A 1 393 ? 18.465 9.994 -2.292 1.00 29.77 393 GLN A N 1
ATOM 3049 C CA . GLN A 1 393 ? 19.514 9.971 -1.277 1.00 29.77 393 GLN A CA 1
ATOM 3050 C C . GLN A 1 393 ? 20.524 11.093 -1.553 1.00 29.77 393 GLN A C 1
ATOM 3052 O O . GLN A 1 393 ? 21.574 10.867 -2.143 1.00 29.77 393 GLN A O 1
ATOM 3057 N N . HIS A 1 394 ? 20.197 12.297 -1.103 1.00 26.66 394 HIS A N 1
ATOM 3058 C CA . HIS A 1 394 ? 21.145 13.373 -0.864 1.00 26.66 394 HIS A CA 1
ATOM 3059 C C . HIS A 1 394 ? 20.916 13.896 0.554 1.00 26.66 394 HIS A C 1
ATOM 3061 O O . HIS A 1 394 ? 19.774 14.041 0.991 1.00 26.66 394 HIS A O 1
ATOM 3067 N N . GLU A 1 395 ? 22.009 14.129 1.281 1.00 36.22 395 GLU A N 1
ATOM 3068 C CA . GLU A 1 395 ? 22.037 14.910 2.519 1.00 36.22 395 GLU A CA 1
ATOM 3069 C C . GLU A 1 395 ? 21.342 16.253 2.240 1.00 36.22 395 GLU A C 1
ATOM 3071 O O . GLU A 1 395 ? 21.893 17.115 1.562 1.00 36.22 395 GLU A O 1
ATOM 3076 N N . GLY A 1 396 ? 20.071 16.376 2.629 1.00 31.39 396 GLY A N 1
ATOM 3077 C CA . GLY A 1 396 ? 19.183 17.431 2.140 1.00 31.39 396 GLY A CA 1
ATOM 3078 C C . GLY A 1 396 ? 18.541 18.177 3.293 1.00 31.39 396 GLY A C 1
ATOM 3079 O O . GLY A 1 396 ? 17.807 17.578 4.074 1.00 31.39 396 GLY A O 1
ATOM 3080 N N . GLU A 1 397 ? 18.850 19.466 3.393 1.00 32.25 397 GLU A N 1
ATOM 3081 C CA . GLU A 1 397 ? 18.373 20.403 4.410 1.00 32.25 397 GLU A CA 1
ATOM 3082 C C . GLU A 1 397 ? 16.832 20.459 4.518 1.00 32.25 397 GLU A C 1
ATOM 3084 O O . GLU A 1 397 ? 16.106 20.187 3.561 1.00 32.25 397 GLU A O 1
ATOM 3089 N N . ASP A 1 398 ? 16.325 20.781 5.711 1.00 40.22 398 ASP A N 1
ATOM 3090 C CA . ASP A 1 398 ? 14.903 20.947 6.012 1.00 40.22 398 ASP A CA 1
ATOM 3091 C C . ASP A 1 398 ? 14.315 22.261 5.454 1.00 40.22 398 ASP A C 1
ATOM 3093 O O . ASP A 1 398 ? 15.020 23.099 4.896 1.00 40.22 398 ASP A O 1
ATOM 3097 N N . GLU A 1 399 ? 12.999 22.459 5.609 1.00 35.81 399 GLU A N 1
ATOM 3098 C CA . GLU A 1 399 ? 12.245 23.624 5.100 1.00 35.81 399 GLU A CA 1
ATOM 3099 C C . GLU A 1 399 ? 12.732 24.989 5.656 1.00 35.81 399 GLU A C 1
ATOM 3101 O O . GLU A 1 399 ? 12.267 26.034 5.203 1.00 35.81 399 GLU A O 1
ATOM 3106 N N . ASN A 1 400 ? 13.694 24.995 6.592 1.00 37.97 400 ASN A N 1
ATOM 3107 C CA . ASN A 1 400 ? 14.357 26.181 7.141 1.00 37.97 400 ASN A CA 1
ATOM 3108 C C . ASN A 1 400 ? 15.848 26.296 6.750 1.00 37.97 400 ASN A C 1
ATOM 3110 O O . ASN A 1 400 ? 16.534 27.184 7.262 1.00 37.97 400 ASN A O 1
ATOM 3114 N N . GLY A 1 401 ? 16.364 25.421 5.879 1.00 31.69 401 GLY A N 1
ATOM 3115 C CA . GLY A 1 401 ? 17.775 25.397 5.481 1.00 31.69 401 GLY A CA 1
ATOM 3116 C C . GLY A 1 401 ? 18.714 24.798 6.537 1.00 31.69 401 GLY A C 1
ATOM 3117 O O . GLY A 1 401 ? 19.875 25.194 6.609 1.00 31.69 401 GLY A O 1
ATOM 3118 N N . GLN A 1 402 ? 18.240 23.892 7.406 1.00 36.22 402 GLN A N 1
ATOM 3119 C CA . GLN A 1 402 ? 19.099 23.140 8.333 1.00 36.22 402 GLN A CA 1
ATOM 3120 C C . GLN A 1 402 ? 19.343 21.711 7.845 1.00 36.22 402 GLN A C 1
ATOM 3122 O O . GLN A 1 402 ? 18.404 20.995 7.519 1.00 36.22 402 GLN A O 1
ATOM 3127 N N . CYS A 1 403 ? 20.604 21.266 7.852 1.00 40.97 403 CYS A N 1
ATOM 3128 C CA . CYS A 1 403 ? 21.004 19.906 7.476 1.00 40.97 403 CYS A CA 1
ATOM 3129 C C . CYS A 1 403 ? 20.161 18.840 8.206 1.00 40.97 403 CYS A C 1
ATOM 3131 O O . CYS A 1 403 ? 20.100 18.810 9.439 1.00 40.97 403 CYS A O 1
ATOM 3133 N N . ARG A 1 404 ? 19.469 17.987 7.441 1.00 59.00 404 ARG A N 1
ATOM 3134 C CA . ARG A 1 404 ? 18.524 16.996 7.967 1.00 59.00 404 ARG A CA 1
ATOM 3135 C C . ARG A 1 404 ? 19.268 15.779 8.503 1.00 59.00 404 ARG A C 1
ATOM 3137 O O . ARG A 1 404 ? 19.941 15.078 7.755 1.00 59.00 404 ARG A O 1
ATOM 3144 N N . MET A 1 405 ? 19.072 15.492 9.787 1.00 72.19 405 MET A N 1
ATOM 3145 C CA . MET A 1 405 ? 19.722 14.361 10.450 1.00 72.19 405 MET A CA 1
ATOM 3146 C C . MET A 1 405 ? 19.192 13.012 9.941 1.00 72.19 405 MET A C 1
ATOM 3148 O O . MET A 1 405 ? 17.980 12.779 9.922 1.00 72.19 405 MET A O 1
ATOM 3152 N N . GLY A 1 406 ? 20.097 12.102 9.577 1.00 82.62 406 GLY A N 1
ATOM 3153 C CA . GLY A 1 406 ? 19.761 10.729 9.179 1.00 82.62 406 GLY A CA 1
ATOM 3154 C C . GLY A 1 406 ? 19.401 9.821 10.366 1.00 82.62 406 GLY A C 1
ATOM 3155 O O . GLY A 1 406 ? 19.674 10.141 11.524 1.00 82.62 406 GLY A O 1
ATOM 3156 N N . ILE A 1 407 ? 18.826 8.638 10.094 1.00 88.56 407 ILE A N 1
ATOM 3157 C CA . ILE A 1 407 ? 18.420 7.669 11.138 1.00 88.56 407 ILE A CA 1
ATOM 3158 C C . ILE A 1 407 ? 19.568 7.285 12.086 1.00 88.56 407 ILE A C 1
ATOM 3160 O O . ILE A 1 407 ? 19.349 7.109 13.285 1.00 88.56 407 ILE A O 1
ATOM 3164 N N . GLN A 1 408 ? 20.794 7.202 11.566 1.00 88.62 408 GLN A N 1
ATOM 3165 C CA . GLN A 1 408 ? 21.992 6.902 12.346 1.00 88.62 408 GLN A CA 1
ATOM 3166 C C . GLN A 1 408 ? 22.282 8.006 13.374 1.00 88.62 408 GLN A C 1
ATOM 3168 O O . GLN A 1 408 ? 22.420 7.723 14.565 1.00 88.62 408 GLN A O 1
ATOM 3173 N N . GLU A 1 409 ? 22.310 9.264 12.934 1.00 90.50 409 GLU A N 1
ATOM 3174 C CA . GLU A 1 409 ? 22.569 10.419 13.797 1.00 90.50 409 GLU A CA 1
ATOM 3175 C C . GLU A 1 409 ? 21.457 10.610 14.833 1.00 90.50 409 GLU A C 1
ATOM 3177 O O . GLU A 1 409 ? 21.735 10.846 16.008 1.00 90.50 409 GLU A O 1
ATOM 3182 N N . LEU A 1 410 ? 20.193 10.443 14.427 1.00 91.94 410 LEU A N 1
ATOM 3183 C CA . LEU A 1 410 ? 19.041 10.497 15.332 1.00 91.94 410 LEU A CA 1
ATOM 3184 C C . LEU A 1 410 ? 19.095 9.384 16.386 1.00 91.94 410 LEU A C 1
ATOM 3186 O O . LEU A 1 410 ? 18.825 9.630 17.565 1.00 91.94 410 LEU A O 1
ATOM 3190 N N . SER A 1 411 ? 19.468 8.164 15.983 1.00 90.44 411 SER A N 1
ATOM 3191 C CA . SER A 1 411 ? 19.644 7.039 16.905 1.00 90.44 411 SER A CA 1
ATOM 3192 C C . SER A 1 411 ? 20.737 7.334 17.930 1.00 90.44 411 SER A C 1
ATOM 3194 O O . SER A 1 411 ? 20.511 7.187 19.136 1.00 90.44 411 SER A O 1
ATOM 3196 N N . GLN A 1 412 ? 21.891 7.833 17.478 1.00 90.56 412 GLN A N 1
ATOM 3197 C CA . GLN A 1 412 ? 22.994 8.215 18.356 1.00 90.56 412 GLN A CA 1
ATOM 3198 C C . GLN A 1 412 ? 22.585 9.341 19.312 1.00 90.56 412 GLN A C 1
ATOM 3200 O O . GLN A 1 412 ? 22.795 9.225 20.519 1.00 90.56 412 GLN A O 1
ATOM 3205 N N . GLN A 1 413 ? 21.924 10.383 18.802 1.00 93.06 413 GLN A N 1
ATOM 3206 C CA . GLN A 1 413 ? 21.444 11.510 19.597 1.00 93.06 413 GLN A CA 1
ATOM 3207 C C . GLN A 1 413 ? 20.481 11.059 20.703 1.00 93.06 413 GLN A C 1
ATOM 3209 O O . GLN A 1 413 ? 20.596 11.509 21.844 1.00 93.06 413 GLN A O 1
ATOM 3214 N N . ILE A 1 414 ? 19.534 10.169 20.400 1.00 93.06 414 ILE A N 1
ATOM 3215 C CA . ILE A 1 414 ? 18.583 9.659 21.396 1.00 93.06 414 ILE A CA 1
ATOM 3216 C C . ILE A 1 414 ? 19.301 8.837 22.461 1.00 93.06 414 ILE A C 1
ATOM 3218 O O . ILE A 1 414 ? 19.021 9.005 23.646 1.00 93.06 414 ILE A O 1
ATOM 3222 N N . GLN A 1 415 ? 20.254 7.990 22.078 1.00 90.56 415 GLN A N 1
ATOM 3223 C CA . GLN A 1 415 ? 21.018 7.208 23.048 1.00 90.56 415 GLN A CA 1
ATOM 3224 C C . GLN A 1 415 ? 21.894 8.082 23.949 1.00 90.56 415 GLN A C 1
ATOM 3226 O O . GLN A 1 415 ? 21.938 7.858 25.159 1.00 90.56 415 GLN A O 1
ATOM 3231 N N . GLU A 1 416 ? 22.539 9.103 23.389 1.00 92.06 416 GLU A N 1
ATOM 3232 C CA . GLU A 1 416 ? 23.286 10.118 24.137 1.00 92.06 416 GLU A CA 1
ATOM 3233 C C . GLU A 1 416 ? 22.373 10.829 25.148 1.00 92.06 416 GLU A C 1
ATOM 3235 O O . GLU A 1 416 ? 22.697 10.948 26.331 1.00 92.06 416 GLU A O 1
ATOM 3240 N N . GLN A 1 417 ? 21.182 11.254 24.715 1.00 93.69 417 GLN A N 1
ATOM 3241 C CA . GLN A 1 417 ? 20.215 11.924 25.583 1.00 93.69 417 GLN A CA 1
ATOM 3242 C C . GLN A 1 417 ? 19.666 11.003 26.675 1.00 93.69 417 GLN A C 1
ATOM 3244 O O . GLN A 1 417 ? 19.497 11.460 27.805 1.00 93.69 417 GLN A O 1
ATOM 3249 N N . LEU A 1 418 ? 19.420 9.723 26.379 1.00 93.56 418 LEU A N 1
ATOM 3250 C CA . LEU A 1 418 ? 19.013 8.741 27.388 1.00 93.56 418 LEU A CA 1
ATOM 3251 C C . LEU A 1 418 ? 20.090 8.570 28.468 1.00 93.56 418 LEU A C 1
ATOM 3253 O O . LEU A 1 418 ? 19.748 8.464 29.639 1.00 93.56 418 LEU A O 1
ATOM 3257 N N . LYS A 1 419 ? 21.377 8.591 28.105 1.00 91.31 419 LYS A N 1
ATOM 3258 C CA . LYS A 1 419 ? 22.488 8.457 29.065 1.00 91.31 419 LYS A CA 1
ATOM 3259 C C . LYS A 1 419 ? 22.737 9.723 29.887 1.00 91.31 419 LYS A C 1
ATOM 3261 O O . LYS A 1 419 ? 23.091 9.642 31.058 1.00 91.31 419 LYS A O 1
ATOM 3266 N N . THR A 1 420 ? 22.597 10.894 29.269 1.00 91.56 420 THR A N 1
ATOM 3267 C CA . THR A 1 420 ? 23.022 12.173 29.867 1.00 91.56 420 THR A CA 1
ATOM 3268 C C . THR A 1 420 ? 21.912 12.898 30.622 1.00 91.56 420 THR A C 1
ATOM 3270 O O . THR A 1 420 ? 22.186 13.639 31.569 1.00 91.56 420 THR A O 1
ATOM 3273 N N . ARG A 1 421 ? 20.646 12.721 30.225 1.00 93.06 421 ARG A N 1
ATOM 3274 C CA . ARG A 1 421 ? 19.519 13.436 30.832 1.00 93.06 421 ARG A CA 1
ATOM 3275 C C . ARG A 1 421 ? 18.962 12.700 32.041 1.00 93.06 421 ARG A C 1
ATOM 3277 O O . ARG A 1 421 ? 19.044 11.484 32.165 1.00 93.06 421 ARG A O 1
ATOM 3284 N N . LYS A 1 422 ? 18.330 13.461 32.934 1.00 90.12 422 LYS A N 1
ATOM 3285 C CA . LYS A 1 422 ? 17.650 12.926 34.117 1.00 90.12 422 LYS A CA 1
ATOM 3286 C C . LYS A 1 422 ? 16.138 12.807 33.881 1.00 90.12 422 LYS A C 1
ATOM 3288 O O . LYS A 1 422 ? 15.588 13.555 33.061 1.00 90.12 422 LYS A O 1
ATOM 3293 N N . PRO A 1 423 ? 15.447 11.893 34.582 1.00 90.56 423 PRO A N 1
ATOM 3294 C CA . PRO A 1 423 ? 13.989 11.886 34.633 1.00 90.56 423 PRO A CA 1
ATOM 3295 C C . PRO A 1 423 ? 13.450 13.218 35.172 1.00 90.56 423 PRO A C 1
ATOM 3297 O O . PRO A 1 423 ? 14.066 13.841 36.039 1.00 90.56 423 PRO A O 1
ATOM 3300 N N . ARG A 1 424 ? 12.298 13.669 34.662 1.00 87.62 424 ARG A N 1
ATOM 3301 C CA . ARG A 1 424 ? 11.609 14.846 35.217 1.00 87.62 424 ARG A CA 1
ATOM 3302 C C . ARG A 1 424 ? 10.963 14.486 36.550 1.00 87.62 424 ARG A C 1
ATOM 3304 O O . ARG A 1 424 ? 10.312 13.453 36.643 1.00 87.62 424 ARG A O 1
ATOM 3311 N N . HIS A 1 425 ? 11.101 15.362 37.542 1.00 88.62 425 HIS A N 1
ATOM 3312 C CA . HIS A 1 425 ? 10.317 15.263 38.769 1.00 88.62 425 HIS A CA 1
ATOM 3313 C C . HIS A 1 425 ? 8.847 15.586 38.472 1.00 88.62 425 HIS A C 1
ATOM 3315 O O . HIS A 1 425 ? 8.563 16.499 37.693 1.00 88.62 425 HIS A O 1
ATOM 3321 N N . ILE A 1 426 ? 7.932 14.821 39.064 1.00 89.50 426 ILE A N 1
ATOM 3322 C CA . ILE A 1 426 ? 6.488 15.046 38.985 1.00 89.50 426 ILE A CA 1
ATOM 3323 C C . ILE A 1 426 ? 5.965 15.042 40.418 1.00 89.50 426 ILE A C 1
ATOM 3325 O O . ILE A 1 426 ? 6.081 14.034 41.115 1.00 89.50 426 ILE A O 1
ATOM 3329 N N . ASP A 1 427 ? 5.385 16.161 40.840 1.00 85.94 427 ASP A N 1
ATOM 3330 C CA . ASP A 1 427 ? 4.921 16.346 42.212 1.00 85.94 427 ASP A CA 1
ATOM 3331 C C . ASP A 1 427 ? 3.893 15.274 42.603 1.00 85.94 427 ASP A C 1
ATOM 3333 O O . ASP A 1 427 ? 2.845 15.129 41.964 1.00 85.94 427 ASP A O 1
ATOM 3337 N N . GLY A 1 428 ? 4.174 14.543 43.683 1.00 85.81 428 GLY A N 1
ATOM 3338 C CA . GLY A 1 428 ? 3.301 13.488 44.205 1.00 85.81 428 GLY A CA 1
ATOM 3339 C C . GLY A 1 428 ? 3.413 12.138 43.490 1.00 85.81 428 GLY A C 1
ATOM 3340 O O . GLY A 1 428 ? 2.611 11.251 43.772 1.00 85.81 428 GLY A O 1
ATOM 3341 N N . VAL A 1 429 ? 4.383 11.963 42.585 1.00 90.25 429 VAL A N 1
ATOM 3342 C CA . VAL A 1 429 ? 4.684 10.677 41.938 1.00 90.25 429 VAL A CA 1
ATOM 3343 C C . VAL A 1 429 ? 6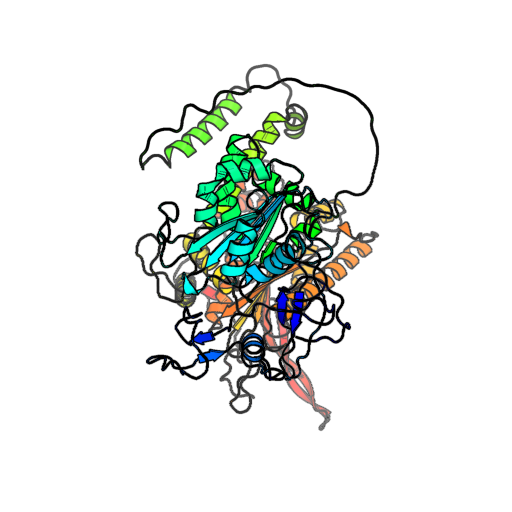.092 10.239 42.328 1.00 90.25 429 VAL A C 1
ATOM 3345 O O . VAL A 1 429 ? 7.086 10.736 41.800 1.00 90.25 429 VAL A O 1
ATOM 3348 N N . GLU A 1 430 ? 6.176 9.283 43.250 1.00 85.56 430 GLU A N 1
ATOM 3349 C CA . GLU A 1 430 ? 7.454 8.716 43.685 1.00 85.56 430 GLU A CA 1
ATOM 3350 C C . GLU A 1 430 ? 7.984 7.674 42.679 1.00 85.56 430 GLU A C 1
ATOM 3352 O O . GLU A 1 430 ? 7.189 6.978 42.036 1.00 85.56 430 GLU A O 1
ATOM 3357 N N . PRO A 1 431 ? 9.315 7.475 42.569 1.00 80.50 431 PRO A N 1
ATOM 3358 C CA . PRO A 1 431 ? 9.902 6.473 41.671 1.00 80.50 431 PRO A CA 1
ATOM 3359 C C . PRO A 1 431 ? 9.414 5.035 41.902 1.00 80.50 431 PRO A C 1
ATOM 3361 O O . PRO A 1 431 ? 9.428 4.232 40.971 1.00 80.50 431 PRO A O 1
ATOM 3364 N N . SER A 1 432 ? 8.972 4.707 43.121 1.00 83.69 432 SER A N 1
ATOM 3365 C CA . SER A 1 432 ? 8.366 3.412 43.457 1.00 83.69 432 SER A CA 1
ATOM 3366 C C . SER A 1 432 ? 6.959 3.227 42.879 1.00 83.69 432 SER A C 1
ATOM 3368 O O . SER A 1 432 ? 6.519 2.094 42.718 1.00 83.69 432 SER A O 1
ATOM 3370 N N . MET A 1 433 ? 6.250 4.316 42.561 1.00 86.12 433 MET A N 1
ATOM 3371 C CA . MET A 1 433 ? 4.903 4.282 41.977 1.00 86.12 433 MET A CA 1
ATOM 3372 C C . MET A 1 433 ? 4.941 4.217 40.450 1.00 86.12 433 MET A C 1
ATOM 3374 O O . MET A 1 433 ? 4.055 3.630 39.829 1.00 86.12 433 MET A O 1
ATOM 3378 N N . TYR A 1 434 ? 5.934 4.862 39.834 1.00 87.94 434 TYR A N 1
ATOM 3379 C CA . TYR A 1 434 ? 6.103 4.864 38.386 1.00 87.94 434 TYR A CA 1
ATOM 3380 C C . TYR A 1 434 ? 7.559 5.144 38.000 1.00 87.94 434 TYR A C 1
ATOM 3382 O O . TYR A 1 434 ? 8.093 6.227 38.239 1.00 87.94 434 TYR A O 1
ATOM 3390 N N . LYS A 1 435 ? 8.196 4.184 37.326 1.00 89.38 435 LYS A N 1
ATOM 3391 C CA . LYS A 1 435 ? 9.566 4.305 36.827 1.00 89.38 435 LYS A CA 1
ATOM 3392 C C . LYS A 1 435 ? 9.624 5.250 35.625 1.00 89.38 435 LYS A C 1
ATOM 3394 O O . LYS A 1 435 ? 9.310 4.866 34.496 1.00 89.38 435 LYS A O 1
ATOM 3399 N N . LEU A 1 436 ? 10.024 6.496 35.873 1.00 90.06 436 LEU A N 1
ATOM 3400 C 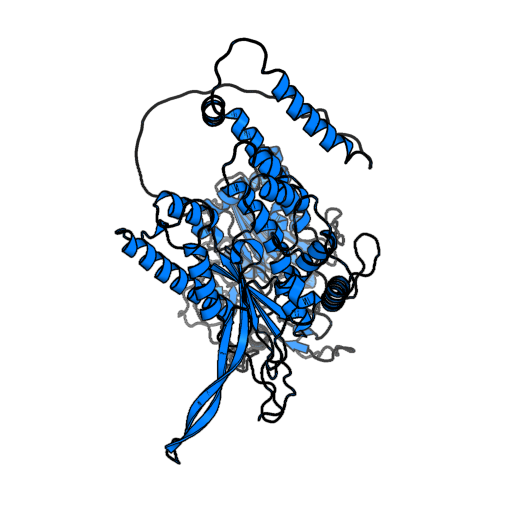CA . LEU A 1 436 ? 10.161 7.529 34.847 1.00 90.06 436 LEU A CA 1
ATOM 3401 C C . LEU A 1 436 ? 11.485 7.387 34.077 1.00 90.06 436 LEU A C 1
ATOM 3403 O O . LEU A 1 436 ? 12.549 7.338 34.700 1.00 90.06 436 LEU A O 1
ATOM 3407 N N . PRO A 1 437 ? 11.453 7.373 32.733 1.00 91.69 437 PRO A N 1
ATOM 3408 C CA . PRO A 1 437 ? 12.669 7.392 31.937 1.00 91.69 437 PRO A CA 1
ATOM 3409 C C . PRO A 1 437 ? 13.297 8.797 31.895 1.00 91.69 437 PRO A C 1
ATOM 3411 O O . PRO A 1 437 ? 12.629 9.792 32.209 1.00 91.69 437 PRO A O 1
ATOM 3414 N N . PRO A 1 438 ? 14.571 8.907 31.479 1.00 92.81 438 PRO A N 1
ATOM 3415 C CA . PRO A 1 438 ? 15.191 10.184 31.138 1.00 92.81 438 PRO A CA 1
ATOM 3416 C C . PRO A 1 438 ? 14.321 11.019 30.200 1.00 92.81 438 PRO A C 1
ATOM 3418 O O . PRO A 1 438 ? 13.710 10.502 29.261 1.00 92.81 438 PRO A O 1
ATOM 3421 N N . PHE A 1 439 ? 14.256 12.328 30.445 1.00 90.94 439 PHE A N 1
ATOM 3422 C CA . PHE A 1 439 ? 13.389 13.188 29.652 1.00 90.94 439 PHE A CA 1
ATOM 3423 C C . PHE A 1 439 ? 13.970 13.479 28.264 1.00 90.94 439 PHE A C 1
ATOM 3425 O O . PHE A 1 439 ? 14.933 14.238 28.117 1.00 90.94 439 PHE A O 1
ATOM 3432 N N . ILE A 1 440 ? 13.289 12.972 27.239 1.00 91.94 440 ILE A N 1
ATOM 3433 C CA . ILE A 1 440 ? 13.529 13.321 25.839 1.00 91.94 440 ILE A CA 1
ATOM 3434 C C . ILE A 1 440 ? 12.357 14.164 25.315 1.00 91.94 440 ILE A C 1
ATOM 3436 O O . ILE A 1 440 ? 11.199 13.837 25.598 1.00 91.94 440 ILE A O 1
ATOM 3440 N N . PRO A 1 441 ? 12.615 15.271 24.589 1.00 89.44 441 PRO A N 1
ATOM 3441 C CA . PRO A 1 441 ? 11.561 16.142 24.093 1.00 89.44 441 PRO A CA 1
ATOM 3442 C C . PRO A 1 441 ? 10.669 15.407 23.094 1.00 89.44 441 PRO A C 1
ATOM 3444 O O . PRO A 1 441 ? 11.147 14.624 22.276 1.00 89.44 441 PRO A O 1
ATOM 3447 N N . LYS A 1 442 ? 9.368 15.719 23.108 1.00 88.75 442 LYS A N 1
ATOM 3448 C CA . LYS A 1 442 ? 8.412 15.144 22.152 1.00 88.75 442 LYS A CA 1
ATOM 3449 C C . LYS A 1 442 ? 8.837 15.388 20.700 1.00 88.75 442 LYS A C 1
ATOM 3451 O O . LYS A 1 442 ? 8.676 14.493 19.886 1.00 88.75 442 LYS A O 1
ATOM 3456 N N . SER A 1 443 ? 9.406 16.556 20.397 1.00 89.00 443 SER A N 1
ATOM 3457 C CA . SER A 1 443 ? 9.914 16.879 19.058 1.00 89.00 443 SER A CA 1
ATOM 3458 C C . SER A 1 443 ? 10.951 15.866 18.572 1.00 89.00 443 SER A C 1
ATOM 3460 O O . SER A 1 443 ? 10.832 15.389 17.453 1.00 89.00 443 SER A O 1
ATOM 3462 N N . THR A 1 444 ? 11.899 15.461 19.421 1.00 91.12 444 THR A N 1
ATOM 3463 C CA . THR A 1 444 ? 12.914 14.452 19.079 1.00 91.12 444 THR A CA 1
ATOM 3464 C C . THR A 1 444 ? 12.281 13.099 18.744 1.00 91.12 444 THR A C 1
ATOM 3466 O O . THR A 1 444 ? 12.648 12.477 17.752 1.00 91.12 444 THR A O 1
ATOM 3469 N N . TRP A 1 445 ? 11.276 12.665 19.514 1.00 93.31 445 TRP A N 1
ATOM 3470 C CA . TRP A 1 445 ? 10.533 11.435 19.212 1.00 93.31 445 TRP A CA 1
ATOM 3471 C C . TRP A 1 445 ? 9.693 11.536 17.937 1.00 93.31 445 TRP A C 1
ATOM 3473 O O . TRP A 1 445 ? 9.571 10.546 17.217 1.00 93.31 445 TRP A O 1
ATOM 3483 N N . THR A 1 446 ? 9.124 12.709 17.645 1.00 91.06 446 THR A N 1
ATOM 3484 C CA . THR A 1 446 ? 8.392 12.953 16.396 1.00 91.06 446 THR A CA 1
ATOM 3485 C C . THR A 1 446 ? 9.322 12.815 15.193 1.00 91.06 446 THR A C 1
ATOM 3487 O O . THR A 1 446 ? 9.008 12.040 14.295 1.00 91.06 446 THR A O 1
ATOM 3490 N N . VAL A 1 447 ? 10.489 13.476 15.214 1.00 90.88 447 VAL A N 1
ATOM 3491 C CA . VAL A 1 447 ? 11.471 13.393 14.118 1.00 90.88 447 VAL A CA 1
ATOM 3492 C C . VAL A 1 447 ? 11.941 11.952 13.909 1.00 90.88 447 VAL A C 1
ATOM 3494 O O . VAL A 1 447 ? 11.926 11.467 12.779 1.00 90.88 447 VAL A O 1
ATOM 3497 N N . LEU A 1 448 ? 12.271 11.225 14.987 1.00 93.00 448 LEU A N 1
ATOM 3498 C CA . LEU A 1 448 ? 12.629 9.808 14.873 1.00 93.00 448 LEU A CA 1
ATOM 3499 C C . LEU A 1 448 ? 11.485 8.980 14.263 1.00 93.00 448 LEU A C 1
ATOM 3501 O O . LEU A 1 448 ? 11.732 8.126 13.418 1.00 93.00 448 LEU A O 1
ATOM 3505 N N . GLY A 1 449 ? 10.240 9.212 14.684 1.00 91.56 449 GLY A N 1
ATOM 3506 C CA . GLY A 1 449 ? 9.079 8.476 14.183 1.00 91.56 449 GLY A CA 1
ATOM 3507 C C . GLY A 1 449 ? 8.823 8.682 12.691 1.00 91.56 449 GLY A C 1
ATOM 3508 O O . GLY A 1 449 ? 8.473 7.729 11.991 1.00 91.56 449 GLY A O 1
ATOM 3509 N N . ASP A 1 450 ? 9.011 9.904 12.196 1.00 89.12 450 ASP A N 1
ATOM 3510 C CA . ASP A 1 450 ? 8.869 10.207 10.772 1.00 89.12 450 ASP A CA 1
ATOM 3511 C C . ASP A 1 450 ? 9.986 9.559 9.941 1.00 89.12 450 ASP A C 1
ATOM 3513 O O . ASP A 1 450 ? 9.705 9.008 8.874 1.00 89.12 450 ASP A O 1
ATOM 3517 N N . GLU A 1 451 ? 11.217 9.518 10.457 1.00 89.31 451 GLU A N 1
ATOM 3518 C CA . GLU A 1 451 ? 12.326 8.841 9.779 1.00 89.31 451 GLU A CA 1
ATOM 3519 C C . GLU A 1 451 ? 12.173 7.312 9.800 1.00 89.31 451 GLU A C 1
ATOM 3521 O O . GLU A 1 451 ? 12.303 6.657 8.768 1.00 89.31 451 GLU A O 1
ATOM 3526 N N . LEU A 1 452 ? 11.759 6.728 10.930 1.00 90.38 452 LEU A N 1
ATOM 3527 C CA . LEU A 1 452 ? 11.420 5.302 11.018 1.00 90.38 452 LEU A CA 1
ATOM 3528 C C . LEU A 1 452 ? 10.318 4.916 10.025 1.00 90.38 452 LEU A C 1
ATOM 3530 O O . LEU A 1 452 ? 10.402 3.870 9.383 1.00 90.38 452 LEU A O 1
ATOM 3534 N N . ARG A 1 453 ? 9.306 5.775 9.844 1.00 87.19 453 ARG A N 1
ATOM 3535 C CA . ARG A 1 453 ? 8.261 5.560 8.836 1.00 87.19 453 ARG A CA 1
ATOM 3536 C C . ARG A 1 453 ? 8.842 5.543 7.421 1.00 87.19 453 ARG A C 1
ATOM 3538 O O . ARG A 1 453 ? 8.378 4.751 6.603 1.00 87.19 453 ARG A O 1
ATOM 3545 N N . ARG A 1 454 ? 9.848 6.368 7.112 1.00 82.50 454 ARG A N 1
ATOM 3546 C CA . ARG A 1 454 ? 10.555 6.298 5.820 1.00 82.50 454 ARG A CA 1
ATOM 3547 C C . ARG A 1 454 ? 11.320 4.986 5.673 1.00 82.50 454 ARG A C 1
ATOM 3549 O O . ARG A 1 454 ? 11.207 4.359 4.627 1.00 82.50 454 ARG A O 1
ATOM 3556 N N . CYS A 1 455 ? 11.994 4.520 6.725 1.00 83.44 455 CYS A N 1
ATOM 3557 C CA . CYS A 1 455 ? 12.673 3.220 6.725 1.00 83.44 455 CYS A CA 1
ATOM 3558 C C . CYS A 1 455 ? 11.712 2.024 6.565 1.00 83.44 455 CYS A C 1
ATOM 3560 O O . CYS A 1 455 ? 12.140 0.965 6.113 1.00 83.44 455 CYS A O 1
ATOM 3562 N N . GLU A 1 456 ? 10.433 2.171 6.934 1.00 81.38 456 GLU A N 1
ATOM 3563 C CA . GLU A 1 456 ? 9.363 1.186 6.685 1.00 81.38 456 GLU A CA 1
ATOM 3564 C C . GLU A 1 456 ? 8.762 1.291 5.271 1.00 81.38 456 GLU A C 1
ATOM 3566 O O . GLU A 1 456 ? 8.201 0.326 4.748 1.00 81.38 456 GLU A O 1
ATOM 3571 N N . THR A 1 457 ? 8.839 2.473 4.654 1.00 60.16 457 THR A N 1
ATOM 3572 C CA . THR A 1 457 ? 8.246 2.774 3.344 1.00 60.16 457 THR A CA 1
ATOM 3573 C C . THR A 1 457 ? 9.270 2.484 2.259 1.00 60.16 457 THR A C 1
ATOM 3575 O O . THR A 1 457 ? 9.829 3.387 1.644 1.00 60.16 457 THR A O 1
ATOM 3578 N N . LEU A 1 458 ? 9.565 1.207 2.058 1.00 53.81 458 LEU A N 1
ATOM 3579 C CA . LEU A 1 458 ? 10.561 0.799 1.084 1.00 53.81 458 LEU A CA 1
ATOM 3580 C C . LEU A 1 458 ? 9.896 0.220 -0.169 1.00 53.81 458 LEU A C 1
ATOM 3582 O O . LEU A 1 458 ? 9.188 -0.782 -0.097 1.00 53.81 458 LEU A O 1
ATOM 3586 N N . ASP A 1 459 ? 10.264 0.761 -1.335 1.00 56.62 459 ASP A N 1
ATOM 3587 C CA . ASP A 1 459 ? 10.182 0.103 -2.655 1.00 56.62 459 ASP A CA 1
ATOM 3588 C C . ASP A 1 459 ? 11.098 -1.147 -2.745 1.00 56.62 459 ASP A C 1
ATOM 3590 O O . ASP A 1 459 ? 11.392 -1.673 -3.819 1.00 56.62 459 ASP A O 1
ATOM 3594 N N . VAL A 1 460 ? 11.574 -1.651 -1.604 1.00 64.69 460 VAL A N 1
ATOM 3595 C CA . VAL A 1 460 ? 12.470 -2.796 -1.493 1.00 64.69 460 VAL A CA 1
ATOM 3596 C C . VAL A 1 460 ? 11.628 -4.064 -1.476 1.00 64.69 460 VAL A C 1
ATOM 3598 O O . VAL A 1 460 ? 10.858 -4.324 -0.554 1.00 64.69 460 VAL A O 1
ATOM 3601 N N . THR A 1 461 ? 11.787 -4.888 -2.508 1.00 81.25 461 THR A N 1
ATOM 3602 C CA . THR A 1 461 ? 11.099 -6.181 -2.606 1.00 81.25 461 THR A CA 1
ATOM 3603 C C . THR A 1 461 ? 11.750 -7.264 -1.745 1.00 81.25 461 THR A C 1
ATOM 3605 O O . THR A 1 461 ? 11.075 -8.209 -1.322 1.00 81.25 461 THR A O 1
ATOM 3608 N N . GLU A 1 462 ? 13.055 -7.142 -1.490 1.00 87.88 462 GLU A N 1
ATOM 3609 C CA . GLU A 1 462 ? 13.900 -8.132 -0.816 1.00 87.88 462 GLU A CA 1
ATOM 3610 C C . GLU A 1 462 ? 14.957 -7.423 0.046 1.00 87.88 462 GLU A C 1
ATOM 3612 O O . GLU A 1 462 ? 15.635 -6.524 -0.443 1.00 87.88 462 GLU A O 1
ATOM 3617 N N . VAL A 1 463 ? 15.102 -7.809 1.318 1.00 87.81 463 VAL A N 1
ATOM 3618 C CA . VAL A 1 463 ? 16.156 -7.280 2.200 1.00 87.81 463 VAL A CA 1
ATOM 3619 C C . VAL A 1 463 ? 17.390 -8.190 2.161 1.00 87.81 463 VAL A C 1
ATOM 3621 O O . VAL A 1 463 ? 17.255 -9.389 2.433 1.00 87.81 463 VAL A O 1
ATOM 3624 N N . PRO A 1 464 ? 18.582 -7.645 1.855 1.00 89.06 464 PRO A N 1
ATOM 3625 C CA . PRO A 1 464 ? 19.836 -8.392 1.872 1.00 89.06 464 PRO A CA 1
ATOM 3626 C C . PRO A 1 464 ? 20.201 -8.969 3.246 1.00 89.06 464 PRO A C 1
ATOM 3628 O O . PRO A 1 464 ? 19.797 -8.450 4.289 1.00 89.06 464 PRO A O 1
ATOM 3631 N N . GLY A 1 465 ? 20.976 -10.055 3.244 1.00 87.88 465 GLY A N 1
ATOM 3632 C CA . GLY A 1 465 ? 21.323 -10.825 4.441 1.00 87.88 465 GLY A CA 1
ATOM 3633 C C . GLY A 1 465 ? 22.159 -10.063 5.470 1.00 87.88 465 GLY A C 1
ATOM 3634 O O . GLY A 1 465 ? 22.096 -10.395 6.650 1.00 87.88 465 GLY A O 1
ATOM 3635 N N . GLU A 1 466 ? 22.911 -9.057 5.040 1.00 88.69 466 GLU A N 1
ATOM 3636 C CA . GLU A 1 466 ? 23.776 -8.195 5.849 1.00 88.69 466 GLU A CA 1
ATOM 3637 C C . GLU A 1 466 ? 23.011 -7.112 6.623 1.00 88.69 466 GLU A C 1
ATOM 3639 O O . GLU A 1 466 ? 23.558 -6.503 7.538 1.00 88.69 466 GLU A O 1
ATOM 3644 N N . ARG A 1 467 ? 21.740 -6.866 6.278 1.00 90.50 467 ARG A N 1
ATOM 3645 C CA . ARG A 1 467 ? 20.919 -5.833 6.918 1.00 90.50 467 ARG A CA 1
ATOM 3646 C C . ARG A 1 467 ? 20.075 -6.402 8.051 1.00 90.50 467 ARG A C 1
ATOM 3648 O O . ARG A 1 467 ? 19.596 -7.537 7.991 1.00 90.50 467 ARG A O 1
ATOM 3655 N N . PHE A 1 468 ? 19.834 -5.568 9.056 1.00 89.88 468 PHE A N 1
ATOM 3656 C CA . PHE A 1 468 ? 18.867 -5.826 10.117 1.00 89.88 468 PHE A CA 1
ATOM 3657 C C . PHE A 1 468 ? 17.458 -5.530 9.597 1.00 89.88 468 PHE A C 1
ATOM 3659 O O . PHE A 1 468 ? 17.257 -4.570 8.854 1.00 89.88 468 PHE A O 1
ATOM 3666 N N . MET A 1 469 ? 16.470 -6.323 10.005 1.00 90.56 469 MET A N 1
ATOM 3667 C CA . MET A 1 469 ? 15.061 -6.052 9.706 1.00 90.56 469 MET A CA 1
ATOM 3668 C C . MET A 1 469 ? 14.304 -5.739 10.989 1.00 90.56 469 MET A C 1
ATOM 3670 O O . MET A 1 469 ? 14.650 -6.230 12.061 1.00 90.56 469 MET A O 1
ATOM 3674 N N . THR A 1 470 ? 13.222 -4.981 10.884 1.00 91.88 470 THR A N 1
ATOM 3675 C CA . THR A 1 470 ? 12.212 -4.925 11.944 1.00 91.88 470 THR A CA 1
ATOM 3676 C C . THR A 1 470 ? 10.871 -5.350 11.390 1.00 91.88 470 THR A C 1
ATOM 3678 O O . THR A 1 470 ? 10.545 -4.992 10.270 1.00 91.88 470 THR A O 1
ATOM 3681 N N . LEU A 1 471 ? 10.088 -6.104 12.154 1.00 91.75 471 LEU A N 1
ATOM 3682 C CA . LEU A 1 471 ? 8.684 -6.369 11.864 1.00 91.75 471 LEU A CA 1
ATOM 3683 C C . LEU A 1 471 ? 7.841 -5.590 12.850 1.00 91.75 471 LEU A C 1
ATOM 3685 O O . LEU A 1 471 ? 8.056 -5.698 14.053 1.00 91.75 471 LEU A O 1
ATOM 3689 N N . ARG A 1 472 ? 6.867 -4.847 12.346 1.00 92.12 472 ARG A N 1
ATOM 3690 C CA . ARG A 1 472 ? 5.922 -4.090 13.149 1.00 92.12 472 ARG A CA 1
ATOM 3691 C C . ARG A 1 472 ? 4.520 -4.558 12.829 1.00 92.12 472 ARG A C 1
ATOM 3693 O O . ARG A 1 472 ? 4.086 -4.423 11.689 1.00 92.12 472 ARG A O 1
ATOM 3700 N N . LEU A 1 473 ? 3.849 -5.148 13.805 1.00 92.25 473 LEU A N 1
ATOM 3701 C CA . LEU A 1 473 ? 2.497 -5.652 13.665 1.00 92.25 473 LEU A CA 1
ATOM 3702 C C . LEU A 1 473 ? 1.527 -4.762 14.427 1.00 92.25 473 LEU A C 1
ATOM 3704 O O . LEU A 1 473 ? 1.712 -4.541 15.620 1.00 92.25 473 LEU A O 1
ATOM 3708 N N . ASP A 1 474 ? 0.498 -4.296 13.726 1.00 91.06 474 ASP A N 1
ATOM 3709 C CA . ASP A 1 474 ? -0.521 -3.395 14.258 1.00 91.06 474 ASP A CA 1
ATOM 3710 C C . ASP A 1 474 ? -1.906 -4.077 14.131 1.00 91.06 474 ASP A C 1
ATOM 3712 O O . ASP A 1 474 ? -2.288 -4.568 13.060 1.00 91.06 474 ASP A O 1
ATOM 3716 N N . GLY A 1 475 ? -2.659 -4.149 15.232 1.00 89.62 475 GLY A N 1
ATOM 3717 C CA . GLY A 1 475 ? -3.998 -4.741 15.273 1.00 89.62 475 GLY A CA 1
ATOM 3718 C C . GLY A 1 475 ? -5.064 -3.870 14.592 1.00 89.62 475 GLY A C 1
ATOM 3719 O O . GLY A 1 475 ? -5.240 -2.695 14.911 1.00 89.62 475 GLY A O 1
ATOM 3720 N N . SER A 1 476 ? -5.851 -4.441 13.677 1.00 85.19 476 SER A N 1
ATOM 3721 C CA . SER A 1 476 ? -6.916 -3.708 12.977 1.00 85.19 476 SER A CA 1
ATOM 3722 C C . SER A 1 476 ? -8.242 -3.759 13.739 1.00 85.19 476 SER A C 1
ATOM 3724 O O . SER A 1 476 ? -8.777 -4.828 14.030 1.00 85.19 476 SER A O 1
ATOM 3726 N N . GLY A 1 477 ? -8.805 -2.590 14.061 1.00 80.75 477 GLY A N 1
ATOM 3727 C CA . GLY A 1 477 ? -10.121 -2.486 14.707 1.00 80.75 477 GLY A CA 1
ATOM 3728 C C . GLY A 1 477 ? -10.146 -2.882 16.189 1.00 80.75 477 GLY A C 1
ATOM 3729 O O . GLY A 1 477 ? -11.226 -3.067 16.761 1.00 80.75 477 GLY A O 1
ATOM 3730 N N . PHE A 1 478 ? -8.984 -2.962 16.839 1.00 86.50 478 PHE A N 1
ATOM 3731 C CA . PHE A 1 478 ? -8.836 -3.483 18.200 1.00 86.50 478 PHE A CA 1
ATOM 3732 C C . PHE A 1 478 ? -9.608 -2.684 19.254 1.00 86.50 478 PHE A C 1
ATOM 3734 O O . PHE A 1 478 ? -10.163 -3.266 20.185 1.00 86.50 478 PHE A O 1
ATOM 3741 N N . SER A 1 479 ? -9.780 -1.370 19.086 1.00 81.94 479 SER A N 1
ATOM 3742 C CA . SER A 1 479 ? -10.605 -0.569 20.006 1.00 81.94 479 SER A CA 1
ATOM 3743 C C . SER A 1 479 ? -12.097 -0.937 19.960 1.00 81.94 479 SER A C 1
ATOM 3745 O O . SER A 1 479 ? -12.835 -0.691 20.916 1.00 81.94 479 SER A O 1
ATOM 3747 N N . LYS A 1 480 ? -12.599 -1.477 18.839 1.00 84.75 480 LYS A N 1
ATOM 3748 C CA . LYS A 1 480 ? -13.972 -2.010 18.751 1.00 84.75 480 LYS A CA 1
ATOM 3749 C C . LYS A 1 480 ? -14.031 -3.411 19.351 1.00 84.75 480 LYS A C 1
ATOM 3751 O O . LYS A 1 480 ? -14.933 -3.681 20.140 1.00 84.75 480 LYS A O 1
ATOM 3756 N N . LEU A 1 481 ? -13.044 -4.246 19.022 1.00 86.75 481 LEU A N 1
ATOM 3757 C CA . LEU A 1 481 ? -12.912 -5.605 19.535 1.00 86.75 481 LEU A CA 1
ATOM 3758 C C . LEU A 1 481 ? -12.871 -5.618 21.066 1.00 86.75 481 LEU A C 1
ATOM 3760 O O . LEU A 1 481 ? -13.749 -6.197 21.690 1.00 86.75 481 LEU A O 1
ATOM 3764 N N . THR A 1 482 ? -11.920 -4.907 21.672 1.00 86.50 482 THR A N 1
ATOM 3765 C CA . THR A 1 482 ? -11.742 -4.823 23.132 1.00 86.50 482 THR A CA 1
ATOM 3766 C C . THR A 1 482 ? -13.011 -4.356 23.839 1.00 86.50 482 THR A C 1
ATOM 3768 O O . THR A 1 482 ? -13.445 -4.999 24.788 1.00 86.50 482 THR A O 1
ATOM 3771 N N . ARG A 1 483 ? -13.683 -3.310 23.336 1.00 85.69 483 ARG A N 1
ATOM 3772 C CA . ARG A 1 483 ? -14.978 -2.863 23.883 1.00 85.69 483 ARG A CA 1
ATOM 3773 C C . ARG A 1 483 ? -16.046 -3.953 23.826 1.00 85.69 483 ARG A C 1
ATOM 3775 O O . ARG A 1 483 ? -16.763 -4.135 24.809 1.00 85.69 483 ARG A O 1
ATOM 3782 N N . ARG A 1 484 ? -16.152 -4.672 22.703 1.00 86.75 484 ARG A N 1
ATOM 3783 C CA . ARG A 1 484 ? -17.103 -5.781 22.548 1.00 86.75 484 ARG A CA 1
ATOM 3784 C C . ARG A 1 484 ? -16.765 -6.924 23.508 1.00 86.75 484 ARG A C 1
ATOM 3786 O O . ARG A 1 484 ? -17.649 -7.371 24.231 1.00 86.75 484 ARG A O 1
ATOM 3793 N N . MET A 1 485 ? -15.498 -7.319 23.601 1.00 88.19 485 MET A N 1
ATOM 3794 C CA . MET A 1 485 ? -15.037 -8.371 24.515 1.00 88.19 485 MET A CA 1
ATOM 3795 C C . MET A 1 485 ? -15.290 -8.032 25.981 1.00 88.19 485 MET A C 1
ATOM 3797 O O . MET A 1 485 ? -15.774 -8.881 26.727 1.00 88.19 485 MET A O 1
ATOM 3801 N N . THR A 1 486 ? -15.047 -6.786 26.392 1.00 88.62 486 THR A N 1
ATOM 3802 C CA . THR A 1 486 ? -15.391 -6.327 27.743 1.00 88.62 486 THR A CA 1
ATOM 3803 C C . THR A 1 486 ? -16.904 -6.339 27.969 1.00 88.62 486 THR A C 1
ATOM 3805 O O . THR A 1 486 ? -17.352 -6.744 29.036 1.00 88.62 486 THR A O 1
ATOM 3808 N N . SER A 1 487 ? -17.716 -5.942 26.979 1.00 87.94 487 SER A N 1
ATOM 3809 C CA . SER A 1 487 ? -19.185 -5.972 27.111 1.00 87.94 487 SER A CA 1
ATOM 3810 C C . SER A 1 487 ? -19.760 -7.386 27.225 1.00 87.94 487 SER A C 1
ATOM 3812 O O . SER A 1 487 ? -20.766 -7.578 27.900 1.00 87.94 487 SER A O 1
ATOM 3814 N N . LEU A 1 488 ? -19.098 -8.371 26.611 1.00 87.44 488 LEU A N 1
ATOM 3815 C CA . LEU A 1 488 ? -19.450 -9.789 26.697 1.00 87.44 488 LEU A CA 1
ATOM 3816 C C . LEU A 1 488 ? -18.889 -10.468 27.959 1.00 87.44 488 LEU A C 1
ATOM 3818 O O . LEU A 1 488 ? -19.139 -11.648 28.178 1.00 87.44 488 LEU A O 1
ATOM 3822 N N . GLY A 1 489 ? -18.105 -9.756 28.777 1.00 87.62 489 GLY A N 1
ATOM 3823 C CA . GLY A 1 489 ? -17.447 -10.322 29.959 1.00 87.62 489 GLY A CA 1
ATOM 3824 C C . GLY A 1 489 ? -16.305 -11.297 29.643 1.00 87.62 489 GLY A C 1
ATOM 3825 O O . GLY A 1 489 ? -15.862 -12.027 30.531 1.00 87.62 489 GLY A O 1
ATOM 3826 N N . VAL A 1 490 ? -15.829 -11.317 28.392 1.00 88.75 490 VAL A N 1
ATOM 3827 C CA . VAL A 1 490 ? -14.658 -12.101 27.966 1.00 88.75 490 VAL A CA 1
ATOM 3828 C C . VAL A 1 490 ? -13.378 -11.452 28.488 1.00 88.75 490 VAL A C 1
ATOM 3830 O O . VAL A 1 490 ? -12.519 -12.142 29.024 1.00 88.75 490 VAL A O 1
ATOM 3833 N N . PHE A 1 491 ? -13.281 -10.124 28.389 1.00 90.00 491 PHE A N 1
ATOM 3834 C CA . PHE A 1 491 ? -12.199 -9.344 28.992 1.00 90.00 491 PHE A CA 1
ATOM 3835 C C . PHE A 1 491 ? -12.657 -8.659 30.272 1.00 90.00 491 PHE A C 1
ATOM 3837 O O . PHE A 1 491 ? -13.793 -8.180 30.361 1.00 90.00 491 PHE A O 1
ATOM 3844 N N . SER A 1 492 ? -11.740 -8.550 31.232 1.00 85.62 492 SER A N 1
ATOM 3845 C CA . SER A 1 492 ? -11.968 -7.814 32.470 1.00 85.62 492 SER A CA 1
ATOM 3846 C C . SER A 1 492 ? -12.307 -6.336 32.216 1.00 85.62 492 SER A C 1
ATOM 3848 O O . SER A 1 492 ? -11.872 -5.718 31.238 1.00 85.62 492 SER A O 1
ATOM 3850 N N . ALA A 1 493 ? -13.121 -5.751 33.101 1.00 83.12 493 ALA A N 1
ATOM 3851 C CA . ALA A 1 493 ? -13.436 -4.328 33.052 1.00 83.12 493 ALA A CA 1
ATOM 3852 C C . ALA A 1 493 ? -12.204 -3.494 33.439 1.00 83.12 493 ALA A C 1
ATOM 3854 O O . ALA A 1 493 ? -11.546 -3.775 34.433 1.00 83.12 493 ALA A O 1
ATOM 3855 N N . GLY A 1 494 ? -11.924 -2.434 32.677 1.00 84.38 494 GLY A N 1
ATOM 3856 C CA . GLY A 1 494 ? -10.714 -1.634 32.867 1.00 84.38 494 GLY A CA 1
ATOM 3857 C C . GLY A 1 494 ? -9.564 -2.161 32.010 1.00 84.38 494 GLY A C 1
ATOM 3858 O O . GLY A 1 494 ? -9.743 -2.379 30.809 1.00 84.38 494 GLY A O 1
ATOM 3859 N N . TYR A 1 495 ? -8.371 -2.284 32.591 1.00 86.88 495 TYR A N 1
ATOM 3860 C CA . TYR A 1 495 ? -7.226 -2.890 31.912 1.00 86.88 495 TYR A CA 1
ATOM 3861 C C . TYR A 1 495 ? -7.428 -4.410 31.812 1.00 86.88 495 TYR A C 1
ATOM 3863 O O . TYR A 1 495 ? -7.715 -5.061 32.812 1.00 86.88 495 TYR A O 1
ATOM 3871 N N . SER A 1 496 ? -7.307 -4.971 30.606 1.00 88.75 496 SER A N 1
ATOM 3872 C CA . SER A 1 496 ? -7.490 -6.409 30.385 1.00 88.75 496 SER A CA 1
ATOM 3873 C C . SER A 1 496 ? -6.142 -7.113 30.418 1.00 88.75 496 SER A C 1
ATOM 3875 O O . SER A 1 496 ? -5.342 -6.988 29.489 1.00 88.75 496 SER A O 1
ATOM 3877 N N . HIS A 1 497 ? -5.916 -7.867 31.492 1.00 90.06 497 HIS A N 1
ATOM 3878 C CA . HIS A 1 497 ? -4.765 -8.755 31.609 1.00 90.06 497 HIS A CA 1
ATOM 3879 C C . HIS A 1 497 ? -4.846 -9.891 30.590 1.00 90.06 497 HIS A C 1
ATOM 3881 O O . HIS A 1 497 ? -3.838 -10.231 29.992 1.00 90.06 497 HIS A O 1
ATOM 3887 N N . GLU A 1 498 ? -6.048 -10.395 30.303 1.00 91.62 498 GLU A N 1
ATOM 3888 C CA . GLU A 1 498 ? -6.254 -11.474 29.335 1.00 91.62 498 GLU A CA 1
ATOM 3889 C C . GLU A 1 498 ? -5.788 -11.056 27.938 1.00 91.62 498 GLU A C 1
ATOM 3891 O O . GLU A 1 498 ? -5.056 -11.781 27.273 1.00 91.62 498 GLU A O 1
ATOM 3896 N N . PHE A 1 499 ? -6.161 -9.850 27.505 1.00 91.31 499 PHE A N 1
ATOM 3897 C CA . PHE A 1 499 ? -5.719 -9.306 26.227 1.00 91.31 499 PHE A CA 1
ATOM 3898 C C . PHE A 1 499 ? -4.194 -9.111 26.185 1.00 91.31 499 PHE A C 1
ATOM 3900 O O . PHE A 1 499 ? -3.554 -9.480 25.200 1.00 91.31 499 PHE A O 1
ATOM 3907 N N . ALA A 1 500 ? -3.601 -8.585 27.262 1.00 91.62 500 ALA A N 1
ATOM 3908 C CA . ALA A 1 500 ? -2.152 -8.434 27.365 1.00 91.62 500 ALA A CA 1
ATOM 3909 C C . ALA A 1 500 ? -1.426 -9.789 27.307 1.00 91.62 500 ALA A C 1
ATOM 3911 O O . ALA A 1 500 ? -0.422 -9.914 26.614 1.00 91.62 500 ALA A O 1
ATOM 3912 N N . ASP A 1 501 ? -1.946 -10.816 27.976 1.00 92.88 501 ASP A N 1
ATOM 3913 C CA . ASP A 1 501 ? -1.378 -12.167 27.996 1.00 92.88 501 ASP A CA 1
ATOM 3914 C C . ASP A 1 501 ? -1.361 -12.787 26.597 1.00 92.88 501 ASP A C 1
ATOM 3916 O O . ASP A 1 501 ? -0.327 -13.297 26.163 1.00 92.88 501 ASP A O 1
ATOM 3920 N N . VAL A 1 502 ? -2.461 -12.649 25.851 1.00 93.69 502 VAL A N 1
ATOM 3921 C CA . VAL A 1 502 ? -2.541 -13.114 24.458 1.00 93.69 502 VAL A CA 1
ATOM 3922 C C . VAL A 1 502 ? -1.526 -12.388 23.570 1.00 93.69 502 VAL A C 1
ATOM 3924 O O . VAL A 1 502 ? -0.858 -13.020 22.750 1.00 93.69 502 VAL A O 1
ATOM 3927 N N . MET A 1 503 ? -1.370 -11.073 23.732 1.00 93.25 503 MET A N 1
ATOM 3928 C CA . MET A 1 503 ? -0.408 -10.279 22.956 1.00 93.25 503 MET A CA 1
ATOM 3929 C C . MET A 1 503 ? 1.044 -10.638 23.286 1.00 93.25 503 MET A C 1
ATOM 3931 O O . MET A 1 503 ? 1.870 -10.779 22.380 1.00 93.25 503 MET A O 1
ATOM 3935 N N . ARG A 1 504 ? 1.349 -10.870 24.569 1.00 92.88 504 ARG A N 1
ATOM 3936 C CA . ARG A 1 504 ? 2.653 -11.371 25.028 1.00 92.88 504 ARG A CA 1
ATOM 3937 C C . ARG A 1 504 ? 2.984 -12.717 24.394 1.00 92.88 504 ARG A C 1
ATOM 3939 O O . ARG A 1 504 ? 4.081 -12.881 23.863 1.00 92.88 504 ARG A O 1
ATOM 3946 N N . GLU A 1 505 ? 2.030 -13.643 24.375 1.00 92.31 505 GLU A N 1
ATOM 3947 C CA . GLU A 1 505 ? 2.218 -14.951 23.752 1.00 92.31 505 GLU A CA 1
ATOM 3948 C C . GLU A 1 505 ? 2.407 -14.852 22.230 1.00 92.31 505 GLU A C 1
ATOM 3950 O O . GLU A 1 505 ? 3.298 -15.493 21.669 1.00 92.31 505 GLU A O 1
ATOM 395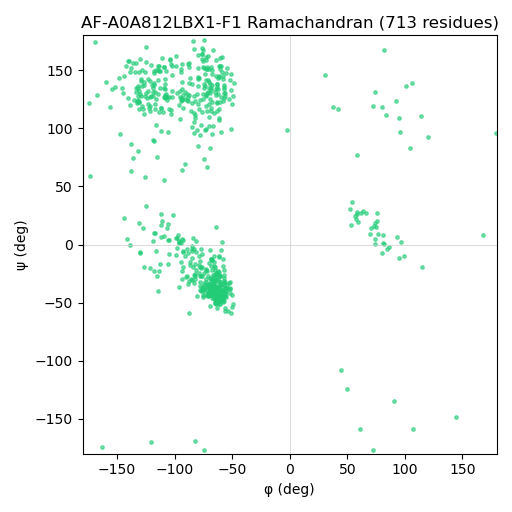5 N N . CYS A 1 506 ? 1.623 -14.008 21.551 1.00 92.81 506 CYS A N 1
ATOM 3956 C CA . CYS A 1 506 ? 1.779 -13.764 20.116 1.00 92.81 506 CYS A CA 1
ATOM 3957 C C . CYS A 1 506 ? 3.176 -13.227 19.777 1.00 92.81 506 CYS A C 1
ATOM 3959 O O . CYS A 1 506 ? 3.814 -13.712 18.838 1.00 92.81 506 CYS A O 1
ATOM 3961 N N . CYS A 1 507 ? 3.671 -12.274 20.571 1.00 91.56 507 CYS A N 1
ATOM 3962 C CA . CYS A 1 507 ? 5.011 -11.716 20.421 1.00 91.56 507 CYS A CA 1
ATOM 3963 C C . CYS A 1 507 ? 6.084 -12.800 20.612 1.00 91.56 507 CYS A C 1
ATOM 3965 O O . CYS A 1 507 ? 6.914 -13.010 19.727 1.00 91.56 507 CYS A O 1
ATOM 3967 N N . GLN A 1 508 ? 6.014 -13.567 21.706 1.00 89.38 508 GLN A N 1
ATOM 3968 C CA . GLN A 1 508 ? 6.936 -14.678 21.970 1.00 89.38 508 GLN A CA 1
ATOM 3969 C C . GLN A 1 508 ? 6.922 -15.735 20.859 1.00 89.38 508 GLN A C 1
ATOM 3971 O O . GLN A 1 508 ? 7.973 -16.245 20.477 1.00 89.38 508 GLN A O 1
ATOM 3976 N N . SER A 1 509 ? 5.746 -16.056 20.318 1.00 88.69 509 SER A N 1
ATOM 3977 C CA . SER A 1 509 ? 5.599 -17.050 19.254 1.00 88.69 509 SER A CA 1
ATOM 3978 C C . SER A 1 509 ? 6.254 -16.602 17.944 1.00 88.69 509 SER A C 1
ATOM 3980 O O . SER A 1 509 ? 6.903 -17.400 17.265 1.00 88.69 509 SER A O 1
ATOM 3982 N N . LEU A 1 510 ? 6.135 -15.317 17.594 1.00 86.44 510 LEU A N 1
ATOM 3983 C CA . LEU A 1 510 ? 6.824 -14.759 16.429 1.00 86.44 510 LEU A CA 1
ATOM 3984 C C . LEU A 1 510 ? 8.344 -14.668 16.618 1.00 86.44 510 LEU A C 1
ATOM 3986 O O . LEU A 1 510 ? 9.094 -14.739 15.638 1.00 86.44 510 LEU A O 1
ATOM 3990 N N . MET A 1 511 ? 8.810 -14.506 17.856 1.00 82.62 511 MET A N 1
ATOM 3991 C CA . MET A 1 511 ? 10.223 -14.368 18.200 1.00 82.62 511 MET A CA 1
ATOM 3992 C C . MET A 1 511 ? 11.002 -15.681 18.057 1.00 82.62 511 MET A C 1
ATOM 3994 O O . MET A 1 511 ? 11.548 -16.235 19.002 1.00 82.62 511 MET A O 1
ATOM 3998 N N . THR A 1 512 ? 11.152 -16.185 16.841 1.00 66.00 512 THR A N 1
ATOM 3999 C CA . THR A 1 512 ? 11.928 -17.413 16.615 1.00 66.00 512 THR A CA 1
ATOM 4000 C C . THR A 1 512 ? 13.446 -17.177 16.675 1.00 66.00 512 THR A C 1
ATOM 4002 O O . THR A 1 512 ? 14.193 -18.091 17.042 1.00 66.00 512 THR A O 1
ATOM 4005 N N . LYS A 1 513 ? 13.924 -15.958 16.359 1.00 52.91 513 LYS A N 1
ATOM 4006 C CA . LYS A 1 513 ? 15.364 -15.662 16.187 1.00 52.91 513 LYS A CA 1
ATOM 4007 C C . LYS A 1 513 ? 15.947 -14.497 16.998 1.00 52.91 513 LYS A C 1
ATOM 4009 O O . LYS A 1 513 ? 17.159 -14.523 17.188 1.00 52.91 513 LYS A O 1
ATOM 4014 N N . PHE A 1 514 ? 15.176 -13.536 17.521 1.00 58.78 514 PHE A N 1
ATOM 4015 C CA . PHE A 1 514 ? 15.745 -12.419 18.302 1.00 58.78 514 PHE A CA 1
ATOM 4016 C C . PHE A 1 514 ? 14.703 -11.655 19.152 1.00 58.78 514 PHE A C 1
ATOM 4018 O O . PHE A 1 514 ? 13.572 -12.123 19.239 1.00 58.78 514 PHE A O 1
ATOM 4025 N N . SER A 1 515 ? 15.111 -10.553 19.806 1.00 59.97 515 SER A N 1
ATOM 4026 C CA . SER A 1 515 ? 14.359 -9.691 20.736 1.00 59.97 515 SER A CA 1
ATOM 4027 C C . SER A 1 515 ? 13.124 -9.017 20.124 1.00 59.97 515 SER A C 1
ATOM 4029 O O . SER A 1 515 ? 13.115 -8.610 18.960 1.00 59.97 515 SER A O 1
ATOM 4031 N N . GLY A 1 516 ? 12.089 -8.860 20.943 1.00 73.12 516 GLY A N 1
ATOM 4032 C CA . GLY A 1 516 ? 10.800 -8.301 20.563 1.00 73.12 516 GLY A CA 1
ATOM 4033 C C . GLY A 1 516 ? 10.223 -7.440 21.678 1.00 73.12 516 GLY A C 1
ATOM 4034 O O . GLY A 1 516 ? 10.527 -7.606 22.855 1.00 73.12 516 GLY A O 1
ATOM 4035 N N . TYR A 1 517 ? 9.397 -6.488 21.295 1.00 80.75 517 TYR A N 1
ATOM 4036 C CA . TYR A 1 517 ? 8.686 -5.569 22.161 1.00 80.75 517 TYR A CA 1
ATOM 4037 C C . TYR A 1 517 ? 7.204 -5.642 21.817 1.00 80.75 517 TYR A C 1
ATOM 4039 O O . TYR A 1 517 ? 6.846 -5.726 20.646 1.00 80.75 517 TYR A O 1
ATOM 4047 N N . THR A 1 518 ? 6.326 -5.607 22.808 1.00 81.38 518 THR A N 1
ATOM 4048 C CA . THR A 1 518 ? 4.882 -5.564 22.564 1.00 81.38 518 THR A CA 1
ATOM 4049 C C . THR A 1 518 ? 4.172 -4.713 23.591 1.00 81.38 518 THR A C 1
ATOM 4051 O O . THR A 1 518 ? 4.545 -4.692 24.764 1.00 81.38 518 THR A O 1
ATOM 4054 N N . GLN A 1 519 ? 3.133 -4.025 23.141 1.00 77.88 519 GLN A N 1
ATOM 4055 C CA . GLN A 1 519 ? 2.261 -3.231 23.978 1.00 77.88 519 GLN A CA 1
ATOM 4056 C C . GLN A 1 519 ? 0.872 -3.163 23.357 1.00 77.88 519 GLN A C 1
ATOM 4058 O O . GLN A 1 519 ? 0.765 -2.908 22.167 1.00 77.88 519 GLN A O 1
ATOM 4063 N N . SER A 1 520 ? -0.178 -3.333 24.166 1.00 74.94 520 SER A N 1
ATOM 4064 C CA . SER A 1 520 ? -1.578 -3.217 23.725 1.00 74.94 520 SER A CA 1
ATOM 4065 C C . SER A 1 520 ? -1.840 -3.922 22.385 1.00 74.94 520 SER A C 1
ATOM 4067 O O . SER A 1 520 ? -1.874 -5.142 22.353 1.00 74.94 520 SER A O 1
ATOM 4069 N N . ASP A 1 521 ? -2.056 -3.186 21.296 1.00 71.69 521 ASP A N 1
ATOM 4070 C CA . ASP A 1 521 ? -2.357 -3.662 19.944 1.00 71.69 521 ASP A CA 1
ATOM 4071 C C . ASP A 1 521 ? -1.140 -3.688 18.999 1.00 71.69 521 ASP A C 1
ATOM 4073 O O . ASP A 1 521 ? -1.284 -4.013 17.819 1.00 71.69 521 ASP A O 1
ATOM 4077 N N . GLU A 1 522 ? 0.053 -3.398 19.517 1.00 86.25 522 GLU A N 1
ATOM 4078 C CA . GLU A 1 522 ? 1.294 -3.245 18.767 1.00 86.25 522 GLU A CA 1
ATOM 4079 C C . GLU A 1 522 ? 2.362 -4.288 19.164 1.00 86.25 522 GLU A C 1
ATOM 4081 O O . GLU A 1 522 ? 2.596 -4.599 20.340 1.00 86.25 522 GLU A O 1
ATOM 4086 N N . MET A 1 523 ? 3.068 -4.826 18.169 1.00 91.94 523 MET A N 1
ATOM 4087 C CA . MET A 1 523 ? 4.235 -5.699 18.347 1.00 91.94 523 MET A CA 1
ATOM 4088 C C . MET A 1 523 ? 5.366 -5.271 17.422 1.00 91.94 523 MET A C 1
ATOM 4090 O O . MET A 1 523 ? 5.158 -5.080 16.230 1.00 91.94 523 MET A O 1
ATOM 4094 N N . THR A 1 524 ? 6.580 -5.206 17.949 1.00 92.62 524 THR A N 1
ATOM 4095 C CA . THR A 1 524 ? 7.797 -4.903 17.199 1.00 92.62 524 THR A CA 1
ATOM 4096 C C . THR A 1 524 ? 8.821 -5.995 17.433 1.00 92.62 524 THR A C 1
ATOM 4098 O O . THR A 1 524 ? 9.164 -6.292 18.571 1.00 92.62 524 THR A O 1
ATOM 4101 N N . ILE A 1 525 ? 9.364 -6.570 16.370 1.00 90.75 525 ILE A N 1
ATOM 4102 C CA . ILE A 1 525 ? 10.401 -7.600 16.438 1.00 90.75 525 ILE A CA 1
ATOM 4103 C C . ILE A 1 525 ? 11.598 -7.117 15.651 1.00 90.75 525 ILE A C 1
ATOM 4105 O O . ILE A 1 525 ? 11.451 -6.676 14.517 1.00 90.75 525 ILE A O 1
ATOM 4109 N N . VAL A 1 526 ? 12.783 -7.219 16.237 1.00 89.62 526 VAL A N 1
ATOM 4110 C CA . VAL A 1 526 ? 14.037 -6.944 15.534 1.00 89.62 526 VAL A CA 1
ATOM 4111 C C . VAL A 1 526 ? 14.582 -8.274 15.034 1.00 89.62 526 VAL A C 1
ATOM 4113 O O . VAL A 1 526 ? 14.611 -9.241 15.782 1.00 89.62 526 VAL A O 1
ATOM 4116 N N . ILE A 1 527 ? 14.993 -8.353 13.773 1.00 87.94 527 ILE A N 1
ATOM 4117 C CA . ILE A 1 527 ? 15.605 -9.535 13.161 1.00 87.94 527 ILE A CA 1
ATOM 4118 C C . ILE A 1 527 ? 17.041 -9.166 12.773 1.00 87.94 527 ILE A C 1
ATOM 4120 O O . ILE A 1 527 ? 17.245 -8.181 12.061 1.00 87.94 527 ILE A O 1
ATOM 4124 N N . PRO A 1 528 ? 18.044 -9.932 13.227 1.00 85.00 528 PRO A N 1
ATOM 4125 C CA . PRO A 1 528 ? 19.438 -9.602 12.998 1.00 85.00 528 PRO A CA 1
ATOM 4126 C C . PRO A 1 528 ? 19.880 -9.902 11.579 1.00 85.00 528 PRO A C 1
ATOM 4128 O O . PRO A 1 528 ? 19.282 -10.754 10.920 1.00 85.00 528 PRO A O 1
ATOM 4131 N N . ALA A 1 529 ? 20.978 -9.268 11.167 1.00 86.19 529 ALA A N 1
ATOM 4132 C CA . ALA A 1 529 ? 21.743 -9.720 10.018 1.00 86.19 529 ALA A CA 1
ATOM 4133 C C . ALA A 1 529 ? 22.064 -11.220 10.145 1.00 86.19 529 ALA A C 1
ATOM 4135 O O . ALA A 1 529 ? 22.208 -11.790 11.231 1.00 86.19 529 ALA A O 1
ATOM 4136 N N . THR A 1 530 ? 22.116 -11.887 9.005 1.00 85.69 530 THR A N 1
ATOM 4137 C CA . THR A 1 530 ? 22.389 -13.319 8.931 1.00 85.69 530 THR A CA 1
ATOM 4138 C C . THR A 1 530 ? 23.874 -13.614 9.145 1.00 85.69 530 THR A C 1
ATOM 4140 O O . THR A 1 530 ? 24.726 -12.730 9.150 1.00 85.69 530 THR A O 1
ATOM 4143 N N . ARG A 1 531 ? 24.203 -14.891 9.330 1.00 82.25 531 ARG A N 1
ATOM 4144 C CA . ARG A 1 531 ? 25.590 -15.349 9.459 1.00 82.25 531 ARG A CA 1
ATOM 4145 C C . ARG A 1 531 ? 26.309 -15.377 8.110 1.00 82.25 531 ARG A C 1
ATOM 4147 O O . ARG A 1 531 ? 25.686 -15.656 7.085 1.00 82.25 531 ARG A O 1
ATOM 4154 N N . VAL A 1 532 ? 27.626 -15.218 8.144 1.00 82.44 532 VAL A N 1
ATOM 4155 C CA . VAL A 1 532 ? 28.517 -15.497 7.012 1.00 82.44 532 VAL A CA 1
ATOM 4156 C C . VAL A 1 532 ? 28.955 -16.961 7.081 1.00 82.44 532 VAL A C 1
ATOM 4158 O O . VAL A 1 532 ? 29.394 -17.440 8.125 1.00 82.44 532 VAL A O 1
ATOM 4161 N N . VAL A 1 533 ? 28.828 -17.702 5.981 1.00 79.50 533 VAL A N 1
ATOM 4162 C CA . VAL A 1 533 ? 29.273 -19.101 5.885 1.00 79.50 533 VAL A CA 1
ATOM 4163 C C . VAL A 1 533 ? 30.255 -19.203 4.729 1.00 79.50 533 VAL A C 1
ATOM 4165 O O . VAL A 1 533 ? 29.904 -18.890 3.599 1.00 79.50 533 VAL A O 1
ATOM 4168 N N . ARG A 1 534 ? 31.491 -19.642 5.011 1.00 82.25 534 ARG A N 1
ATOM 4169 C CA . ARG A 1 534 ? 32.574 -19.771 4.011 1.00 82.25 534 ARG A CA 1
ATOM 4170 C C . ARG A 1 534 ? 32.853 -18.474 3.228 1.00 82.25 534 ARG A C 1
ATOM 4172 O O . ARG A 1 534 ? 33.166 -18.525 2.048 1.00 82.25 534 ARG A O 1
ATOM 4179 N N . GLY A 1 535 ? 32.744 -17.323 3.892 1.00 80.81 535 GLY A N 1
ATOM 4180 C CA . GLY A 1 535 ? 32.957 -16.008 3.277 1.00 80.81 535 GLY A CA 1
ATOM 4181 C C . GLY A 1 535 ? 31.736 -15.425 2.558 1.00 80.81 535 GLY A C 1
ATOM 4182 O O . GLY A 1 535 ? 31.795 -14.278 2.134 1.00 80.81 535 GLY A O 1
ATOM 4183 N N . GLU A 1 536 ? 30.619 -16.156 2.472 1.00 81.44 536 GLU A N 1
ATOM 4184 C CA . GLU A 1 536 ? 29.389 -15.681 1.832 1.00 81.44 536 GLU A CA 1
ATOM 4185 C C . GLU A 1 536 ? 28.289 -15.373 2.854 1.00 81.44 536 GLU A C 1
ATOM 4187 O O . GLU A 1 536 ? 27.908 -16.216 3.681 1.00 81.44 536 GLU A O 1
ATOM 4192 N N . GLN A 1 537 ? 27.749 -14.156 2.771 1.00 88.06 537 GLN A N 1
ATOM 4193 C CA . GLN A 1 537 ? 26.601 -13.718 3.556 1.00 88.06 537 GLN A CA 1
ATOM 4194 C C . GLN A 1 537 ? 25.377 -14.562 3.194 1.00 88.06 537 GLN A C 1
ATOM 4196 O O . GLN A 1 537 ? 24.970 -14.630 2.034 1.00 88.06 537 GLN A O 1
ATOM 4201 N N . GLN A 1 538 ? 24.783 -15.230 4.181 1.00 88.12 538 GLN A N 1
ATOM 4202 C CA . GLN A 1 538 ? 23.608 -16.056 3.919 1.00 88.12 538 GLN A CA 1
ATOM 4203 C C . GLN A 1 538 ? 22.374 -15.185 3.637 1.00 88.12 538 GLN A C 1
ATOM 4205 O O . GLN A 1 538 ? 22.281 -14.064 4.116 1.00 88.12 538 GLN A O 1
ATOM 4210 N N . PRO A 1 539 ? 21.383 -15.657 2.874 1.00 87.12 539 PRO A N 1
ATOM 4211 C CA . PRO A 1 539 ? 20.141 -14.914 2.723 1.00 87.12 539 PRO A CA 1
ATOM 4212 C C . PRO A 1 539 ? 19.277 -15.018 3.988 1.00 87.12 539 PRO A C 1
ATOM 4214 O O . PRO A 1 539 ? 19.281 -16.031 4.698 1.00 87.12 539 PRO A O 1
ATOM 4217 N N . HIS A 1 540 ? 18.452 -13.995 4.231 1.00 87.38 540 HIS A N 1
ATOM 4218 C CA . HIS A 1 540 ? 17.363 -14.080 5.210 1.00 87.38 540 HIS A CA 1
ATOM 4219 C C . HIS A 1 540 ? 16.391 -15.217 4.865 1.00 87.38 540 HIS A C 1
ATOM 4221 O O . HIS A 1 540 ? 16.312 -15.685 3.725 1.00 87.38 540 HIS A O 1
ATOM 4227 N N . SER A 1 541 ? 15.586 -15.651 5.841 1.00 82.88 541 SER A N 1
ATOM 4228 C CA . SER A 1 541 ? 14.498 -16.607 5.584 1.00 82.88 541 SER A CA 1
ATOM 4229 C C . SER A 1 541 ? 13.603 -16.129 4.439 1.00 82.88 541 SER A C 1
ATOM 4231 O O . SER A 1 541 ? 13.330 -14.937 4.315 1.00 82.88 541 SER A O 1
ATOM 4233 N N . HIS A 1 542 ? 13.142 -17.060 3.601 1.00 88.25 542 HIS A N 1
ATOM 4234 C CA . HIS A 1 542 ? 12.397 -16.750 2.372 1.00 88.25 542 HIS A CA 1
ATOM 4235 C C . HIS A 1 542 ? 13.143 -15.823 1.392 1.00 88.25 542 HIS A C 1
ATOM 4237 O O . HIS A 1 542 ? 12.495 -15.166 0.570 1.00 88.25 542 HIS A O 1
ATOM 4243 N N . SER A 1 543 ? 14.478 -15.805 1.451 1.00 86.75 543 SER A N 1
ATOM 4244 C CA . SER A 1 543 ? 15.358 -14.950 0.643 1.00 86.75 543 SER A CA 1
ATOM 4245 C C . SER A 1 543 ? 15.166 -13.455 0.914 1.00 86.75 543 SER A C 1
ATOM 4247 O O . SER A 1 543 ? 15.298 -12.645 0.007 1.00 86.75 543 SER A O 1
ATOM 4249 N N . GLY A 1 544 ? 14.761 -13.087 2.135 1.00 86.31 544 GLY A N 1
ATOM 4250 C CA . GLY A 1 544 ? 14.537 -11.685 2.511 1.00 86.31 544 GLY A CA 1
ATOM 4251 C C . GLY A 1 544 ? 13.318 -11.029 1.856 1.00 86.31 544 GLY A C 1
ATOM 4252 O O . GLY A 1 544 ? 13.143 -9.820 1.974 1.00 86.31 544 GLY A O 1
ATOM 4253 N N . ARG A 1 545 ? 12.459 -11.798 1.167 1.00 88.38 545 ARG A N 1
ATOM 4254 C CA . ARG A 1 545 ? 11.271 -11.280 0.469 1.00 88.38 545 ARG A CA 1
ATOM 4255 C C . ARG A 1 545 ? 10.292 -10.626 1.436 1.00 88.38 545 ARG A C 1
ATOM 4257 O O . ARG A 1 545 ? 9.568 -11.325 2.150 1.00 88.38 545 ARG A O 1
ATOM 4264 N N . VAL A 1 546 ? 10.204 -9.299 1.361 1.00 88.81 546 VAL A N 1
ATOM 4265 C CA . VAL A 1 546 ? 9.435 -8.445 2.278 1.00 88.81 546 VAL A CA 1
ATOM 4266 C C . VAL A 1 546 ? 7.985 -8.908 2.378 1.00 88.81 546 VAL A C 1
ATOM 4268 O O . VAL A 1 546 ? 7.529 -9.314 3.442 1.00 88.81 546 VAL A O 1
ATOM 4271 N N . LEU A 1 547 ? 7.282 -8.974 1.241 1.00 87.81 547 LEU A N 1
ATOM 4272 C CA . LEU A 1 547 ? 5.870 -9.369 1.200 1.00 87.81 547 LEU A CA 1
ATOM 4273 C C . LEU A 1 547 ? 5.621 -10.753 1.807 1.00 87.81 547 LEU A C 1
ATOM 4275 O O . LEU A 1 547 ? 4.604 -10.962 2.469 1.00 87.81 547 LEU A O 1
ATOM 4279 N N . LYS A 1 548 ? 6.534 -11.709 1.587 1.00 88.75 548 LYS A N 1
ATOM 4280 C CA . LYS A 1 548 ? 6.367 -13.070 2.103 1.00 88.75 548 LYS A CA 1
ATOM 4281 C C . LYS A 1 548 ? 6.532 -13.094 3.618 1.00 88.75 548 LYS A C 1
ATOM 4283 O O . LYS A 1 548 ? 5.720 -13.730 4.282 1.00 88.75 548 LYS A O 1
ATOM 4288 N N . ILE A 1 549 ? 7.539 -12.397 4.141 1.00 89.56 549 ILE A N 1
ATOM 4289 C CA . ILE A 1 549 ? 7.803 -12.306 5.579 1.00 89.56 549 ILE A CA 1
ATOM 4290 C C . ILE A 1 549 ? 6.647 -11.581 6.282 1.00 89.56 549 ILE A C 1
ATOM 4292 O O . ILE A 1 549 ? 6.078 -12.152 7.210 1.00 89.56 549 ILE A O 1
ATOM 4296 N N . CYS A 1 550 ? 6.224 -10.405 5.796 1.00 91.00 550 CYS A N 1
ATOM 4297 C CA . CYS A 1 550 ? 5.113 -9.653 6.389 1.00 91.00 550 CYS A CA 1
ATOM 4298 C C . CYS A 1 550 ? 3.810 -10.459 6.401 1.00 91.00 550 CYS A C 1
ATOM 4300 O O . CYS A 1 550 ? 3.152 -10.553 7.434 1.00 91.00 550 CYS A O 1
ATOM 4302 N N . THR A 1 551 ? 3.452 -11.091 5.275 1.00 90.69 551 THR A N 1
ATOM 4303 C CA . THR A 1 551 ? 2.206 -11.870 5.179 1.00 90.69 551 THR A CA 1
ATOM 4304 C C . THR A 1 551 ? 2.226 -13.068 6.124 1.00 90.69 551 THR A C 1
ATOM 4306 O O . THR A 1 551 ? 1.226 -13.347 6.776 1.00 90.69 551 THR A O 1
ATOM 4309 N N . LEU A 1 552 ? 3.355 -13.781 6.218 1.00 91.50 552 LEU A N 1
ATOM 4310 C CA . LEU A 1 552 ? 3.476 -14.921 7.126 1.00 91.50 552 LEU A CA 1
ATOM 4311 C C . LEU A 1 552 ? 3.439 -14.486 8.595 1.00 91.50 552 LEU A C 1
ATOM 4313 O O . LEU A 1 552 ? 2.759 -15.135 9.383 1.00 91.50 552 LEU A O 1
ATOM 4317 N N . ALA A 1 553 ? 4.109 -13.389 8.957 1.00 90.94 553 ALA A N 1
ATOM 4318 C CA . ALA A 1 553 ? 4.088 -12.863 10.320 1.00 90.94 553 ALA A CA 1
ATOM 4319 C C . ALA A 1 553 ? 2.676 -12.408 10.731 1.00 90.94 553 ALA A C 1
ATOM 4321 O O . ALA A 1 553 ? 2.173 -12.822 11.776 1.00 90.94 553 ALA A O 1
ATOM 4322 N N . ALA A 1 554 ? 2.005 -11.627 9.877 1.00 93.00 554 ALA A N 1
ATOM 4323 C CA . ALA A 1 554 ? 0.633 -11.176 10.099 1.00 93.00 554 ALA A CA 1
ATOM 4324 C C . ALA A 1 554 ? -0.354 -12.348 10.199 1.00 93.00 554 ALA A C 1
ATOM 4326 O O . ALA A 1 554 ? -1.190 -12.372 11.104 1.00 93.00 554 ALA A O 1
ATOM 4327 N N . ALA A 1 555 ? -0.243 -13.340 9.309 1.00 93.88 555 ALA A N 1
ATOM 4328 C CA . ALA A 1 555 ? -1.095 -14.526 9.327 1.00 93.88 555 ALA A CA 1
ATOM 4329 C C . ALA A 1 555 ? -0.869 -15.381 10.582 1.00 93.88 555 ALA A C 1
ATOM 4331 O O . ALA A 1 555 ? -1.839 -15.827 11.193 1.00 93.88 555 ALA A O 1
ATOM 4332 N N . HIS A 1 556 ? 0.390 -15.571 10.994 1.00 92.88 556 HIS A N 1
ATOM 4333 C CA . HIS A 1 556 ? 0.746 -16.334 12.193 1.00 92.88 556 HIS A CA 1
ATOM 4334 C C . HIS A 1 556 ? 0.137 -15.718 13.453 1.00 92.88 556 HIS A C 1
ATOM 4336 O O . HIS A 1 556 ? -0.571 -16.400 14.192 1.00 92.88 556 HIS A O 1
ATOM 4342 N N . VAL A 1 557 ? 0.330 -14.412 13.655 1.00 93.19 557 VAL A N 1
ATOM 4343 C CA . VAL A 1 557 ? -0.252 -13.699 14.801 1.00 93.19 557 VAL A CA 1
ATOM 4344 C C . VAL A 1 557 ? -1.765 -13.678 14.734 1.00 93.19 557 VAL A C 1
ATOM 4346 O O . VAL A 1 557 ? -2.414 -13.955 15.733 1.00 93.19 557 VAL A O 1
ATOM 4349 N N . THR A 1 558 ? -2.342 -13.389 13.568 1.00 94.56 558 THR A N 1
ATOM 4350 C CA . THR A 1 558 ? -3.798 -13.390 13.396 1.00 94.56 558 THR A CA 1
ATOM 4351 C C . THR A 1 558 ? -4.389 -14.746 13.778 1.00 94.56 558 THR A C 1
ATOM 4353 O O . THR A 1 558 ? -5.385 -14.804 14.497 1.00 94.56 558 THR A O 1
ATOM 4356 N N . SER A 1 559 ? -3.767 -15.842 13.343 1.00 94.81 559 SER A N 1
ATOM 4357 C CA . SER A 1 559 ? -4.216 -17.192 13.679 1.00 94.81 559 SER A CA 1
ATOM 4358 C C . SER A 1 559 ? -4.093 -17.475 15.175 1.00 94.81 559 SER A C 1
ATOM 4360 O O . SER A 1 559 ? -5.060 -17.922 15.787 1.00 94.81 559 SER A O 1
ATOM 4362 N N . LEU A 1 560 ? -2.927 -17.212 15.773 1.00 94.56 560 LEU A N 1
ATOM 4363 C CA . LEU A 1 560 ? -2.679 -17.508 17.185 1.00 94.56 560 LEU A CA 1
ATOM 4364 C C . LEU A 1 560 ? -3.541 -16.643 18.113 1.00 94.56 560 LEU A C 1
ATOM 4366 O O . LEU A 1 560 ? -4.136 -17.159 19.055 1.00 94.56 560 LEU A O 1
ATOM 4370 N N . PHE A 1 561 ? -3.6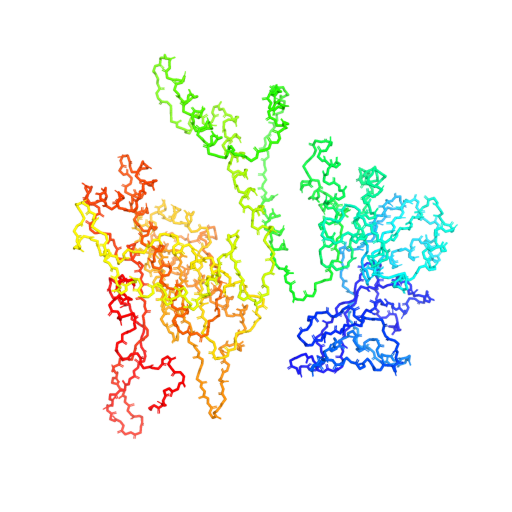74 -15.352 17.812 1.00 94.69 561 PHE A N 1
ATOM 4371 C CA . PHE A 1 561 ? -4.510 -14.436 18.579 1.00 94.69 561 PHE A CA 1
ATOM 4372 C C . PHE A 1 561 ? -5.970 -14.898 18.585 1.00 94.69 561 PHE A C 1
ATOM 4374 O O . PHE A 1 561 ? -6.586 -14.989 19.644 1.00 94.69 561 PHE A O 1
ATOM 4381 N N . ASN A 1 562 ? -6.529 -15.226 17.414 1.00 94.44 562 ASN A N 1
ATOM 4382 C CA . ASN A 1 562 ? -7.912 -15.698 17.324 1.00 94.44 562 ASN A CA 1
ATOM 4383 C C . ASN A 1 562 ? -8.101 -17.068 17.985 1.00 94.44 562 ASN A C 1
ATOM 4385 O O . ASN A 1 562 ? -9.143 -17.303 18.589 1.00 94.44 562 ASN A O 1
ATOM 4389 N N . PHE A 1 563 ? -7.097 -17.945 17.916 1.00 94.88 563 PHE A N 1
ATOM 4390 C CA . PHE A 1 563 ? -7.114 -19.224 18.622 1.00 94.88 563 PHE A CA 1
ATOM 4391 C C . PHE A 1 563 ? -7.200 -19.024 20.144 1.00 94.88 563 PHE A C 1
ATOM 4393 O O . PHE A 1 563 ? -8.085 -19.583 20.788 1.00 94.88 563 PHE A O 1
ATOM 4400 N N . ARG A 1 564 ? -6.359 -18.155 20.719 1.00 94.31 564 ARG A N 1
ATOM 4401 C CA . ARG A 1 564 ? -6.415 -17.830 22.154 1.00 94.31 564 ARG A CA 1
ATOM 4402 C C . ARG A 1 564 ? -7.692 -17.101 22.546 1.00 94.31 564 ARG A C 1
ATOM 4404 O O . ARG A 1 564 ? -8.270 -17.378 23.594 1.00 94.31 564 ARG A O 1
ATOM 4411 N N . LEU A 1 565 ? -8.182 -16.207 21.691 1.00 92.00 565 LEU A N 1
ATOM 4412 C CA . LEU A 1 565 ? -9.464 -15.550 21.914 1.00 92.00 565 LEU A CA 1
ATOM 4413 C C . LEU A 1 565 ? -10.601 -16.580 21.971 1.00 92.00 565 LEU A C 1
ATOM 4415 O O . LEU A 1 565 ? -11.435 -16.513 22.870 1.00 92.00 565 LEU A O 1
ATOM 4419 N N . GLN A 1 566 ? -10.609 -17.569 21.077 1.00 92.81 566 GLN A N 1
ATOM 4420 C CA . GLN A 1 566 ? -11.593 -18.650 21.087 1.00 92.81 566 GLN A CA 1
ATOM 4421 C C . GLN A 1 566 ? -11.560 -19.464 22.391 1.00 92.81 566 GLN A C 1
ATOM 4423 O O . GLN A 1 566 ? -12.624 -19.797 22.914 1.00 92.81 566 GLN A O 1
ATOM 4428 N N . GLU A 1 567 ? -10.379 -19.749 22.948 1.00 93.56 567 GLU A N 1
ATOM 4429 C CA . GLU A 1 567 ? -10.256 -20.409 24.257 1.00 93.56 567 GLU A CA 1
ATOM 4430 C C . GLU A 1 567 ? -10.870 -19.565 25.384 1.00 93.56 567 GLU A C 1
ATOM 4432 O O . GLU A 1 567 ? -11.589 -20.100 26.231 1.00 93.56 567 GLU A O 1
ATOM 4437 N N . LEU A 1 568 ? -10.670 -18.242 25.365 1.00 92.31 568 LEU A N 1
ATOM 4438 C CA . LEU A 1 568 ? -11.293 -17.329 26.331 1.00 92.31 568 LEU A CA 1
ATOM 4439 C C . LEU A 1 568 ? -12.823 -17.301 26.196 1.00 92.31 568 LEU A C 1
ATOM 4441 O O . LEU A 1 568 ? -13.527 -17.297 27.205 1.00 92.31 568 LEU A O 1
ATOM 4445 N N . PHE A 1 569 ? -13.352 -17.327 24.968 1.00 90.62 569 PHE A N 1
ATOM 4446 C CA . PHE A 1 569 ? -14.792 -17.466 24.720 1.00 90.62 569 PHE A CA 1
ATOM 4447 C C . PHE A 1 569 ? -15.332 -18.784 25.286 1.00 90.62 569 PHE A C 1
ATOM 4449 O O . PHE A 1 569 ? -16.319 -18.779 26.027 1.00 90.62 569 PHE A O 1
ATOM 4456 N N . ALA A 1 570 ? -14.657 -19.899 24.994 1.00 90.19 570 ALA A N 1
ATOM 4457 C CA . ALA A 1 570 ? -15.054 -21.222 25.460 1.00 90.19 570 ALA A CA 1
ATOM 4458 C C . ALA A 1 570 ? -15.040 -21.316 26.994 1.00 90.19 570 ALA A C 1
ATOM 4460 O O . ALA A 1 570 ? -15.981 -21.843 27.586 1.00 90.19 570 ALA A O 1
ATOM 4461 N N . ALA A 1 571 ? -14.036 -20.725 27.651 1.00 90.12 571 ALA A N 1
ATOM 4462 C CA . ALA A 1 571 ? -13.948 -20.657 29.111 1.00 90.12 571 ALA A CA 1
ATOM 4463 C C . ALA A 1 571 ? -15.111 -19.878 29.757 1.00 90.12 571 ALA A C 1
ATOM 4465 O O . ALA A 1 571 ? -15.427 -20.089 30.927 1.00 90.12 571 ALA A O 1
ATOM 4466 N N . LYS A 1 572 ? -15.765 -18.986 29.003 1.00 87.81 572 LYS A N 1
ATOM 4467 C CA . LYS A 1 572 ? -16.964 -18.243 29.423 1.00 87.81 572 LYS A CA 1
ATOM 4468 C C . LYS A 1 572 ? -18.276 -18.887 28.959 1.00 87.81 572 LYS A C 1
ATOM 4470 O O . LYS A 1 572 ? -19.338 -18.333 29.221 1.00 87.81 572 LYS A O 1
ATOM 4475 N N . GLY A 1 573 ? -18.218 -20.045 28.299 1.00 86.75 573 GLY A N 1
ATOM 4476 C CA . GLY A 1 573 ? -19.394 -20.747 27.783 1.00 86.75 573 GLY A CA 1
ATOM 4477 C C . GLY A 1 573 ? -19.987 -20.131 26.512 1.00 86.75 573 GLY A C 1
ATOM 4478 O O . GLY A 1 573 ? -21.151 -20.377 26.205 1.00 86.75 573 GLY A O 1
ATOM 4479 N N . PHE A 1 574 ? -19.212 -19.334 25.773 1.00 84.44 574 PHE A N 1
ATOM 4480 C CA . PHE A 1 574 ? -19.636 -18.705 24.523 1.00 84.44 574 PHE A CA 1
ATOM 4481 C C . PHE A 1 574 ? -18.935 -19.329 23.310 1.00 84.44 574 PHE A C 1
ATOM 4483 O O . PHE A 1 574 ? -17.799 -19.792 23.392 1.00 84.44 574 PHE A O 1
ATOM 4490 N N . SER A 1 575 ? -19.589 -19.277 22.149 1.00 85.06 575 SER A N 1
ATOM 4491 C CA . SER A 1 575 ? -18.962 -19.557 20.854 1.00 85.06 575 SER A CA 1
ATOM 4492 C C . SER A 1 575 ? -18.468 -18.267 20.199 1.00 85.06 575 SER A C 1
ATOM 4494 O O . SER A 1 575 ? -19.168 -17.253 20.217 1.00 85.06 575 SER A O 1
ATOM 4496 N N . MET A 1 576 ? -17.290 -18.302 19.575 1.00 85.06 576 MET A N 1
ATOM 4497 C CA . MET A 1 576 ? -16.762 -17.149 18.844 1.00 85.06 576 MET A CA 1
ATOM 4498 C C . MET A 1 576 ? -17.438 -17.012 17.470 1.00 85.06 576 MET A C 1
ATOM 4500 O O . MET A 1 576 ? -17.422 -17.937 16.663 1.00 85.06 576 MET A O 1
ATOM 4504 N N . GLU A 1 577 ? -18.018 -15.844 17.193 1.00 84.69 577 GLU A N 1
ATOM 4505 C CA . GLU A 1 577 ? -18.596 -15.495 15.888 1.00 84.69 577 GLU A CA 1
ATOM 4506 C C . GLU A 1 577 ? -17.553 -14.880 14.943 1.00 84.69 577 GLU A C 1
ATOM 4508 O O . GLU A 1 577 ? -16.605 -14.233 15.387 1.00 84.69 577 GLU A O 1
ATOM 4513 N N . ALA A 1 578 ? -17.779 -14.961 13.627 1.00 81.88 578 ALA A N 1
ATOM 4514 C CA . ALA A 1 578 ? -16.898 -14.350 12.622 1.00 81.88 578 ALA A CA 1
ATOM 4515 C C . ALA A 1 578 ? -16.705 -12.831 12.817 1.00 81.88 578 ALA A C 1
ATOM 4517 O O . ALA A 1 578 ? -15.628 -12.298 12.566 1.00 81.88 578 ALA A O 1
ATOM 4518 N N . ALA A 1 579 ? -17.721 -12.133 13.334 1.00 80.25 579 ALA A N 1
ATOM 4519 C CA . ALA A 1 579 ? -17.660 -10.701 13.633 1.00 80.25 579 ALA A CA 1
ATOM 4520 C C . ALA A 1 579 ? -16.728 -10.342 14.815 1.00 80.25 579 ALA A C 1
ATOM 4522 O O . ALA A 1 579 ? -16.560 -9.161 15.122 1.00 80.25 579 ALA A O 1
ATOM 4523 N N . ASN A 1 580 ? -16.165 -11.343 15.497 1.00 81.50 580 ASN A N 1
ATOM 4524 C CA . ASN A 1 580 ? -15.216 -11.200 16.602 1.00 81.50 580 ASN A CA 1
ATOM 4525 C C . ASN A 1 580 ? -13.776 -11.537 16.201 1.00 81.50 580 ASN A C 1
ATOM 4527 O O . ASN A 1 580 ? -12.900 -11.531 17.062 1.00 81.50 580 ASN A O 1
ATOM 4531 N N . LEU A 1 581 ? -13.526 -11.830 14.922 1.00 88.50 581 LEU A N 1
ATOM 4532 C CA . LEU A 1 581 ? -12.182 -12.115 14.444 1.00 88.50 581 LEU A CA 1
ATOM 4533 C C . LEU A 1 581 ? -11.328 -10.846 14.437 1.00 88.50 581 LEU A C 1
ATOM 4535 O O . LEU A 1 581 ? -11.719 -9.800 13.916 1.00 88.50 581 LEU A O 1
ATOM 4539 N N . ALA A 1 582 ? -10.139 -10.966 15.011 1.00 90.12 582 ALA A N 1
ATOM 4540 C CA . ALA A 1 582 ? -9.083 -9.975 14.940 1.00 90.12 582 ALA A CA 1
ATOM 4541 C C . ALA A 1 582 ? -8.225 -10.206 13.693 1.00 90.12 582 ALA A C 1
ATOM 4543 O O . ALA A 1 582 ? -8.073 -11.338 13.241 1.00 90.12 582 ALA A O 1
ATOM 4544 N N . THR A 1 583 ? -7.609 -9.151 13.169 1.00 92.50 583 THR A N 1
ATOM 4545 C CA . THR A 1 583 ? -6.615 -9.242 12.090 1.00 92.50 583 THR A CA 1
ATOM 4546 C C . THR A 1 583 ? -5.464 -8.292 12.367 1.00 92.50 583 THR A C 1
ATOM 4548 O O . THR A 1 583 ? -5.694 -7.209 12.910 1.00 92.50 583 THR A O 1
ATOM 4551 N N . PHE A 1 584 ? -4.262 -8.662 11.938 1.00 92.56 584 PHE A N 1
ATOM 4552 C CA . PHE A 1 584 ? -3.059 -7.844 12.073 1.00 92.56 584 PHE A CA 1
ATOM 4553 C C . PHE A 1 584 ? -2.531 -7.414 10.706 1.00 92.56 584 PHE A C 1
ATOM 4555 O O . PHE A 1 584 ? -2.538 -8.201 9.760 1.00 92.56 584 PHE A O 1
ATOM 4562 N N . ASP A 1 585 ? -2.054 -6.175 10.623 1.00 90.88 585 ASP A N 1
ATOM 4563 C CA . ASP A 1 585 ? -1.199 -5.699 9.533 1.00 90.88 585 ASP A CA 1
ATOM 4564 C C . ASP A 1 585 ? 0.270 -5.837 9.948 1.00 90.88 585 ASP A C 1
ATOM 4566 O O . ASP A 1 585 ? 0.570 -5.776 11.138 1.00 90.88 585 ASP A O 1
ATOM 4570 N N . CYS A 1 586 ? 1.184 -6.029 8.993 1.00 90.62 586 CYS A N 1
ATOM 4571 C CA . CYS A 1 586 ? 2.618 -6.107 9.270 1.00 90.62 586 CYS A CA 1
ATOM 4572 C C . CYS A 1 586 ? 3.423 -5.229 8.311 1.00 90.62 586 CYS A C 1
ATOM 4574 O O . CYS A 1 586 ? 3.384 -5.403 7.091 1.00 90.62 586 CYS A O 1
ATOM 4576 N N . ARG A 1 587 ? 4.212 -4.323 8.888 1.00 90.31 587 ARG A N 1
ATOM 4577 C CA . ARG A 1 587 ? 5.172 -3.458 8.198 1.00 90.31 587 ARG A CA 1
ATOM 4578 C C . ARG A 1 587 ? 6.587 -3.899 8.518 1.00 90.31 587 ARG A C 1
ATOM 4580 O O . ARG A 1 587 ? 6.828 -4.468 9.582 1.00 90.31 587 ARG A O 1
ATOM 4587 N N . MET A 1 588 ? 7.516 -3.633 7.605 1.00 90.38 588 MET A N 1
ATOM 4588 C CA . MET A 1 588 ? 8.903 -4.047 7.768 1.00 90.38 588 MET A CA 1
ATOM 4589 C C . MET A 1 588 ? 9.869 -2.902 7.495 1.00 90.38 588 MET A C 1
ATOM 4591 O O . MET A 1 588 ? 9.739 -2.233 6.476 1.00 90.38 588 MET A O 1
ATOM 4595 N N . GLY A 1 589 ? 10.834 -2.701 8.392 1.00 90.94 589 GLY A N 1
ATOM 4596 C CA . GLY A 1 589 ? 11.952 -1.776 8.202 1.00 90.94 589 GLY A CA 1
ATOM 4597 C C . GLY A 1 589 ? 13.257 -2.506 7.877 1.00 90.94 589 GLY A C 1
ATOM 4598 O O . GLY A 1 589 ? 13.397 -3.690 8.188 1.00 90.94 589 GLY A O 1
ATOM 4599 N N . SER A 1 590 ? 14.215 -1.803 7.263 1.00 91.06 590 SER A N 1
ATOM 4600 C CA . SER A 1 590 ? 15.541 -2.332 6.905 1.00 91.06 590 SER A CA 1
ATOM 4601 C C . SER A 1 590 ? 16.664 -1.378 7.314 1.00 91.06 590 SER A C 1
ATOM 4603 O O . SER A 1 590 ? 16.734 -0.247 6.834 1.00 91.06 590 SER A O 1
ATOM 4605 N N . PHE A 1 591 ? 17.592 -1.847 8.144 1.00 90.75 591 PHE A N 1
ATOM 4606 C CA . PHE A 1 591 ? 18.582 -1.018 8.838 1.00 90.75 591 PHE A CA 1
ATOM 4607 C C . PHE A 1 591 ? 20.001 -1.545 8.639 1.00 90.75 591 PHE A C 1
ATOM 4609 O O . PHE A 1 591 ? 20.205 -2.748 8.458 1.00 90.75 591 PHE A O 1
ATOM 4616 N N . ALA A 1 592 ? 20.983 -0.643 8.655 1.00 88.94 592 ALA A N 1
ATOM 4617 C CA . ALA A 1 592 ? 22.384 -1.017 8.487 1.00 88.94 592 ALA A CA 1
ATOM 4618 C C . ALA A 1 592 ? 22.955 -1.607 9.780 1.00 88.94 592 ALA A C 1
ATOM 4620 O O . ALA A 1 592 ? 23.739 -2.552 9.744 1.00 88.94 592 ALA A O 1
ATOM 4621 N N . THR A 1 593 ? 22.521 -1.085 10.928 1.00 88.50 593 THR A N 1
ATOM 4622 C CA . THR A 1 593 ? 23.033 -1.480 12.240 1.00 88.50 593 THR A CA 1
ATOM 4623 C C . THR A 1 593 ? 21.921 -1.939 13.179 1.00 88.50 593 THR A C 1
ATOM 4625 O O . THR A 1 593 ? 20.757 -1.543 13.064 1.00 88.50 593 THR A O 1
ATOM 4628 N N . LEU A 1 594 ? 22.289 -2.746 14.178 1.00 85.69 594 LEU A N 1
ATOM 4629 C CA . LEU A 1 594 ? 21.391 -3.093 15.280 1.00 85.69 594 LEU A CA 1
ATOM 4630 C C . LEU A 1 594 ? 20.901 -1.842 16.021 1.00 85.69 594 LEU A C 1
ATOM 4632 O O . LEU A 1 594 ? 19.756 -1.791 16.461 1.00 85.69 594 LEU A O 1
ATOM 4636 N N . GLN A 1 595 ? 21.771 -0.841 16.161 1.00 86.94 595 GLN A N 1
ATOM 4637 C CA . GLN A 1 595 ? 21.486 0.400 16.871 1.00 86.94 595 GLN A CA 1
ATOM 4638 C C . GLN A 1 595 ? 20.325 1.166 16.223 1.00 86.94 595 GLN A C 1
ATOM 4640 O O . GLN A 1 595 ? 19.417 1.610 16.925 1.00 86.94 595 GLN A O 1
ATOM 4645 N N . GLU A 1 596 ? 20.327 1.268 14.892 1.00 90.69 596 GLU A N 1
ATOM 4646 C CA . GLU A 1 596 ? 19.229 1.839 14.105 1.00 90.69 596 GLU A CA 1
ATOM 4647 C C . GLU A 1 596 ? 17.948 1.002 14.211 1.00 90.69 596 GLU A C 1
ATOM 4649 O O . GLU A 1 596 ? 16.871 1.541 14.455 1.00 90.69 596 GLU A O 1
ATOM 4654 N N . ALA A 1 597 ? 18.047 -0.327 14.090 1.00 89.81 597 ALA A N 1
ATOM 4655 C CA . ALA A 1 597 ? 16.878 -1.202 14.193 1.00 89.81 597 ALA A CA 1
ATOM 4656 C C . ALA A 1 597 ? 16.207 -1.107 15.578 1.00 89.81 597 ALA A C 1
ATOM 4658 O O . ALA A 1 597 ? 14.978 -1.081 15.695 1.00 89.81 597 ALA A O 1
ATOM 4659 N N . MET A 1 598 ? 17.010 -0.992 16.640 1.00 89.62 598 MET A N 1
ATOM 4660 C CA . MET A 1 598 ? 16.531 -0.800 18.010 1.00 89.62 598 MET A CA 1
ATOM 4661 C C . MET A 1 598 ? 15.884 0.572 18.233 1.00 89.62 598 MET A C 1
ATOM 4663 O O . MET A 1 598 ? 15.099 0.710 19.172 1.00 89.62 598 MET A O 1
ATOM 4667 N N . SER A 1 599 ? 16.123 1.572 17.378 1.00 92.69 599 SER A N 1
ATOM 4668 C CA . SER A 1 599 ? 15.443 2.868 17.477 1.00 92.69 599 SER A CA 1
ATOM 4669 C C . SER A 1 599 ? 13.926 2.733 17.355 1.00 92.69 599 SER A C 1
ATOM 4671 O O . SER A 1 599 ? 13.203 3.455 18.039 1.00 92.69 599 SER A O 1
ATOM 4673 N N . LEU A 1 600 ? 13.427 1.763 16.577 1.00 92.75 600 LEU A N 1
ATOM 4674 C CA . LEU A 1 600 ? 11.992 1.474 16.511 1.00 92.75 600 LEU A CA 1
ATOM 4675 C C . LEU A 1 600 ? 11.446 0.962 17.850 1.00 92.75 600 LEU A C 1
ATOM 4677 O O . LEU A 1 600 ? 10.360 1.360 18.267 1.00 92.75 600 LEU A O 1
ATOM 4681 N N . VAL A 1 601 ? 12.205 0.114 18.548 1.00 91.75 601 VAL A N 1
ATOM 4682 C CA . VAL A 1 601 ? 11.839 -0.387 19.883 1.00 91.75 601 VAL A CA 1
ATOM 4683 C C . VAL A 1 601 ? 11.839 0.752 20.906 1.00 91.75 601 VAL A C 1
ATOM 4685 O O . VAL A 1 601 ? 10.900 0.861 21.692 1.00 91.75 601 VAL A O 1
ATOM 4688 N N . LEU A 1 602 ? 12.838 1.642 20.869 1.00 93.44 602 LEU A N 1
ATOM 4689 C CA . LEU A 1 602 ? 12.890 2.824 21.739 1.00 93.44 602 LEU A CA 1
ATOM 4690 C C . LEU A 1 602 ? 11.709 3.769 21.484 1.00 93.44 602 LEU A C 1
ATOM 4692 O O . LEU A 1 602 ? 11.066 4.219 22.430 1.00 93.44 602 LEU A O 1
ATOM 4696 N N . TRP A 1 603 ? 11.395 4.031 20.214 1.00 94.69 603 TRP A N 1
ATOM 4697 C CA . TRP A 1 603 ? 10.257 4.861 19.826 1.00 94.69 603 TRP A CA 1
ATOM 4698 C C . TRP A 1 603 ? 8.930 4.272 20.322 1.00 94.69 603 TRP A C 1
ATOM 4700 O O . TRP A 1 603 ? 8.132 4.980 20.932 1.00 94.69 603 TRP A O 1
ATOM 4710 N N . ARG A 1 604 ? 8.728 2.958 20.148 1.00 92.62 604 ARG A N 1
ATOM 4711 C CA . ARG A 1 604 ? 7.534 2.246 20.637 1.00 92.62 604 ARG A CA 1
ATOM 4712 C C . ARG A 1 604 ? 7.428 2.262 22.159 1.00 92.62 604 ARG A C 1
ATOM 4714 O O . ARG A 1 604 ? 6.344 2.479 22.685 1.00 92.62 604 ARG A O 1
ATOM 4721 N N . ALA A 1 605 ? 8.542 2.108 22.871 1.00 92.38 605 ALA A N 1
ATOM 4722 C CA . ALA A 1 605 ? 8.557 2.214 24.327 1.00 92.38 605 ALA A CA 1
ATOM 4723 C C . ALA A 1 605 ? 8.196 3.626 24.822 1.00 92.38 605 ALA A C 1
ATOM 4725 O O . ALA A 1 605 ? 7.493 3.772 25.825 1.00 92.38 605 ALA A O 1
ATOM 4726 N N . ALA A 1 606 ? 8.642 4.670 24.115 1.00 92.38 606 ALA A N 1
ATOM 4727 C CA . ALA A 1 606 ? 8.263 6.047 24.418 1.00 92.38 606 ALA A CA 1
ATOM 4728 C C . ALA A 1 606 ? 6.762 6.290 24.194 1.00 92.38 606 ALA A C 1
ATOM 4730 O O . ALA A 1 606 ? 6.102 6.874 25.057 1.00 92.38 606 ALA A O 1
ATOM 4731 N N . ASP A 1 607 ? 6.221 5.810 23.071 1.00 91.31 607 ASP A N 1
ATOM 4732 C CA . ASP A 1 607 ? 4.802 5.957 22.734 1.00 91.31 607 ASP A CA 1
ATOM 4733 C C . ASP A 1 607 ? 3.897 5.164 23.692 1.00 91.31 607 ASP A C 1
ATOM 4735 O O . ASP A 1 607 ? 2.921 5.700 24.224 1.00 91.31 607 ASP A O 1
ATOM 4739 N N . CYS A 1 608 ? 4.299 3.936 24.042 1.00 91.06 608 CYS A N 1
ATOM 4740 C CA . CYS A 1 608 ? 3.671 3.120 25.080 1.00 91.06 608 CYS A CA 1
ATOM 4741 C C . CYS A 1 608 ? 3.469 3.898 26.380 1.00 91.06 608 CYS A C 1
ATOM 4743 O O . CYS A 1 608 ? 2.362 3.918 26.912 1.00 91.06 608 CYS A O 1
ATOM 4745 N N . GLY A 1 609 ? 4.517 4.548 26.899 1.00 89.19 609 GLY A N 1
ATOM 4746 C CA . GLY A 1 609 ? 4.429 5.264 28.173 1.00 89.19 609 GLY A CA 1
ATOM 4747 C C . GLY A 1 609 ? 3.376 6.378 28.155 1.00 89.19 609 GLY A C 1
ATOM 4748 O O . GLY A 1 609 ? 2.697 6.614 29.154 1.00 89.19 609 GLY A O 1
ATOM 4749 N N . VAL A 1 610 ? 3.188 7.043 27.011 1.00 89.12 610 VAL A N 1
ATOM 4750 C CA . VAL A 1 610 ? 2.159 8.080 26.836 1.00 89.12 610 VAL A CA 1
ATOM 4751 C C . VAL A 1 610 ? 0.765 7.460 26.703 1.00 89.12 610 VAL A C 1
ATOM 4753 O O . VAL A 1 610 ? -0.192 7.932 27.337 1.00 89.12 610 VAL A O 1
ATOM 4756 N N . ASN A 1 611 ? 0.643 6.403 25.900 1.00 90.44 611 ASN A N 1
ATOM 4757 C CA . ASN A 1 611 ? -0.623 5.735 25.612 1.00 90.44 611 ASN A CA 1
ATOM 4758 C C . ASN A 1 611 ? -1.158 4.984 26.833 1.00 90.44 611 ASN A C 1
ATOM 4760 O O . ASN A 1 611 ? -2.330 5.135 27.164 1.00 90.44 611 ASN A O 1
ATOM 4764 N N . GLY A 1 612 ? -0.302 4.268 27.560 1.00 90.69 612 GLY A N 1
ATOM 4765 C CA . GLY A 1 612 ? -0.639 3.522 28.772 1.00 90.69 612 GLY A CA 1
ATOM 4766 C C . GLY A 1 612 ? -1.185 4.403 29.892 1.00 90.69 612 GLY A C 1
ATOM 4767 O O . GLY A 1 612 ? -2.242 4.122 30.454 1.00 90.69 612 GLY A O 1
ATOM 4768 N N . VAL A 1 613 ? -0.526 5.535 30.158 1.00 92.06 613 VAL A N 1
ATOM 4769 C CA . VAL A 1 613 ? -1.001 6.532 31.134 1.00 92.06 613 VAL A CA 1
ATOM 4770 C C . VAL A 1 613 ? -2.341 7.132 30.700 1.00 92.06 613 VAL A C 1
ATOM 4772 O O . VAL A 1 613 ? -3.245 7.319 31.516 1.00 92.06 613 VAL A O 1
ATOM 4775 N N . THR A 1 614 ? -2.497 7.428 29.408 1.00 92.06 614 THR A N 1
ATOM 4776 C CA . THR A 1 614 ? -3.751 7.976 28.869 1.00 92.06 614 THR A CA 1
ATOM 4777 C C . THR A 1 614 ? -4.895 6.960 28.957 1.00 92.06 614 THR A C 1
ATOM 4779 O O . THR A 1 614 ? -6.007 7.322 29.348 1.00 92.06 614 THR A O 1
ATOM 4782 N N . ASP A 1 615 ? -4.615 5.694 28.653 1.00 89.44 615 ASP A N 1
ATOM 4783 C CA . ASP A 1 615 ? -5.545 4.571 28.754 1.00 89.44 615 ASP A CA 1
ATOM 4784 C C . ASP A 1 615 ? -5.988 4.336 30.204 1.00 89.44 615 ASP A C 1
ATOM 4786 O O . ASP A 1 615 ? -7.184 4.203 30.458 1.00 89.44 615 ASP A O 1
ATOM 4790 N N . ALA A 1 616 ? -5.065 4.388 31.170 1.00 91.44 616 ALA A N 1
ATOM 4791 C CA . ALA A 1 616 ? -5.380 4.262 32.593 1.00 91.44 616 ALA A CA 1
ATOM 4792 C C . ALA A 1 616 ? -6.348 5.354 33.077 1.00 91.44 616 ALA A C 1
ATOM 4794 O O . ALA A 1 616 ? -7.360 5.056 33.719 1.00 91.44 616 ALA A O 1
ATOM 4795 N N . VAL A 1 617 ? -6.104 6.618 32.701 1.00 92.19 617 VAL A N 1
ATOM 4796 C CA . VAL A 1 617 ? -7.031 7.722 33.004 1.00 92.19 617 VAL A CA 1
ATOM 4797 C C . VAL A 1 617 ? -8.393 7.459 32.363 1.00 92.19 617 VAL A C 1
ATOM 4799 O O . VAL A 1 617 ? -9.420 7.550 33.038 1.00 92.19 617 VAL A O 1
ATOM 4802 N N . TYR A 1 618 ? -8.423 7.100 31.078 1.00 87.69 618 TYR A N 1
ATOM 4803 C CA . TYR A 1 618 ? -9.666 6.877 30.338 1.00 87.69 618 TYR A CA 1
ATOM 4804 C C . TYR A 1 618 ? -10.500 5.719 30.910 1.00 87.69 618 TYR A C 1
ATOM 4806 O O . TYR A 1 618 ? -11.716 5.848 31.076 1.00 87.69 618 TYR A O 1
ATOM 4814 N N . LYS A 1 619 ? -9.853 4.601 31.253 1.00 86.00 619 LYS A N 1
ATOM 4815 C CA . LYS A 1 619 ? -10.499 3.386 31.764 1.00 86.00 619 LYS A CA 1
ATOM 4816 C C . LYS A 1 619 ? -10.879 3.450 33.240 1.00 86.00 619 LYS A C 1
ATOM 4818 O O . LYS A 1 619 ? -11.750 2.682 33.639 1.00 86.00 619 LYS A O 1
ATOM 4823 N N . SER A 1 620 ? -10.319 4.382 34.019 1.00 86.81 620 SER A N 1
ATOM 4824 C CA . SER A 1 620 ? -10.690 4.583 35.430 1.00 86.81 620 SER A CA 1
ATOM 4825 C C . SER A 1 620 ? -12.182 4.878 35.636 1.00 86.81 620 SER A C 1
ATOM 4827 O O . SER A 1 620 ? -12.737 4.569 36.685 1.00 86.81 620 SER A O 1
ATOM 4829 N N . LYS A 1 621 ? -12.839 5.499 34.640 1.00 80.56 621 LYS A N 1
ATOM 4830 C CA . LYS A 1 621 ? -14.240 5.964 34.691 1.00 80.56 621 LYS A CA 1
ATOM 4831 C C . LYS A 1 621 ? -14.576 6.868 35.896 1.00 80.56 621 LYS A C 1
ATOM 4833 O O . LYS A 1 621 ? -15.754 7.110 36.154 1.00 80.56 621 LYS A O 1
ATOM 4838 N N . ILE A 1 622 ? -13.576 7.429 36.583 1.00 87.12 622 ILE A N 1
ATOM 4839 C CA . ILE A 1 622 ? -13.777 8.384 37.682 1.00 87.12 622 ILE A CA 1
ATOM 4840 C C . ILE A 1 622 ? -14.360 9.697 37.118 1.00 87.12 622 ILE A C 1
ATOM 4842 O O . ILE A 1 622 ? -13.908 10.173 36.064 1.00 87.12 622 ILE A O 1
ATOM 4846 N N . PRO A 1 623 ? -15.354 10.324 37.782 1.00 85.19 623 PRO A N 1
ATOM 4847 C CA . PRO A 1 623 ? -15.881 11.621 37.370 1.00 85.19 623 PRO A CA 1
ATOM 4848 C C . PRO A 1 623 ? -14.768 12.664 37.196 1.00 85.19 623 PRO A C 1
ATOM 4850 O O . PRO A 1 623 ? -13.977 12.914 38.097 1.00 85.19 623 PRO A O 1
ATOM 4853 N N . GLY A 1 624 ? -14.699 13.285 36.016 1.00 82.69 624 GLY A N 1
ATOM 4854 C CA . GLY A 1 624 ? -13.663 14.271 35.690 1.00 82.69 624 GLY A CA 1
ATOM 4855 C C . GLY A 1 624 ? -12.440 13.719 34.949 1.00 82.69 624 GLY A C 1
ATOM 4856 O O . GLY A 1 624 ? -11.723 14.520 34.352 1.00 82.69 624 GLY A O 1
ATOM 4857 N N . ALA A 1 625 ? -12.261 12.394 34.847 1.00 86.44 625 ALA A N 1
ATOM 4858 C CA . ALA A 1 625 ? -11.139 11.779 34.124 1.00 86.44 625 ALA A CA 1
ATOM 4859 C C . ALA A 1 625 ? -11.010 12.276 32.669 1.00 86.44 625 ALA A C 1
ATOM 4861 O O . ALA A 1 625 ? -9.914 12.572 32.199 1.00 86.44 625 ALA A O 1
ATOM 4862 N N . ARG A 1 626 ? -12.136 12.496 31.967 1.00 84.62 626 ARG A N 1
ATOM 4863 C CA . ARG A 1 626 ? -12.141 13.053 30.596 1.00 84.62 626 ARG A CA 1
ATOM 4864 C C . ARG A 1 626 ? -11.454 14.418 30.480 1.00 84.62 626 ARG A C 1
ATOM 4866 O O . ARG A 1 626 ? -10.871 14.698 29.440 1.00 84.62 626 ARG A O 1
ATOM 4873 N N . LYS A 1 627 ? -11.499 15.255 31.524 1.00 87.25 627 LYS A N 1
ATOM 4874 C CA . LYS A 1 627 ? -10.825 16.568 31.533 1.00 87.25 627 LYS A CA 1
ATOM 4875 C C . LYS A 1 627 ? -9.303 16.433 31.654 1.00 87.25 627 LYS A C 1
ATOM 4877 O O . LYS A 1 627 ? -8.581 17.357 31.300 1.00 87.25 627 LYS A O 1
ATOM 4882 N N . ILE A 1 628 ? -8.825 15.295 32.156 1.00 91.44 628 ILE A N 1
ATOM 4883 C CA . ILE A 1 628 ? -7.404 15.007 32.377 1.00 91.44 628 ILE A CA 1
ATOM 4884 C C . ILE A 1 628 ? -6.760 14.360 31.144 1.00 91.44 628 ILE A C 1
ATOM 4886 O O . ILE A 1 628 ? -5.584 14.589 30.882 1.00 91.44 628 ILE A O 1
ATOM 4890 N N . VAL A 1 629 ? -7.527 13.629 30.324 1.00 84.94 629 VAL A N 1
ATOM 4891 C CA . VAL A 1 629 ? -7.037 12.963 29.096 1.00 84.94 629 VAL A CA 1
ATOM 4892 C C . VAL A 1 629 ? -6.294 13.918 28.143 1.00 84.94 629 VAL A C 1
ATOM 4894 O O . VAL A 1 629 ? -5.329 13.504 27.503 1.00 84.94 629 VAL A O 1
ATOM 4897 N N . GLY A 1 630 ? -6.690 15.193 28.073 1.00 83.31 630 GLY A N 1
ATOM 4898 C CA . GLY A 1 630 ? -6.038 16.209 27.233 1.00 83.31 630 GLY A CA 1
ATOM 4899 C C . GLY A 1 630 ? -4.824 16.913 27.856 1.00 83.31 630 GLY A C 1
ATOM 4900 O O . GLY A 1 630 ? -4.211 17.742 27.190 1.00 83.31 630 GLY A O 1
ATOM 4901 N N . LYS A 1 631 ? -4.483 16.630 29.120 1.00 90.75 631 LYS A N 1
ATOM 4902 C CA . LYS A 1 631 ? -3.370 17.279 29.831 1.00 90.75 631 LYS A CA 1
ATOM 4903 C C . LYS A 1 631 ? -2.014 16.624 29.539 1.00 90.75 631 LYS A C 1
ATOM 4905 O O . LYS A 1 631 ? -1.935 15.612 28.835 1.00 90.75 631 LYS A O 1
ATOM 4910 N N . SER A 1 632 ? -0.935 17.210 30.066 1.00 89.00 632 SER A N 1
ATOM 4911 C CA . SER A 1 632 ? 0.413 16.663 29.897 1.00 89.00 632 SER A CA 1
ATOM 4912 C C . SER A 1 632 ? 0.547 15.284 30.559 1.00 89.00 632 SER A C 1
ATOM 4914 O O . SER A 1 632 ? -0.221 14.929 31.454 1.00 89.00 632 SER A O 1
ATOM 4916 N N . GLY A 1 633 ? 1.538 14.493 30.133 1.00 86.88 633 GLY A N 1
ATOM 4917 C CA . GLY A 1 633 ? 1.822 13.193 30.758 1.00 86.88 633 GLY A CA 1
ATOM 4918 C C . GLY A 1 633 ? 2.102 13.306 32.262 1.00 86.88 633 GLY A C 1
ATOM 4919 O O . GLY A 1 633 ? 1.658 12.455 33.026 1.00 86.88 633 GLY A O 1
ATOM 4920 N N . GLY A 1 634 ? 2.753 14.396 32.688 1.00 89.88 634 GLY A N 1
ATOM 4921 C CA . GLY A 1 634 ? 3.001 14.683 34.102 1.00 89.88 634 GLY A CA 1
ATOM 4922 C C . GLY A 1 634 ? 1.714 14.916 34.889 1.00 89.88 634 GLY A C 1
ATOM 4923 O O . GLY A 1 634 ? 1.497 14.262 35.904 1.00 89.88 634 GLY A O 1
ATOM 4924 N N . ASP A 1 635 ? 0.816 15.756 34.367 1.00 91.69 635 ASP A N 1
ATOM 4925 C CA . ASP A 1 635 ? -0.482 16.029 35.005 1.00 91.69 635 ASP A CA 1
ATOM 4926 C C . ASP A 1 635 ? -1.338 14.761 35.123 1.00 91.69 635 ASP A C 1
ATOM 4928 O O . ASP A 1 635 ? -2.050 14.567 36.107 1.00 91.69 635 ASP A O 1
ATOM 4932 N N . LYS A 1 636 ? -1.286 13.889 34.106 1.00 94.56 636 LYS A N 1
ATOM 4933 C CA . LYS A 1 636 ? -2.001 12.608 34.114 1.00 94.56 636 LYS A CA 1
ATOM 4934 C C . LYS A 1 636 ? -1.462 11.681 35.197 1.00 94.56 636 LYS A C 1
ATOM 4936 O O . LYS A 1 636 ? -2.256 11.113 35.939 1.00 94.56 636 LYS A O 1
ATOM 4941 N N . LEU A 1 637 ? -0.140 11.543 35.302 1.00 93.88 637 LEU A N 1
ATOM 4942 C CA . LEU A 1 637 ? 0.501 10.719 36.328 1.00 93.88 637 LEU A CA 1
ATOM 4943 C C . LEU A 1 637 ? 0.218 11.246 37.736 1.00 93.88 637 LEU A C 1
ATOM 4945 O O . LEU A 1 637 ? -0.160 10.466 38.606 1.00 93.88 637 LEU A O 1
ATOM 4949 N N . GLN A 1 638 ? 0.310 12.561 37.939 1.00 94.06 638 GLN A N 1
ATOM 4950 C CA . GLN A 1 638 ? -0.051 13.193 39.205 1.00 94.06 638 GLN A CA 1
ATOM 4951 C C . GLN A 1 638 ? -1.517 12.921 39.567 1.00 94.06 638 GLN A C 1
ATOM 4953 O O . GLN A 1 638 ? -1.822 12.549 40.698 1.00 94.06 638 GLN A O 1
ATOM 4958 N N . TRP A 1 639 ? -2.434 13.054 38.607 1.00 94.19 639 TRP A N 1
ATOM 4959 C CA . TRP A 1 639 ? -3.848 12.763 38.836 1.00 94.19 639 TRP A CA 1
ATOM 4960 C C . TRP A 1 639 ? -4.093 11.281 39.156 1.00 94.19 639 TRP A C 1
ATOM 4962 O O . TRP A 1 639 ? -4.871 10.976 40.058 1.00 94.19 639 TRP A O 1
ATOM 4972 N N . LEU A 1 640 ? -3.419 10.354 38.466 1.00 94.31 640 LEU A N 1
ATOM 4973 C CA . LEU A 1 640 ? -3.500 8.920 38.768 1.00 94.31 640 LEU A CA 1
ATOM 4974 C C . LEU A 1 640 ? -2.991 8.618 40.185 1.00 94.31 640 LEU A C 1
ATOM 4976 O O . LEU A 1 640 ? -3.652 7.874 40.909 1.00 94.31 640 LEU A O 1
ATOM 4980 N N . ALA A 1 641 ? -1.881 9.233 40.608 1.00 93.38 641 ALA A N 1
ATOM 4981 C CA . ALA A 1 641 ? -1.345 9.093 41.963 1.00 93.38 641 ALA A CA 1
ATOM 4982 C C . ALA A 1 641 ? -2.330 9.605 43.026 1.00 93.38 641 ALA A C 1
ATOM 4984 O O . ALA A 1 641 ? -2.641 8.891 43.977 1.00 93.38 641 ALA A O 1
ATOM 4985 N N . GLN A 1 642 ? -2.898 10.799 42.823 1.00 92.69 642 GLN A N 1
ATOM 4986 C CA . GLN A 1 642 ? -3.889 11.399 43.730 1.00 92.69 642 GLN A CA 1
ATOM 4987 C C . GLN A 1 642 ? -5.163 10.555 43.882 1.00 92.69 642 GLN A C 1
ATOM 4989 O O . GLN A 1 642 ? -5.828 10.634 44.911 1.00 92.69 642 GLN A O 1
ATOM 4994 N N . ASN A 1 643 ? -5.508 9.756 42.869 1.00 92.56 643 ASN A N 1
ATOM 4995 C CA . ASN A 1 643 ? -6.672 8.868 42.887 1.00 92.56 643 ASN A CA 1
ATOM 4996 C C . ASN A 1 643 ? -6.321 7.417 43.267 1.00 92.56 643 ASN A C 1
ATOM 4998 O O . ASN A 1 643 ? -7.183 6.548 43.164 1.00 92.56 643 ASN A O 1
ATOM 5002 N N . GLY A 1 644 ? -5.080 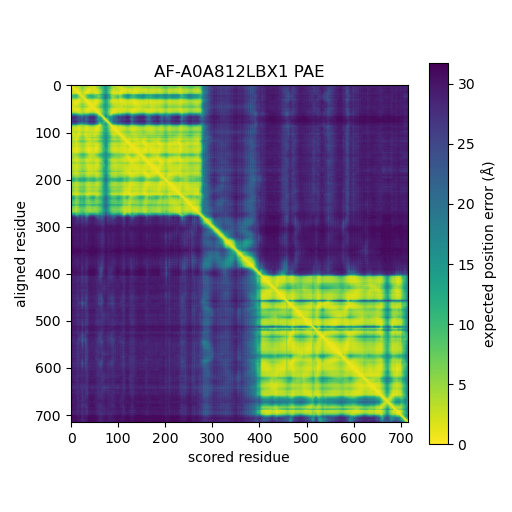7.134 43.688 1.00 92.19 644 GLY A N 1
ATOM 5003 C CA . GLY A 1 644 ? -4.656 5.791 44.104 1.00 92.19 644 GLY A CA 1
ATOM 5004 C C . GLY A 1 644 ? -4.646 4.758 42.971 1.00 92.19 644 GLY A C 1
ATOM 5005 O O . GLY A 1 644 ? -4.842 3.574 43.222 1.00 92.19 644 GLY A O 1
ATOM 5006 N N . LEU A 1 645 ? -4.460 5.201 41.723 1.00 91.81 645 LEU A N 1
ATOM 5007 C CA . LEU A 1 645 ? -4.453 4.348 40.527 1.00 91.81 645 LEU A CA 1
ATOM 5008 C C . LEU A 1 645 ? -3.041 3.965 40.058 1.00 91.81 645 LEU A C 1
ATOM 5010 O O . LEU A 1 645 ? -2.897 3.363 38.998 1.00 91.81 645 LEU A O 1
ATOM 5014 N N . LEU A 1 646 ? -2.006 4.330 40.816 1.00 92.75 646 LEU A N 1
ATOM 5015 C CA . LEU A 1 646 ? -0.631 3.875 40.611 1.00 92.75 646 LEU A CA 1
ATOM 5016 C C . LEU A 1 646 ? -0.239 2.865 41.706 1.00 92.75 646 LEU A C 1
ATOM 5018 O O . LEU A 1 646 ? -0.713 3.005 42.836 1.00 92.75 646 LEU A O 1
ATOM 5022 N N . PRO A 1 647 ? 0.650 1.896 41.413 1.00 92.00 647 PRO A N 1
ATOM 5023 C CA . PRO A 1 647 ? 1.304 1.659 40.122 1.00 92.00 647 PRO A CA 1
ATOM 5024 C C . PRO A 1 647 ? 0.348 1.070 39.074 1.00 92.00 647 PRO A C 1
ATOM 5026 O O . PRO A 1 647 ? -0.604 0.366 39.402 1.00 92.00 647 PRO A O 1
ATOM 5029 N N . LEU A 1 648 ? 0.616 1.355 37.798 1.00 91.06 648 LEU A N 1
ATOM 5030 C CA . LEU A 1 648 ? -0.066 0.682 36.688 1.00 91.06 648 LEU A CA 1
ATOM 5031 C C . LEU A 1 648 ? 0.481 -0.739 36.524 1.00 91.06 648 LEU A C 1
ATOM 5033 O O . LEU A 1 648 ? 1.621 -1.019 36.896 1.00 91.06 648 LEU A O 1
ATOM 5037 N N . ALA A 1 649 ? -0.298 -1.619 35.892 1.00 90.44 649 ALA A N 1
ATOM 5038 C CA . ALA A 1 649 ? 0.220 -2.913 35.462 1.00 90.44 649 ALA A CA 1
ATOM 5039 C C . ALA A 1 649 ? 1.433 -2.710 34.535 1.00 90.44 649 ALA A C 1
ATOM 5041 O O . ALA A 1 649 ? 1.382 -1.881 33.626 1.00 90.44 649 ALA A O 1
ATOM 5042 N N . SER A 1 650 ? 2.508 -3.481 34.725 1.00 89.81 650 SER A N 1
ATOM 5043 C CA . SER A 1 650 ? 3.790 -3.249 34.039 1.00 89.81 650 SER A CA 1
ATOM 5044 C C . SER A 1 650 ? 3.665 -3.227 32.514 1.00 89.81 650 SER A C 1
ATOM 5046 O O . SER A 1 650 ? 4.195 -2.326 31.871 1.00 89.81 650 SER A O 1
ATOM 5048 N N . HIS A 1 651 ? 2.881 -4.143 31.934 1.00 91.44 651 HIS A N 1
ATOM 5049 C CA . HIS A 1 651 ? 2.611 -4.151 30.493 1.00 91.44 651 HIS A CA 1
ATOM 5050 C C . HIS A 1 651 ? 1.800 -2.924 30.032 1.00 91.44 651 HIS A C 1
ATOM 5052 O O . HIS A 1 651 ? 2.035 -2.410 28.943 1.00 91.44 651 HIS A O 1
ATOM 5058 N N . GLN A 1 652 ? 0.892 -2.397 30.861 1.00 91.69 652 GLN A N 1
ATOM 5059 C CA . GLN A 1 652 ? 0.183 -1.149 30.559 1.00 91.69 652 GLN A CA 1
ATOM 5060 C C . GLN A 1 652 ? 1.133 0.053 30.583 1.00 91.69 652 GLN A C 1
ATOM 5062 O O . GLN A 1 652 ? 1.023 0.933 29.736 1.00 91.69 652 GLN A O 1
ATOM 5067 N N . ALA A 1 653 ? 2.040 0.102 31.561 1.00 90.38 653 ALA A N 1
ATOM 5068 C CA . ALA A 1 653 ? 2.946 1.225 31.780 1.00 90.38 653 ALA A CA 1
ATOM 5069 C C . ALA A 1 653 ? 4.097 1.277 30.765 1.00 90.38 653 ALA A C 1
ATOM 5071 O O . ALA A 1 653 ? 4.460 2.351 30.282 1.00 90.38 653 ALA A O 1
ATOM 5072 N N . TYR A 1 654 ? 4.691 0.118 30.477 1.00 91.19 654 TYR A N 1
ATOM 5073 C CA . TYR A 1 654 ? 5.981 0.009 29.790 1.00 91.19 654 TYR A CA 1
ATOM 5074 C C . TYR A 1 654 ? 5.965 -0.955 28.599 1.00 91.19 654 TYR A C 1
ATOM 5076 O O . TYR A 1 654 ? 6.939 -1.002 27.845 1.00 91.19 654 TYR A O 1
ATOM 5084 N N . GLY A 1 655 ? 4.869 -1.689 28.391 1.00 92.31 655 GLY A N 1
ATOM 5085 C CA . GLY A 1 655 ? 4.833 -2.834 27.489 1.00 92.31 655 GLY A CA 1
ATOM 5086 C C . GLY A 1 655 ? 5.589 -4.028 28.073 1.00 92.31 655 GLY A C 1
ATOM 5087 O O . GLY A 1 655 ? 6.092 -3.993 29.196 1.00 92.31 655 GLY A O 1
ATOM 5088 N N . SER A 1 656 ? 5.666 -5.099 27.295 1.00 92.75 656 SER A N 1
ATOM 5089 C CA . SER A 1 656 ? 6.504 -6.258 27.588 1.00 92.75 656 SER A CA 1
ATOM 5090 C C . SER A 1 656 ? 7.671 -6.296 26.618 1.00 92.75 656 SER A C 1
ATOM 5092 O O . SER A 1 656 ? 7.490 -6.259 25.398 1.00 92.75 656 SER A O 1
ATOM 5094 N N . PHE A 1 657 ? 8.876 -6.389 27.169 1.00 91.69 657 PHE A N 1
ATOM 5095 C CA . PHE A 1 657 ? 10.097 -6.536 26.396 1.00 91.69 657 PHE A CA 1
ATOM 5096 C C . PHE A 1 657 ? 10.641 -7.946 26.567 1.00 91.69 657 PHE A C 1
ATOM 5098 O O . PHE A 1 657 ? 10.809 -8.433 27.683 1.00 91.69 657 PHE A O 1
ATOM 5105 N N . PHE A 1 658 ? 10.918 -8.598 25.450 1.00 88.38 658 PHE A N 1
ATOM 5106 C CA . PHE A 1 658 ? 11.413 -9.956 25.401 1.00 88.38 658 PHE A CA 1
ATOM 5107 C C . PHE A 1 658 ? 12.769 -9.974 24.713 1.00 88.38 658 PHE A C 1
ATOM 5109 O O . PHE A 1 658 ? 12.973 -9.364 23.663 1.00 88.38 658 PHE A O 1
ATOM 5116 N N . VAL A 1 659 ? 13.687 -10.745 25.276 1.00 83.62 659 VAL A N 1
ATOM 5117 C CA . VAL A 1 659 ? 15.037 -10.924 24.750 1.00 83.62 659 VAL A CA 1
ATOM 5118 C C . VAL A 1 659 ? 15.326 -12.400 24.568 1.00 83.62 659 VAL A C 1
ATOM 5120 O O . VAL A 1 659 ? 14.832 -13.257 25.306 1.00 83.62 659 VAL A O 1
ATOM 5123 N N . ARG A 1 660 ? 16.143 -12.708 23.566 1.00 77.69 660 ARG A N 1
ATOM 5124 C CA . ARG A 1 660 ? 16.674 -14.054 23.380 1.00 77.69 660 ARG A CA 1
ATOM 5125 C C . ARG A 1 660 ? 18.003 -14.155 24.114 1.00 77.69 660 ARG A C 1
ATOM 5127 O O . ARG A 1 660 ? 18.904 -13.367 23.847 1.00 77.69 660 ARG A O 1
ATOM 5134 N N . SER A 1 661 ? 18.136 -15.128 25.008 1.00 73.88 661 SER A N 1
ATOM 5135 C CA . SER A 1 661 ? 19.397 -15.405 25.700 1.00 73.88 661 SER A CA 1
ATOM 5136 C C . SER A 1 661 ? 19.691 -16.902 25.756 1.00 73.88 661 SER A C 1
ATOM 5138 O O . SER A 1 661 ? 18.802 -17.751 25.610 1.00 73.88 661 SER A O 1
ATOM 5140 N N . LEU A 1 662 ? 20.972 -17.231 25.904 1.00 73.19 662 LEU A N 1
ATOM 5141 C CA . LEU A 1 662 ? 21.438 -18.598 26.083 1.00 73.19 662 LEU A CA 1
ATOM 5142 C C . LEU A 1 662 ? 21.290 -18.970 27.558 1.00 73.19 662 LEU A C 1
ATOM 5144 O O . LEU A 1 662 ? 21.805 -18.278 28.431 1.00 73.19 662 LEU A O 1
ATOM 5148 N N . ARG A 1 663 ? 20.564 -20.054 27.843 1.00 72.88 663 ARG A N 1
ATOM 5149 C CA . ARG A 1 663 ? 20.509 -20.644 29.182 1.00 72.88 663 ARG A CA 1
ATOM 5150 C C . ARG A 1 663 ? 21.278 -21.962 29.204 1.00 72.88 663 ARG A C 1
ATOM 5152 O O . ARG A 1 663 ? 21.171 -22.721 28.236 1.00 72.88 663 ARG A O 1
ATOM 5159 N N . PRO A 1 664 ? 21.992 -22.264 30.300 1.00 76.75 664 PRO A N 1
ATOM 5160 C CA . PRO A 1 664 ? 22.490 -23.607 30.551 1.00 76.75 664 PRO A CA 1
ATOM 5161 C C . PRO A 1 664 ? 21.323 -24.598 30.569 1.00 76.75 664 PRO A C 1
ATOM 5163 O O . PRO A 1 664 ? 20.272 -24.341 31.158 1.00 76.75 664 PRO A O 1
ATOM 5166 N N . HIS A 1 665 ? 21.499 -25.712 29.878 1.00 79.31 665 HIS A N 1
ATOM 5167 C CA . HIS A 1 665 ? 20.544 -26.794 29.740 1.00 79.31 665 HIS A CA 1
ATOM 5168 C C . HIS A 1 665 ? 21.309 -28.112 29.801 1.00 79.31 665 HIS A C 1
ATOM 5170 O O . HIS A 1 665 ? 22.229 -28.348 29.013 1.00 79.31 665 HIS A O 1
ATOM 5176 N N . GLU A 1 666 ? 20.903 -29.002 30.697 1.00 81.75 666 GLU A N 1
ATOM 5177 C CA . GLU A 1 666 ? 21.471 -30.344 30.773 1.00 81.75 666 GLU A CA 1
ATOM 5178 C C . GLU A 1 666 ? 21.022 -31.165 29.561 1.00 81.75 666 GLU A C 1
ATOM 5180 O O . GLU A 1 666 ? 19.844 -31.473 29.380 1.00 81.75 666 GLU A O 1
ATOM 5185 N N . GLY A 1 667 ? 21.964 -31.441 28.663 1.00 75.31 667 GLY A N 1
ATOM 5186 C CA . GLY A 1 667 ? 21.782 -32.326 27.520 1.00 75.31 667 GLY A CA 1
ATOM 5187 C C . GLY A 1 667 ? 22.442 -33.673 27.785 1.00 75.31 667 GLY A C 1
ATOM 5188 O O . GLY A 1 667 ? 23.384 -33.764 28.561 1.00 75.31 667 GLY A O 1
ATOM 5189 N N . VAL A 1 668 ? 21.976 -34.727 27.122 1.00 80.62 668 VAL A N 1
ATOM 5190 C CA . VAL A 1 668 ? 22.640 -36.037 27.161 1.00 80.62 668 VAL A CA 1
ATOM 5191 C C . VAL A 1 668 ? 23.423 -36.210 25.868 1.00 80.62 668 VAL A C 1
ATOM 5193 O O . VAL A 1 668 ? 22.860 -36.056 24.781 1.00 80.62 668 VAL A O 1
ATOM 5196 N N . ASN A 1 669 ? 24.717 -36.518 25.963 1.00 75.06 669 ASN A N 1
ATOM 5197 C CA . ASN A 1 669 ? 25.526 -36.820 24.789 1.00 75.06 669 ASN A CA 1
ATOM 5198 C C . ASN A 1 669 ? 25.058 -38.158 24.185 1.00 75.06 669 ASN A C 1
ATOM 5200 O O . ASN A 1 669 ? 25.203 -39.196 24.832 1.00 75.06 669 ASN A O 1
ATOM 5204 N N . PRO A 1 670 ? 24.545 -38.190 22.941 1.00 71.12 670 PRO A N 1
ATOM 5205 C CA . PRO A 1 670 ? 23.985 -39.408 22.358 1.00 71.12 670 PRO A CA 1
ATOM 5206 C C . PRO A 1 670 ? 25.035 -40.494 22.069 1.00 71.12 670 PRO A C 1
ATOM 5208 O O . PRO A 1 670 ? 24.663 -41.628 21.787 1.00 71.12 670 PRO A O 1
ATOM 5211 N N . LYS A 1 671 ? 26.337 -40.168 22.117 1.00 76.38 671 LYS A N 1
ATOM 5212 C CA . LYS A 1 671 ? 27.438 -41.123 21.919 1.00 76.38 671 LYS A CA 1
ATOM 5213 C C . LYS A 1 671 ? 28.006 -41.675 23.226 1.00 76.38 671 LYS A C 1
ATOM 5215 O O . LYS A 1 671 ? 28.401 -42.834 23.244 1.00 76.38 671 LYS A O 1
ATOM 5220 N N . THR A 1 672 ? 28.084 -40.863 24.284 1.00 80.75 672 THR A N 1
ATOM 5221 C CA . THR A 1 672 ? 28.700 -41.269 25.566 1.00 80.75 672 THR A CA 1
ATOM 5222 C C . THR A 1 672 ? 27.683 -41.544 26.673 1.00 80.75 672 THR A C 1
ATOM 5224 O O . THR A 1 672 ? 28.025 -42.193 27.653 1.00 80.75 672 THR A O 1
ATOM 5227 N N . GLY A 1 673 ? 26.433 -41.090 26.528 1.00 78.81 673 GLY A N 1
ATOM 5228 C CA . GLY A 1 673 ? 25.382 -41.223 27.543 1.00 78.81 673 GLY A CA 1
ATOM 5229 C C . GLY A 1 673 ? 25.541 -40.286 28.746 1.00 78.81 673 GLY A C 1
ATOM 5230 O O . GLY A 1 673 ? 24.710 -40.310 29.648 1.00 78.81 673 GLY A O 1
ATOM 5231 N N . GLU A 1 674 ? 26.583 -39.455 28.766 1.00 81.31 674 GLU A N 1
ATOM 5232 C CA . GLU A 1 674 ? 26.868 -38.532 29.863 1.00 81.31 674 GLU A CA 1
ATOM 5233 C C . GLU A 1 674 ? 26.006 -37.270 29.778 1.00 81.31 674 GLU A C 1
ATOM 5235 O O . GLU A 1 674 ? 25.743 -36.743 28.689 1.00 81.31 674 GLU A O 1
ATOM 5240 N N . THR A 1 675 ? 25.604 -36.760 30.943 1.00 80.12 675 THR A N 1
ATOM 5241 C CA . THR A 1 675 ? 24.972 -35.446 31.066 1.00 80.12 675 THR A CA 1
ATOM 5242 C C . THR A 1 675 ? 26.025 -34.364 30.862 1.00 80.12 675 THR A C 1
ATOM 5244 O O . THR A 1 675 ? 26.991 -34.266 31.616 1.00 80.12 675 THR A O 1
ATOM 5247 N N . VAL A 1 676 ? 25.828 -33.533 29.845 1.00 82.19 676 VAL A N 1
ATOM 5248 C CA . VAL A 1 676 ? 26.694 -32.409 29.499 1.00 82.19 676 VAL A CA 1
ATOM 5249 C C . VAL A 1 676 ? 25.886 -31.119 29.608 1.00 82.19 676 VAL A C 1
ATOM 5251 O O . VAL A 1 676 ? 24.756 -31.025 29.128 1.00 82.19 676 VAL A O 1
ATOM 5254 N N . GLN A 1 677 ? 26.469 -30.099 30.233 1.00 77.56 677 GLN A N 1
ATOM 5255 C CA . GLN A 1 677 ? 25.916 -28.746 30.232 1.00 77.56 677 GLN A CA 1
ATOM 5256 C C . GLN A 1 677 ? 26.030 -28.168 28.813 1.00 77.56 677 GLN A C 1
ATOM 5258 O O . GLN A 1 677 ? 27.126 -27.977 28.294 1.00 77.56 677 GLN A O 1
ATOM 5263 N N . THR A 1 678 ? 24.892 -27.911 28.173 1.00 74.06 678 THR A N 1
ATOM 5264 C CA . THR A 1 678 ? 24.797 -27.310 26.834 1.00 74.06 678 THR A CA 1
ATOM 5265 C C . THR A 1 678 ? 24.092 -25.964 26.922 1.00 74.06 678 THR A C 1
ATOM 5267 O O . THR A 1 678 ? 23.247 -25.765 27.789 1.00 74.06 678 THR A O 1
ATOM 5270 N N . LEU A 1 679 ? 24.406 -25.015 26.042 1.00 74.31 679 LEU A N 1
ATOM 5271 C CA . LEU A 1 679 ? 23.676 -23.750 25.982 1.00 74.31 679 LEU A CA 1
ATOM 5272 C C . LEU A 1 679 ? 22.490 -23.885 25.028 1.00 74.31 679 LEU A C 1
ATOM 5274 O O . LEU A 1 679 ? 22.649 -24.230 23.857 1.00 74.31 679 LEU A O 1
ATOM 5278 N N . ARG A 1 680 ? 21.284 -23.591 25.518 1.00 71.12 680 ARG A N 1
ATOM 5279 C CA . ARG A 1 680 ? 20.066 -23.572 24.708 1.00 71.12 680 ARG A CA 1
ATOM 5280 C C . ARG A 1 680 ? 19.483 -22.174 24.690 1.00 71.12 680 ARG A C 1
ATOM 5282 O O . ARG A 1 680 ? 19.280 -21.536 25.721 1.00 71.12 680 ARG A O 1
ATOM 5289 N N . SER A 1 681 ? 19.167 -21.701 23.495 1.00 73.19 681 SER A N 1
ATOM 5290 C CA . SER A 1 681 ? 18.463 -20.439 23.338 1.00 73.19 681 SER A CA 1
ATOM 5291 C C . SER A 1 681 ? 17.057 -20.514 23.924 1.00 73.19 681 SER A C 1
ATOM 5293 O O . SER A 1 681 ? 16.296 -21.422 23.578 1.00 73.19 681 SER A O 1
ATOM 5295 N N . SER A 1 682 ? 16.697 -19.523 24.729 1.00 77.31 682 SER A N 1
ATOM 5296 C CA . SER A 1 682 ? 15.343 -19.325 25.245 1.00 77.31 682 SER A CA 1
ATOM 5297 C C . SER A 1 682 ? 14.934 -17.863 25.106 1.00 77.31 682 SER A C 1
ATOM 5299 O O . SER A 1 682 ? 15.771 -16.960 25.147 1.00 77.31 682 SER A O 1
ATOM 5301 N N . ILE A 1 683 ? 13.639 -17.641 24.909 1.00 83.12 683 ILE A N 1
ATOM 5302 C CA . ILE A 1 683 ? 13.037 -16.308 24.897 1.00 83.12 683 ILE A CA 1
ATOM 5303 C C . ILE A 1 683 ? 12.595 -16.013 26.321 1.00 83.12 683 ILE A C 1
ATOM 5305 O O . ILE A 1 683 ? 11.959 -16.855 26.956 1.00 83.12 683 ILE A O 1
ATOM 5309 N N . GLN A 1 684 ? 12.949 -14.842 26.830 1.00 82.12 684 GLN A N 1
ATOM 5310 C CA . GLN A 1 684 ? 12.633 -14.440 28.193 1.00 82.12 684 GLN A CA 1
ATOM 5311 C C . GLN A 1 684 ? 12.049 -13.042 28.192 1.00 82.12 684 GLN A C 1
ATOM 5313 O O . GLN A 1 684 ? 12.573 -12.149 27.530 1.00 82.12 684 GLN A O 1
ATOM 5318 N N . GLU A 1 685 ? 10.971 -12.862 28.948 1.00 86.25 685 GLU A N 1
ATOM 5319 C CA . GLU A 1 685 ? 10.499 -11.528 29.304 1.00 86.25 685 GLU A CA 1
ATOM 5320 C C . GLU A 1 685 ? 11.521 -10.898 30.247 1.00 86.25 685 GLU A C 1
ATOM 5322 O O . GLU A 1 685 ? 11.960 -11.549 31.196 1.00 86.25 685 GLU A O 1
ATOM 5327 N N . VAL A 1 686 ? 11.901 -9.650 29.986 1.00 86.00 686 VAL A N 1
ATOM 5328 C CA . VAL A 1 686 ? 12.651 -8.837 30.942 1.00 86.00 686 VAL A CA 1
ATOM 5329 C C . VAL A 1 686 ? 11.619 -8.249 31.910 1.00 86.00 686 VAL A C 1
ATOM 5331 O O . VAL A 1 686 ? 10.818 -7.408 31.491 1.00 86.00 686 VAL A O 1
ATOM 5334 N N . PRO A 1 687 ? 11.568 -8.703 33.176 1.00 78.38 687 PRO A N 1
ATOM 5335 C CA . PRO A 1 687 ? 10.489 -8.329 34.084 1.00 78.38 687 PRO A CA 1
ATOM 5336 C C . PRO A 1 687 ? 10.474 -6.824 34.349 1.00 78.38 687 PRO A C 1
ATOM 5338 O O . PRO A 1 687 ? 11.518 -6.228 34.608 1.00 78.38 687 PRO A O 1
ATOM 5341 N N . GLU A 1 688 ? 9.283 -6.220 34.281 1.00 75.00 688 GLU A N 1
ATOM 5342 C CA . GLU A 1 688 ? 9.046 -4.799 34.599 1.00 75.00 688 GLU A CA 1
ATOM 5343 C C . GLU A 1 688 ? 9.977 -3.828 33.845 1.00 75.00 688 GLU A C 1
ATOM 5345 O O . GLU A 1 688 ? 10.337 -2.744 34.318 1.00 75.00 688 GLU A O 1
ATOM 5350 N N . ALA A 1 689 ? 10.381 -4.228 32.639 1.00 79.81 689 ALA A N 1
ATOM 5351 C CA . ALA A 1 689 ? 11.324 -3.494 31.820 1.00 79.81 689 ALA A CA 1
ATOM 5352 C C . ALA A 1 689 ? 10.724 -2.196 31.272 1.00 79.81 689 ALA A C 1
ATOM 5354 O O . ALA A 1 689 ? 10.063 -2.181 30.236 1.00 79.81 689 ALA A O 1
ATOM 5355 N N . ASN A 1 690 ? 11.073 -1.068 31.891 1.00 90.00 690 ASN A N 1
ATOM 5356 C CA . ASN A 1 690 ? 11.072 0.198 31.168 1.00 90.00 690 ASN A CA 1
ATOM 5357 C C . ASN A 1 690 ? 12.284 0.221 30.222 1.00 90.00 690 ASN A C 1
ATOM 5359 O O . ASN A 1 690 ? 13.408 0.514 30.636 1.00 90.00 690 ASN A O 1
ATOM 5363 N N . VAL A 1 691 ? 12.038 -0.099 28.951 1.00 90.94 691 VAL A N 1
ATOM 5364 C CA . VAL A 1 691 ? 13.039 -0.180 27.872 1.00 90.94 691 VAL A CA 1
ATOM 5365 C C . VAL A 1 691 ? 13.893 1.088 27.775 1.00 90.94 691 VAL A C 1
ATOM 5367 O O . VAL A 1 691 ? 15.103 0.998 27.582 1.00 90.94 691 VAL A O 1
ATOM 5370 N N . LEU A 1 692 ? 13.305 2.272 27.969 1.00 93.38 692 LEU A N 1
ATOM 5371 C CA . LEU A 1 692 ? 14.048 3.534 27.930 1.00 93.38 692 LEU A CA 1
ATOM 5372 C C . LEU A 1 692 ? 15.003 3.678 29.125 1.00 93.38 692 LEU A C 1
ATOM 5374 O O . LEU A 1 692 ? 16.103 4.203 28.969 1.00 93.38 692 LEU A O 1
ATOM 5378 N N . CYS A 1 693 ? 14.620 3.180 30.305 1.00 91.50 693 CYS A N 1
ATOM 5379 C CA . CYS A 1 693 ? 15.521 3.115 31.459 1.00 91.50 693 CYS A CA 1
ATOM 5380 C C . CYS A 1 693 ? 16.644 2.090 31.254 1.00 91.50 693 CYS A C 1
ATOM 5382 O O . CYS A 1 693 ? 17.778 2.368 31.629 1.00 91.50 693 CYS A O 1
ATOM 5384 N N . LEU A 1 694 ? 16.348 0.932 30.653 1.00 90.00 694 LEU A N 1
ATOM 5385 C CA . LEU A 1 694 ? 17.372 -0.068 30.321 1.00 90.00 694 LEU A CA 1
ATOM 5386 C C . LEU A 1 694 ? 18.377 0.489 29.310 1.00 90.00 694 LEU A C 1
ATOM 5388 O O . LEU A 1 694 ? 19.582 0.342 29.482 1.00 90.00 694 LEU A O 1
ATOM 5392 N N . ALA A 1 695 ? 17.896 1.195 28.286 1.00 89.69 695 ALA A N 1
ATOM 5393 C CA . ALA A 1 695 ? 18.749 1.875 27.319 1.00 89.69 695 ALA A CA 1
ATOM 5394 C C . ALA A 1 695 ? 19.629 2.954 27.972 1.00 89.69 695 ALA A C 1
ATOM 5396 O O . ALA A 1 695 ? 20.816 3.038 27.662 1.00 89.69 695 ALA A O 1
ATOM 5397 N N . ALA A 1 696 ? 19.082 3.729 28.913 1.00 89.88 696 ALA A N 1
ATOM 5398 C CA . ALA A 1 696 ? 19.839 4.715 29.685 1.00 89.88 696 ALA A CA 1
ATOM 5399 C C . ALA A 1 696 ? 20.949 4.083 30.543 1.00 89.88 696 ALA A C 1
ATOM 5401 O O . ALA A 1 696 ? 22.033 4.649 30.653 1.00 89.88 696 ALA A O 1
ATOM 5402 N N . ALA A 1 697 ? 20.695 2.897 31.105 1.00 87.62 697 ALA A N 1
ATOM 5403 C CA . ALA A 1 697 ? 21.668 2.129 31.882 1.00 87.62 697 ALA A CA 1
ATOM 5404 C C . ALA A 1 697 ? 22.685 1.357 31.014 1.00 87.62 697 ALA A C 1
ATOM 5406 O O . ALA A 1 697 ? 23.656 0.823 31.540 1.00 87.62 697 ALA A O 1
ATOM 5407 N N . GLY A 1 698 ? 22.487 1.290 29.691 1.00 83.50 698 GLY A N 1
ATOM 5408 C CA . GLY A 1 698 ? 23.297 0.446 28.805 1.00 83.50 698 GLY A CA 1
ATOM 5409 C C . GLY A 1 698 ? 22.986 -1.053 28.920 1.00 83.50 698 GLY A C 1
ATOM 5410 O O . GLY A 1 698 ? 23.780 -1.877 28.483 1.00 83.50 698 GLY A O 1
ATOM 5411 N N . GLU A 1 699 ? 21.826 -1.407 29.473 1.00 81.50 699 GLU A N 1
ATOM 5412 C CA . GLU A 1 699 ? 21.393 -2.777 29.795 1.00 81.50 699 GLU A CA 1
ATOM 5413 C C . GLU A 1 699 ? 20.316 -3.305 28.829 1.00 81.50 699 GLU A C 1
ATOM 5415 O O . GLU A 1 699 ? 19.644 -4.298 29.097 1.00 81.50 699 GLU A O 1
ATOM 5420 N N . LEU A 1 700 ? 20.112 -2.630 27.692 1.00 75.25 700 LEU A N 1
ATOM 5421 C CA . LEU A 1 700 ? 19.069 -2.975 26.717 1.00 75.25 700 LEU A CA 1
ATOM 5422 C C . LEU A 1 700 ? 19.241 -4.386 26.121 1.00 75.25 700 LEU A C 1
ATOM 5424 O O . LEU A 1 700 ? 18.267 -5.006 25.695 1.00 75.25 700 LEU A O 1
ATOM 5428 N N . LEU A 1 701 ? 20.477 -4.889 26.100 1.00 69.75 701 LEU A N 1
ATOM 5429 C CA . LEU A 1 701 ? 20.833 -6.248 25.706 1.00 69.75 701 LEU A CA 1
ATOM 5430 C C . LEU A 1 701 ? 21.569 -6.901 26.889 1.00 69.75 701 LEU A C 1
ATOM 5432 O O . LEU A 1 701 ? 22.620 -6.394 27.282 1.00 69.75 701 LEU A O 1
ATOM 5436 N N . PRO A 1 702 ? 21.046 -7.989 27.486 1.00 52.81 702 PRO A N 1
ATOM 5437 C CA . PRO A 1 702 ? 21.685 -8.626 28.635 1.00 52.81 702 PRO A CA 1
ATOM 5438 C C . PRO A 1 702 ? 23.087 -9.148 28.295 1.00 52.81 702 PRO A C 1
ATOM 5440 O O . PRO A 1 702 ? 23.309 -9.683 27.202 1.00 52.81 702 PRO A O 1
ATOM 5443 N N . GLN A 1 703 ? 24.016 -9.065 29.253 1.00 43.31 703 GLN A N 1
ATOM 5444 C CA . GLN A 1 703 ? 25.329 -9.712 29.155 1.00 43.31 703 GLN A CA 1
ATOM 5445 C C . GLN A 1 703 ? 25.151 -11.229 28.943 1.00 43.31 703 GLN A C 1
ATOM 5447 O O . GLN A 1 703 ? 24.371 -11.866 29.648 1.00 43.31 703 GLN A O 1
ATOM 5452 N N . GLY A 1 704 ? 25.834 -11.803 27.945 1.00 43.62 704 GLY A N 1
ATOM 5453 C CA . GLY A 1 704 ? 25.668 -13.212 27.543 1.00 43.62 704 GLY A CA 1
ATOM 5454 C C . GLY A 1 704 ? 24.653 -13.459 26.414 1.00 43.62 704 GLY A C 1
ATOM 5455 O O . GLY A 1 704 ? 24.384 -14.606 26.060 1.00 43.62 704 GLY A O 1
ATOM 5456 N N . SER A 1 705 ? 24.104 -12.402 25.806 1.00 46.12 705 SER A N 1
ATOM 5457 C CA . SER A 1 705 ? 23.507 -12.482 24.467 1.00 46.12 705 SER A CA 1
ATOM 5458 C C . SER A 1 705 ? 24.623 -12.574 23.413 1.00 46.12 705 SER A C 1
ATOM 5460 O O . SER A 1 705 ? 24.952 -11.599 22.747 1.00 46.12 705 SER A O 1
ATOM 5462 N N . GLU A 1 706 ? 25.284 -13.732 23.311 1.00 42.75 706 GLU A N 1
ATOM 5463 C CA . GLU A 1 706 ? 26.331 -13.928 22.303 1.00 42.75 706 GLU A CA 1
ATOM 5464 C C . GLU A 1 706 ? 25.803 -13.665 20.878 1.00 42.75 706 GLU A C 1
ATOM 5466 O O . GLU A 1 706 ? 24.780 -14.204 20.449 1.00 42.75 706 GLU A O 1
ATOM 5471 N N . SER A 1 707 ? 26.556 -12.801 20.190 1.00 42.25 707 SER A N 1
ATOM 5472 C CA . SER A 1 707 ? 26.637 -12.559 18.747 1.00 42.25 707 SER A CA 1
ATOM 5473 C C . SER A 1 707 ? 25.362 -12.144 18.001 1.00 42.25 707 SER A C 1
ATOM 5475 O O . SER A 1 707 ? 24.788 -12.890 17.208 1.00 42.25 707 SER A O 1
ATOM 5477 N N . LEU A 1 708 ? 24.993 -10.875 18.156 1.00 45.22 708 LEU A N 1
ATOM 5478 C CA . LEU A 1 708 ? 24.399 -10.095 17.058 1.00 45.22 708 LEU A CA 1
ATOM 5479 C C . LEU A 1 708 ? 25.443 -9.532 16.092 1.00 45.22 708 LEU A C 1
ATOM 5481 O O . LEU A 1 708 ? 25.082 -8.935 15.081 1.00 45.22 708 LEU A O 1
ATOM 5485 N N . ASP A 1 709 ? 26.718 -9.695 16.433 1.00 40.50 709 ASP A N 1
ATOM 5486 C CA . ASP A 1 709 ? 27.828 -9.393 15.554 1.00 40.50 709 ASP A CA 1
ATOM 5487 C C . ASP A 1 709 ? 28.050 -10.592 14.614 1.00 40.50 709 ASP A C 1
ATOM 5489 O O . ASP A 1 709 ? 28.419 -11.672 15.092 1.00 40.50 709 ASP A O 1
ATOM 5493 N N . PRO A 1 710 ? 27.814 -10.451 13.296 1.00 39.47 710 PRO A N 1
ATOM 5494 C CA . PRO A 1 710 ? 28.089 -11.508 12.326 1.00 39.47 710 PRO A CA 1
ATOM 5495 C C . PRO A 1 710 ? 29.578 -11.905 12.267 1.00 39.47 710 PRO A C 1
ATOM 5497 O O . PRO A 1 710 ? 29.892 -12.916 11.639 1.00 39.47 710 PRO A O 1
ATOM 5500 N N . ALA A 1 711 ? 30.478 -11.151 12.918 1.00 33.81 711 ALA A N 1
ATOM 5501 C CA . ALA A 1 711 ? 31.908 -11.438 13.020 1.00 33.81 711 ALA A CA 1
ATOM 5502 C C . ALA A 1 711 ? 32.315 -12.310 14.227 1.00 33.81 711 ALA A C 1
ATOM 5504 O O . ALA A 1 711 ? 33.490 -12.667 14.341 1.00 33.81 711 ALA A O 1
ATOM 5505 N N . ALA A 1 712 ? 31.395 -12.678 15.127 1.00 33.16 712 ALA A N 1
ATOM 5506 C CA . ALA A 1 712 ? 31.747 -13.547 16.249 1.00 33.16 712 ALA A CA 1
ATOM 5507 C C . ALA A 1 712 ? 32.063 -14.977 15.751 1.00 33.16 712 ALA A C 1
ATOM 5509 O O . ALA A 1 712 ? 31.235 -15.580 15.058 1.00 33.16 712 ALA A O 1
ATOM 5510 N N . PRO A 1 713 ? 33.241 -15.544 16.074 1.00 24.95 713 PRO A N 1
ATOM 5511 C CA . PRO A 1 713 ? 33.582 -16.903 15.677 1.00 24.95 713 PRO A CA 1
ATOM 5512 C C . PRO A 1 713 ? 32.622 -17.900 16.335 1.00 24.95 713 PRO A C 1
ATOM 5514 O O . PRO A 1 713 ? 32.287 -17.773 17.510 1.00 24.95 713 PRO A O 1
ATOM 5517 N N . ALA A 1 714 ? 32.179 -18.895 15.564 1.00 27.86 714 ALA A N 1
ATOM 5518 C CA . ALA A 1 714 ? 31.365 -19.987 16.082 1.00 27.86 714 ALA A CA 1
ATOM 5519 C C . ALA A 1 714 ? 32.150 -20.753 17.159 1.00 27.86 714 ALA A C 1
ATOM 5521 O O . ALA A 1 714 ? 33.247 -21.240 16.876 1.00 27.86 714 ALA A O 1
ATOM 5522 N N . VAL A 1 715 ? 31.582 -20.844 18.364 1.00 27.00 715 VAL A N 1
ATOM 5523 C CA . VAL A 1 715 ? 32.014 -21.792 19.403 1.00 27.00 715 VAL A CA 1
ATOM 5524 C C . VAL A 1 715 ? 31.477 -23.179 19.078 1.00 27.00 715 VAL A C 1
ATOM 5526 O O . VAL A 1 715 ? 30.278 -23.276 18.715 1.00 27.00 715 VAL A O 1
#

Secondary structure (DSSP, 8-state):
-B-TT-----TT-EEEEE-SS--TTS-SSPPPEEEEB-S-TT-TTSSSSB--B--PPPEEETTS-B-S-----TT-----TT-S-EEE-HHHHHHHHPPTT---EEEEEE-STTPPPS-TT-EEEEEEEGGGHHHHHHHHHHHHTSTTTTTT--S-EEEEEEESSGGG-TTHHHHHHHHHH-TTTEEEEEEETTT-B-TT-TTT-B--HHHHHHHTHHHHHHHHHSTTEEEEEEESTTHHHHHHHHHHHHHHHTT--HHHHHHHHHHTT---EEE---SSS--SHHHHHHHHTTSS-------------------SSSS-----S--HHHHHHHHHHHHHHHHHTT--S------HHHHHHH-HHHHHHHHHHHHHHHHHHHHHHHSS----SS----TTSPPPPPHHHHHHHHHHHHHHPPPPP-TT--TTT--PPP---HHHHHHHHHHHHHHHS---SB--TTSEEEEEEEEETHHHHHHHHHHTTSSPSSS-HHHHHHHHHHHHHH-SSS-EEEETTEEEEEEPPPPEETTEEPPPGGGGBHHHHHHHHHHHHHHHHHHHHHHHHHHTT-PPPGGG--EEEEEEEEESSHHHHHHHHHHHHHHHHHHHHHHHHHHT--TTHHHHTTS-HHHHHHHHHHTT--SPPHHHHH-EEEEEEEEEEEEEPTTT--EEEEEEEEEEEETT--HHHHHHHT-SS-TT---SSTTSPP-

Nearest PDB structures (foldseek):
  3w5u-assembly4_G  TM=9.504E-01  e=8.106E-28  Zea mays
  1sm4-assembly2_B  TM=9.345E-01  e=2.926E-28  Capsicum annuum
  1frq-assembly1_A  TM=9.383E-01  e=2.816E-27  Spinacia oleracea
  3vo1-assembly2_B  TM=9.267E-01  e=1.790E-27  Zea mays
  1frn-assembly1_A  TM=9.385E-01  e=4.687E-27  Spinacia oleracea

Sequence (715 aa):
MDHGGKVPYIEGQSIGVIAPGPDKKGETPAKIRLYSIASSAPGDDETNKTVSLVVKRVVEVAGRGWCEYSNVPKGKDLEFPDAEKVYRGVCSSHICDLNAGDDVLITGPVGAEMLLPEDPEANMIFMATGTGIAPFRSHLRNLFNDKVSKGKFRGCAWLFLGVPFSESLLYDEEWKEMQAEFPDQFRYDYAISNEEKSEKNKINGEMWVQHKMMQYSDDLWELVKDPKTHVYMCGLKGMESGFAECFQEKVEAEGLVYTEFLKQMKKEHRCPAAVSHFPGSSRLLTVLTRLVMVCTSVPQAVEGGGFAHLLRFSSFQSYLRVQEVQCEQLALRRAWALSTDVAWQTEGRSGSRLSAHGLMASRPEIATAVAATAVGAVGIACWLKFHQPSAEQHEGEDENGQCRMGIQELSQQIQEQLKTRKPRHIDGVEPSMYKLPPFIPKSTWTVLGDELRRCETLDVTEVPGERFMTLRLDGSGFSKLTRRMTSLGVFSAGYSHEFADVMRECCQSLMTKFSGYTQSDEMTIVIPATRVVRGEQQPHSHSGRVLKICTLAAAHVTSLFNFRLQELFAAKGFSMEAANLATFDCRMGSFATLQEAMSLVLWRAADCGVNGVTDAVYKSKIPGARKIVGKSGGDKLQWLAQNGLLPLASHQAYGSFFVRSLRPHEGVNPKTGETVQTLRSSIQEVPEANVLCLAAAGELLPQGSESLDPAAPAV

Foldseek 3Di:
DFQVLPAQDAFFWWKWWWFQAADPVRDGRHDTDIFHWQAGCCAPVNVSGDTDGQAFKFKAFPPPGGDPPGDDDPPDDPPPVPTPDMDTHRRSVRVVVDDPPDDIDMGDRDDDLRDDDPDLAFEEEEEEEQRQCRSVSNVLCQCDPRPVRHPSRDHAYEDEYEDQAPVSPPPVVVLVVSCVVCVPRYHYHYFHFNPDAAPVPPPPRGTGSLSRLLVCLVVVQVSLPPLSAAYEATEAPPCVVSVCVSCVVVCVVVVHHPVVSVVVCVVSSRYGYHHDDDLDDDPPPVVVVVVVVVPDDDDDDDDDDDDDDDDDDPDDPPPDDDDDDDCPVVVVVVVVVVVVVVVVVPPDDDDDDDDPVVVCVPDVVVVVVVVVVVVVVVVVVVVVVPPDDDDDPDQDADPVRHRQDALVRLLVVLLVQQQPADFDDFPLQDCVFAPGGGDDDPVSLVSNVVNQVVLLPDSDQFAFLLKKKKKKKFKDPVVVLVVVCVVVVLAPQADGPLQLVLQVVLQQVLPPDWKKFDARRMIMDMGFRAAADPNRGDADVVRRGQVVSQVVSQVSSQVSSVVSSQVSQVVVVHGDDPVNRMGMGMIMGIGNDPSSSCSVVVSVQVVLQLQLLLSNLVSVPPPCSVVQSPDDSSSSSNVCSVVVNTPDDLCSRGNWIKGKAWDFDFDQDPVPRDTDTDTDIDIDTPPSDNCSNCSNVVNNHPPRRPDSPSPDDDD

Solvent-accessible surface area (backbone atoms only — not comparable to full-atom values): 41290 Å² total; per-residue (Å²): 86,82,52,81,54,75,60,84,51,57,40,32,20,23,36,28,41,40,30,79,53,55,36,103,83,66,46,69,59,18,74,74,44,80,42,45,26,29,26,25,51,39,14,87,83,60,73,42,25,37,50,38,72,54,78,69,58,43,52,35,37,57,96,66,54,78,52,92,78,68,88,70,67,94,89,61,79,75,79,58,93,84,55,91,45,77,48,67,36,66,55,38,40,47,63,75,66,59,57,95,89,62,90,77,52,73,45,66,60,43,75,75,69,51,51,77,76,88,57,46,62,37,27,37,40,38,41,22,29,63,60,24,40,15,31,53,44,3,44,49,36,38,44,65,63,35,88,90,37,40,82,60,58,67,26,41,39,36,42,33,40,19,29,58,43,81,92,56,54,79,63,52,66,63,52,52,51,46,30,69,77,34,63,91,33,33,45,82,46,72,15,34,32,77,81,36,74,28,93,85,35,84,85,81,28,41,18,41,41,41,61,50,49,46,77,42,33,66,66,53,47,61,46,61,68,39,91,56,30,30,38,40,39,24,17,60,77,70,58,72,58,34,56,47,72,42,43,36,69,60,36,45,72,73,75,43,57,49,73,58,51,53,50,48,35,46,74,71,70,26,47,33,72,54,60,59,77,64,100,70,86,88,81,69,68,75,61,55,62,63,63,63,72,69,77,81,76,85,90,83,90,84,87,82,81,89,83,86,86,88,81,88,80,92,80,83,86,83,83,86,82,84,87,78,96,81,63,75,74,57,53,60,54,50,56,52,52,54,59,51,51,64,63,58,70,68,77,71,86,83,93,75,92,76,55,77,68,56,53,56,75,72,40,67,67,62,58,49,53,56,49,51,55,53,49,51,56,51,48,53,58,49,52,67,66,69,73,65,82,85,80,70,101,58,97,52,53,44,102,84,74,46,81,49,78,49,65,63,57,50,36,51,52,51,52,52,42,32,56,73,38,61,50,74,89,45,79,80,52,52,68,92,45,52,82,69,42,41,60,70,60,68,66,60,55,49,54,50,50,56,48,52,50,52,44,39,64,58,96,60,63,53,49,62,19,75,35,19,34,31,42,38,36,41,50,57,64,47,76,59,50,53,54,51,36,34,74,71,64,63,30,55,83,60,79,37,64,67,58,48,52,48,43,51,49,39,51,56,68,69,45,79,85,35,37,34,38,34,39,86,61,39,36,41,35,45,40,71,44,38,54,60,57,96,87,41,72,34,68,32,79,84,62,20,27,42,68,60,53,33,52,50,53,20,49,51,39,27,50,51,44,44,52,54,50,40,52,48,28,48,77,72,77,42,82,77,55,81,93,70,65,61,46,43,46,49,48,50,32,68,26,83,40,69,68,46,45,45,40,58,54,51,50,48,36,57,50,33,40,55,50,26,53,42,47,52,44,63,49,62,71,51,92,64,31,78,74,42,62,81,48,54,72,58,59,38,50,30,52,34,39,78,68,67,58,52,57,61,58,49,49,51,44,31,18,47,35,32,41,50,38,62,39,85,36,85,38,66,41,91,88,78,71,45,80,39,85,36,78,41,81,42,79,39,73,48,80,80,34,44,55,55,45,29,49,31,71,68,52,70,66,63,92,69,50,79,63,86,52,65,82,58,79,87,129

Organism: NCBI:txid878477

Radius of gyration: 32.23 Å; Cα contacts (8 Å, |Δi|>4): 1021; chains: 1; bounding box: 78×81×88 Å

Mean predicted aligned error: 20.29 Å

pLDDT: mean 75.25, std 24.12, range [22.89, 97.94]